Protein AF-A0A975K4U8-F1 (afdb_monomer)

Mean predicted aligned error: 17.61 Å

Structure (mmCIF, N/CA/C/O backbone):
data_AF-A0A975K4U8-F1
#
_entry.id   AF-A0A975K4U8-F1
#
loop_
_atom_site.group_PDB
_atom_site.id
_atom_site.type_symbol
_atom_site.label_atom_id
_atom_site.label_alt_id
_atom_site.label_comp_id
_atom_site.label_asym_id
_atom_site.label_entity_id
_atom_site.label_seq_id
_atom_site.pdbx_PDB_ins_code
_atom_site.Cartn_x
_atom_site.Cartn_y
_atom_site.Cartn_z
_atom_site.occupancy
_atom_site.B_iso_or_equiv
_atom_site.auth_seq_id
_atom_site.auth_comp_id
_atom_site.auth_asym_id
_atom_site.auth_atom_id
_atom_site.pdbx_PDB_model_num
ATOM 1 N N . MET A 1 1 ? 50.340 27.076 -4.047 1.00 32.31 1 MET A N 1
ATOM 2 C CA . MET A 1 1 ? 49.171 26.193 -3.832 1.00 32.31 1 MET A CA 1
ATOM 3 C C . MET A 1 1 ? 48.231 26.390 -5.007 1.00 32.31 1 MET A C 1
ATOM 5 O O . MET A 1 1 ? 47.704 27.482 -5.162 1.00 32.31 1 MET A O 1
ATOM 9 N N . THR A 1 2 ? 48.113 25.404 -5.892 1.00 22.33 2 THR A N 1
ATOM 10 C CA . THR A 1 2 ? 47.546 25.589 -7.240 1.00 22.33 2 THR A CA 1
ATOM 11 C C . THR A 1 2 ? 46.609 24.449 -7.625 1.00 22.33 2 THR A C 1
ATOM 13 O O . THR A 1 2 ? 46.745 23.320 -7.161 1.00 22.33 2 THR A O 1
ATOM 16 N N . ARG A 1 3 ? 45.640 24.769 -8.492 1.00 25.69 3 ARG A N 1
ATOM 17 C CA . ARG A 1 3 ? 44.677 23.835 -9.091 1.00 25.69 3 ARG A CA 1
ATOM 18 C C . ARG A 1 3 ? 45.403 22.751 -9.910 1.00 25.69 3 ARG A C 1
ATOM 20 O O . ARG A 1 3 ? 45.658 22.961 -11.091 1.00 25.69 3 ARG A O 1
ATOM 27 N N . SER A 1 4 ? 45.718 21.602 -9.312 1.00 24.55 4 SER A N 1
ATOM 28 C CA . SER A 1 4 ? 46.376 20.489 -10.021 1.00 24.55 4 SER A CA 1
ATOM 29 C C . SER A 1 4 ? 46.159 19.122 -9.349 1.00 24.55 4 SER A C 1
ATOM 31 O O . SER A 1 4 ? 47.107 18.487 -8.899 1.00 24.55 4 SER A O 1
ATOM 33 N N . ALA A 1 5 ? 44.903 18.664 -9.282 1.00 24.48 5 ALA A N 1
ATOM 34 C CA . ALA A 1 5 ? 44.548 17.280 -8.911 1.00 24.48 5 ALA A CA 1
ATOM 35 C C . ALA A 1 5 ? 43.307 16.733 -9.662 1.00 24.48 5 ALA A C 1
ATOM 37 O O . ALA A 1 5 ? 42.753 15.702 -9.296 1.00 24.48 5 ALA A O 1
ATOM 38 N N . LEU A 1 6 ? 42.860 17.423 -10.721 1.00 25.30 6 LEU A N 1
ATOM 39 C CA . LEU A 1 6 ? 41.689 17.067 -11.534 1.00 25.30 6 LEU A CA 1
ATOM 40 C C . LEU A 1 6 ? 42.092 16.859 -13.000 1.00 25.30 6 LEU A C 1
ATOM 42 O O . LEU A 1 6 ? 41.893 17.745 -13.829 1.00 25.30 6 LEU A O 1
ATOM 46 N N . ARG A 1 7 ? 42.687 15.693 -13.290 1.00 25.06 7 ARG A N 1
ATOM 47 C CA . ARG A 1 7 ? 42.682 14.945 -14.571 1.00 25.06 7 ARG A CA 1
ATOM 48 C C . ARG A 1 7 ? 43.570 13.697 -14.425 1.00 25.06 7 ARG A C 1
ATOM 50 O O . ARG A 1 7 ? 44.497 13.696 -13.625 1.00 25.06 7 ARG A O 1
ATOM 57 N N . ASN A 1 8 ? 43.276 12.663 -15.215 1.00 23.53 8 ASN A N 1
ATOM 58 C CA . ASN A 1 8 ? 43.970 11.367 -15.288 1.00 23.53 8 ASN A CA 1
ATOM 59 C C . ASN A 1 8 ? 43.850 10.426 -14.069 1.00 23.53 8 ASN A C 1
ATOM 61 O O . ASN A 1 8 ? 44.819 10.126 -13.379 1.00 23.53 8 ASN A O 1
ATOM 65 N N . ARG A 1 9 ? 42.685 9.775 -13.961 1.00 22.48 9 ARG A N 1
ATOM 66 C CA . ARG A 1 9 ? 42.656 8.301 -13.989 1.00 22.48 9 ARG A CA 1
ATOM 67 C C . ARG A 1 9 ? 41.735 7.854 -15.123 1.00 22.48 9 ARG A C 1
ATOM 69 O O . ARG A 1 9 ? 40.537 7.694 -14.927 1.00 22.48 9 ARG A O 1
ATOM 76 N N . ASN A 1 10 ? 42.299 7.698 -16.319 1.00 21.23 10 ASN A N 1
ATOM 77 C CA . ASN A 1 10 ? 41.616 6.989 -17.397 1.00 21.23 10 ASN A CA 1
ATOM 78 C C . ASN A 1 10 ? 41.585 5.502 -17.032 1.00 21.23 10 ASN A C 1
ATOM 80 O O . ASN A 1 10 ? 42.642 4.922 -16.797 1.00 21.23 10 ASN A O 1
ATOM 84 N N . ILE A 1 11 ? 40.403 4.890 -17.015 1.00 21.34 11 ILE A N 1
ATOM 85 C CA . ILE A 1 11 ? 40.258 3.433 -16.979 1.00 21.34 11 ILE A CA 1
ATOM 86 C C . ILE A 1 11 ? 39.433 3.047 -18.205 1.00 21.34 11 ILE A C 1
ATOM 88 O O . ILE A 1 11 ? 38.229 3.285 -18.247 1.00 21.34 11 ILE A O 1
ATOM 92 N N . ARG A 1 12 ? 40.115 2.505 -19.219 1.00 20.61 12 ARG A N 1
ATOM 93 C CA . ARG A 1 12 ? 39.522 1.888 -20.410 1.00 20.61 12 ARG A CA 1
ATOM 94 C C . ARG A 1 12 ? 40.341 0.659 -20.803 1.00 20.61 12 ARG A C 1
ATOM 96 O O . ARG A 1 12 ? 41.524 0.789 -21.083 1.00 20.61 12 ARG A O 1
ATOM 103 N N . ASN A 1 13 ? 39.645 -0.472 -20.828 1.00 19.78 13 ASN A N 1
ATOM 104 C CA . ASN A 1 13 ? 39.705 -1.551 -21.817 1.00 19.78 13 ASN A CA 1
ATOM 105 C C . ASN A 1 13 ? 41.018 -2.319 -22.047 1.00 19.78 13 ASN A C 1
ATOM 107 O O . ASN A 1 13 ? 42.044 -1.771 -22.433 1.00 19.78 13 ASN A O 1
ATOM 111 N N . ALA A 1 14 ? 40.887 -3.648 -22.016 1.00 19.17 14 ALA A N 1
ATOM 112 C CA . ALA A 1 14 ? 41.657 -4.561 -22.854 1.00 19.17 14 ALA A CA 1
ATOM 113 C C . ALA A 1 14 ? 40.771 -5.759 -23.250 1.00 19.17 14 ALA A C 1
ATOM 115 O O . ALA A 1 14 ? 40.251 -6.461 -22.385 1.00 19.17 14 ALA A O 1
ATOM 116 N N . TYR A 1 15 ? 40.613 -5.982 -24.556 1.00 18.58 15 TYR A N 1
ATOM 117 C CA . TYR A 1 15 ? 40.108 -7.229 -25.143 1.00 18.58 15 TYR A CA 1
ATOM 118 C C . TYR A 1 15 ? 41.300 -8.092 -25.582 1.00 18.58 15 TYR A C 1
ATOM 120 O O . TYR A 1 15 ? 42.314 -7.549 -26.019 1.00 18.58 15 TYR A O 1
ATOM 128 N N . ALA A 1 16 ? 41.151 -9.419 -25.572 1.00 18.88 16 ALA A N 1
ATOM 129 C CA . ALA A 1 16 ? 42.005 -10.321 -26.347 1.00 18.88 16 ALA A CA 1
ATOM 130 C C . ALA A 1 16 ? 41.245 -11.601 -26.742 1.00 18.88 16 ALA A C 1
ATOM 132 O O . ALA A 1 16 ? 40.675 -12.279 -25.890 1.00 18.88 16 ALA A O 1
ATOM 133 N N . TYR A 1 17 ? 41.268 -11.932 -28.035 1.00 19.22 17 TYR A N 1
ATOM 134 C CA . TYR A 1 17 ? 40.900 -13.243 -28.585 1.00 19.22 17 TYR A CA 1
ATOM 135 C C . TYR A 1 17 ? 42.189 -14.043 -28.838 1.00 19.22 17 TYR A C 1
ATOM 137 O O . TYR A 1 17 ? 43.199 -13.456 -29.223 1.00 19.22 17 TYR A O 1
ATOM 145 N N . GLY A 1 18 ? 42.161 -15.370 -28.688 1.00 18.88 18 GLY A N 1
ATOM 146 C CA . GLY A 1 18 ? 43.314 -16.217 -29.015 1.00 18.88 18 GLY A CA 1
ATOM 147 C C . GLY A 1 18 ? 42.985 -17.710 -29.051 1.00 18.88 18 GLY A C 1
ATOM 148 O O . GLY A 1 18 ? 42.518 -18.272 -28.066 1.00 18.88 18 GLY A O 1
ATOM 149 N N . SER A 1 19 ? 43.235 -18.349 -30.194 1.00 25.72 19 SER A N 1
ATOM 150 C CA . SER A 1 19 ? 43.079 -19.791 -30.430 1.00 25.72 19 SER A CA 1
ATOM 151 C C . SER A 1 19 ? 44.378 -20.564 -30.161 1.00 25.72 19 SER A C 1
ATOM 153 O O . SER A 1 19 ? 45.449 -20.091 -30.535 1.00 25.72 19 SER A O 1
ATOM 155 N N . GLY A 1 20 ? 44.289 -21.779 -29.606 1.00 20.91 20 GLY A N 1
ATOM 156 C CA . GLY A 1 20 ? 45.426 -22.684 -29.364 1.00 20.91 20 GLY A CA 1
ATOM 157 C C . GLY A 1 20 ? 45.032 -24.170 -29.486 1.00 20.91 20 GLY A C 1
ATOM 158 O O . GLY A 1 20 ? 43.840 -24.472 -29.422 1.00 20.91 20 GLY A O 1
ATOM 159 N N . PRO A 1 21 ? 45.990 -25.086 -29.738 1.00 21.38 21 PRO A N 1
ATOM 160 C CA . PRO A 1 21 ? 45.728 -26.356 -30.430 1.00 21.38 21 PRO A CA 1
ATOM 161 C C . PRO A 1 21 ? 45.212 -27.510 -29.552 1.00 21.38 21 PRO A C 1
ATOM 163 O O . PRO A 1 21 ? 45.293 -27.494 -28.326 1.00 21.38 21 PRO A O 1
ATOM 166 N N . ALA A 1 22 ? 44.705 -28.550 -30.222 1.00 26.78 22 ALA A N 1
ATOM 167 C CA . ALA A 1 22 ? 44.183 -29.766 -29.604 1.00 26.78 22 ALA A CA 1
ATOM 168 C C . ALA A 1 22 ? 45.283 -30.658 -28.992 1.00 26.78 22 ALA A C 1
ATOM 170 O O . ALA A 1 22 ? 46.349 -30.820 -29.582 1.00 26.78 22 ALA A O 1
ATOM 171 N N . GLY A 1 23 ? 44.967 -31.323 -27.871 1.00 31.36 23 GLY A N 1
ATOM 172 C CA . GLY A 1 23 ? 45.736 -32.478 -27.381 1.00 31.36 23 GLY A CA 1
ATOM 173 C C . GLY A 1 23 ? 46.530 -32.304 -26.080 1.00 31.36 23 GLY A C 1
ATOM 174 O O . GLY A 1 23 ? 47.666 -32.761 -26.013 1.00 31.36 23 GLY A O 1
ATOM 175 N N . ALA A 1 24 ? 45.949 -31.719 -25.025 1.00 21.44 24 ALA A N 1
ATOM 176 C CA . ALA A 1 24 ? 46.483 -31.838 -23.661 1.00 21.44 24 ALA A CA 1
ATOM 177 C C . ALA A 1 24 ? 45.354 -31.847 -22.613 1.00 21.44 24 ALA A C 1
ATOM 179 O O . ALA A 1 24 ? 44.417 -31.054 -22.699 1.00 21.44 24 ALA A O 1
ATOM 180 N N . VAL A 1 25 ? 45.443 -32.731 -21.613 1.00 27.52 25 VAL A N 1
ATOM 181 C CA . VAL A 1 25 ? 44.500 -32.777 -20.481 1.00 27.52 25 VAL A CA 1
ATOM 182 C C . VAL A 1 25 ? 44.829 -31.625 -19.529 1.00 27.52 25 VAL A C 1
ATOM 184 O O . VAL A 1 25 ? 45.893 -31.621 -18.914 1.00 27.52 25 VAL A O 1
ATOM 187 N N . ALA A 1 26 ? 43.937 -30.637 -19.424 1.00 19.56 26 ALA A N 1
ATOM 188 C CA . ALA A 1 26 ? 44.207 -29.376 -18.734 1.00 19.56 26 ALA A CA 1
ATOM 189 C C . ALA A 1 26 ? 43.321 -29.160 -17.495 1.00 19.56 26 ALA A C 1
ATOM 191 O O . ALA A 1 26 ? 42.097 -29.257 -17.553 1.00 19.56 26 ALA A O 1
ATOM 192 N N . VAL A 1 27 ? 43.958 -28.787 -16.382 1.00 21.12 27 VAL A N 1
ATOM 193 C CA . VAL A 1 27 ? 43.298 -28.259 -15.178 1.00 21.12 27 VAL A CA 1
ATOM 194 C C . VAL A 1 27 ? 42.960 -26.784 -15.413 1.00 21.12 27 VAL A C 1
ATOM 196 O O . VAL A 1 27 ? 43.858 -25.985 -15.675 1.00 21.12 27 VAL A O 1
ATOM 199 N N . ALA A 1 28 ? 41.689 -26.398 -15.292 1.00 21.27 28 ALA A N 1
ATOM 200 C CA . ALA A 1 28 ? 41.262 -25.007 -15.459 1.00 21.27 28 ALA A CA 1
ATOM 201 C C . ALA A 1 28 ? 41.463 -24.184 -14.167 1.00 21.27 28 ALA A C 1
ATOM 203 O O . ALA A 1 28 ? 41.014 -24.586 -13.095 1.00 21.27 28 ALA A O 1
ATOM 204 N N . ARG A 1 29 ? 42.116 -23.015 -14.267 1.00 23.67 29 ARG A N 1
ATOM 205 C CA . ARG A 1 29 ? 42.313 -22.041 -13.169 1.00 23.67 29 ARG A CA 1
ATOM 206 C C . ARG A 1 29 ? 42.114 -20.612 -13.674 1.00 23.67 29 ARG A C 1
ATOM 208 O O . ARG A 1 29 ? 42.712 -20.250 -14.684 1.00 23.67 29 ARG A O 1
ATOM 215 N N . ILE A 1 30 ? 41.289 -19.820 -12.986 1.00 25.45 30 ILE A N 1
ATOM 216 C CA . ILE A 1 30 ? 40.715 -18.559 -13.495 1.00 25.45 30 ILE A CA 1
ATOM 217 C C . ILE A 1 30 ? 40.224 -17.637 -12.343 1.00 25.45 30 ILE A C 1
ATOM 219 O O . ILE A 1 30 ? 39.710 -18.156 -11.357 1.00 25.45 30 ILE A O 1
ATOM 223 N N . ALA A 1 31 ? 40.364 -16.301 -12.447 1.00 22.09 31 ALA A N 1
ATOM 224 C CA . ALA A 1 31 ? 39.966 -15.289 -11.428 1.00 22.09 31 ALA A CA 1
ATOM 225 C C . ALA A 1 31 ? 39.397 -13.957 -12.012 1.00 22.09 31 ALA A C 1
ATOM 227 O O . ALA A 1 31 ? 39.540 -13.705 -13.200 1.00 22.09 31 ALA A O 1
ATOM 228 N N . SER A 1 32 ? 38.767 -13.070 -11.221 1.00 27.72 32 SER A N 1
ATOM 229 C CA . SER A 1 32 ? 38.051 -11.862 -11.735 1.00 27.72 32 SER A CA 1
ATOM 230 C C . SER A 1 32 ? 38.893 -10.603 -12.052 1.00 27.72 32 SER A C 1
ATOM 232 O O . SER A 1 32 ? 39.679 -10.160 -11.224 1.00 27.72 32 SER A O 1
ATOM 234 N N . THR A 1 33 ? 38.542 -9.891 -13.142 1.00 24.75 33 THR A N 1
ATOM 235 C CA . THR A 1 33 ? 38.377 -8.406 -13.159 1.00 24.75 33 THR A CA 1
ATOM 236 C C . THR A 1 33 ? 36.916 -7.961 -13.378 1.00 24.75 33 THR A C 1
ATOM 238 O O . THR A 1 33 ? 36.644 -6.762 -13.457 1.00 24.75 33 THR A O 1
ATOM 241 N N . ARG A 1 34 ? 35.965 -8.904 -13.531 1.00 26.95 34 ARG A N 1
ATOM 242 C CA . ARG A 1 34 ? 34.618 -8.613 -14.075 1.00 26.95 34 ARG A CA 1
ATOM 243 C C . ARG A 1 34 ? 33.420 -9.410 -13.550 1.00 26.95 34 ARG A C 1
ATOM 245 O O . ARG A 1 34 ? 32.321 -9.157 -14.024 1.00 26.95 34 ARG A O 1
ATOM 252 N N . GLY A 1 35 ? 33.584 -10.365 -12.638 1.00 29.08 35 GLY A N 1
ATOM 253 C CA . GLY A 1 35 ? 32.450 -11.015 -11.966 1.00 29.08 35 GLY A CA 1
ATOM 254 C C . GLY A 1 35 ? 31.311 -11.616 -12.842 1.00 29.08 35 GLY A C 1
ATOM 255 O O . GLY A 1 35 ? 30.262 -11.000 -12.932 1.00 29.08 35 GLY A O 1
ATOM 256 N N . GLN A 1 36 ? 31.457 -12.807 -13.465 1.00 27.59 36 GLN A N 1
ATOM 257 C CA . GLN A 1 36 ? 30.431 -13.590 -14.213 1.00 27.59 36 GLN A CA 1
ATOM 258 C C . GLN A 1 36 ? 30.601 -15.147 -14.087 1.00 27.59 36 GLN A C 1
ATOM 260 O O . GLN A 1 36 ? 31.315 -15.745 -14.878 1.00 27.59 36 GLN A O 1
ATOM 265 N N . ALA A 1 37 ? 30.033 -15.856 -13.098 1.00 30.12 37 ALA A N 1
ATOM 266 C CA . ALA A 1 37 ? 30.486 -17.236 -12.795 1.00 30.12 37 ALA A CA 1
ATOM 267 C C . ALA A 1 37 ? 30.117 -18.271 -13.886 1.00 30.12 37 ALA A C 1
ATOM 269 O O . ALA A 1 37 ? 29.230 -18.027 -14.705 1.00 30.12 37 ALA A O 1
ATOM 270 N N . MET A 1 38 ? 30.794 -19.431 -13.895 1.00 28.58 38 MET A N 1
ATOM 271 C CA . MET A 1 38 ? 30.551 -20.496 -14.883 1.00 28.58 38 MET A CA 1
ATOM 272 C C . MET A 1 38 ? 29.083 -20.955 -14.893 1.00 28.58 38 MET A C 1
ATOM 274 O O . MET A 1 38 ? 28.484 -21.186 -13.844 1.00 28.58 38 MET A O 1
ATOM 278 N N . ASN A 1 39 ? 28.527 -21.164 -16.090 1.00 29.22 39 ASN A N 1
ATOM 279 C CA . ASN A 1 39 ? 27.228 -21.817 -16.255 1.00 29.22 39 ASN A CA 1
ATOM 280 C C . ASN A 1 39 ? 27.280 -23.261 -15.729 1.00 29.22 39 ASN A C 1
ATOM 282 O O . ASN A 1 39 ? 28.097 -24.044 -16.206 1.00 29.22 39 ASN A O 1
ATOM 286 N N . ALA A 1 40 ? 26.363 -23.594 -14.814 1.00 32.25 40 ALA A N 1
ATOM 287 C CA . ALA A 1 40 ? 25.902 -24.943 -14.457 1.00 32.25 40 ALA A CA 1
ATOM 288 C C . ALA A 1 40 ? 26.935 -26.081 -14.627 1.00 32.25 40 ALA A C 1
ATOM 290 O O . ALA A 1 40 ? 26.752 -26.996 -15.431 1.00 32.25 40 ALA A O 1
ATOM 291 N N . SER A 1 41 ? 28.013 -26.055 -13.841 1.00 35.94 41 SER A N 1
ATOM 292 C CA . SER A 1 41 ? 28.954 -27.175 -13.777 1.00 35.94 41 SER A CA 1
ATOM 293 C C . SER A 1 41 ? 28.402 -28.303 -12.900 1.00 35.94 41 SER A C 1
ATOM 295 O O . SER A 1 41 ? 28.447 -28.215 -11.672 1.00 35.94 41 SER A O 1
ATOM 297 N N . SER A 1 42 ? 27.941 -29.399 -13.507 1.00 35.09 42 SER A N 1
ATOM 298 C CA . SER A 1 42 ? 27.829 -30.674 -12.795 1.00 35.09 42 SER A CA 1
ATOM 299 C C . SER A 1 42 ? 29.240 -31.181 -12.486 1.00 35.09 42 SER A C 1
ATOM 301 O O . SER A 1 42 ? 29.966 -31.588 -13.396 1.00 35.09 42 SER A O 1
ATOM 303 N N . LEU A 1 43 ? 29.646 -31.147 -11.217 1.00 39.56 43 LEU A N 1
ATOM 304 C CA . LEU A 1 43 ? 30.941 -31.677 -10.788 1.00 39.56 43 LEU A CA 1
ATOM 305 C C . LEU A 1 43 ? 30.913 -33.209 -10.845 1.00 39.56 43 LEU A C 1
ATOM 307 O O . LEU A 1 43 ? 30.398 -33.857 -9.933 1.00 39.56 43 LEU A O 1
ATOM 311 N N . VAL A 1 44 ? 31.461 -33.779 -11.924 1.00 34.84 44 VAL A N 1
ATOM 312 C CA . VAL A 1 44 ? 31.590 -35.233 -12.103 1.00 34.84 44 VAL A CA 1
ATOM 313 C C . VAL A 1 44 ? 32.522 -35.787 -11.024 1.00 34.84 44 VAL A C 1
ATOM 315 O O . VAL A 1 44 ? 33.669 -35.358 -10.898 1.00 34.84 44 VAL A O 1
ATOM 318 N N . GLY A 1 45 ? 32.014 -36.718 -10.217 1.00 33.12 45 GLY A N 1
ATOM 319 C CA . GLY A 1 45 ? 32.708 -37.214 -9.032 1.00 33.12 45 GLY A CA 1
ATOM 320 C C . GLY A 1 45 ? 33.940 -38.061 -9.352 1.00 33.12 45 GLY A C 1
ATOM 321 O O . GLY A 1 45 ? 33.818 -39.202 -9.790 1.00 33.12 45 GLY A O 1
ATOM 322 N N . GLY A 1 46 ? 35.125 -37.536 -9.037 1.00 30.12 46 GLY A N 1
ATOM 323 C CA . GLY A 1 46 ? 36.295 -38.349 -8.702 1.00 30.12 46 GLY A CA 1
ATOM 324 C C . GLY A 1 46 ? 36.233 -38.716 -7.218 1.00 30.12 46 GLY A C 1
ATOM 325 O O . GLY A 1 46 ? 36.133 -37.818 -6.380 1.00 30.12 46 GLY A O 1
ATOM 326 N N . GLY A 1 47 ? 36.240 -40.016 -6.905 1.00 32.94 47 GLY A N 1
ATOM 327 C CA . GLY A 1 47 ? 35.904 -40.555 -5.581 1.00 32.94 47 GLY A CA 1
ATOM 328 C C . GLY A 1 47 ? 36.648 -39.901 -4.408 1.00 32.94 47 GLY A C 1
ATOM 329 O O . GLY A 1 47 ? 37.875 -39.897 -4.360 1.00 32.94 47 GLY A O 1
ATOM 330 N N . GLY A 1 48 ? 35.879 -39.372 -3.457 1.00 37.56 48 GLY A N 1
ATOM 331 C CA . GLY A 1 48 ? 36.351 -38.643 -2.278 1.00 37.56 48 GLY A CA 1
ATOM 332 C C . GLY A 1 48 ? 35.364 -37.537 -1.896 1.00 37.56 48 GLY A C 1
ATOM 333 O O . GLY A 1 48 ? 34.599 -37.074 -2.742 1.00 37.56 48 GLY A O 1
ATOM 334 N N . SER A 1 49 ? 35.368 -37.112 -0.630 1.00 42.25 49 SER A N 1
ATOM 335 C CA . SER A 1 49 ? 34.475 -36.074 -0.076 1.00 42.25 49 SER A CA 1
ATOM 336 C C . SER A 1 49 ? 34.862 -34.660 -0.541 1.00 42.25 49 SER A C 1
ATOM 338 O O . SER A 1 49 ? 35.179 -33.781 0.260 1.00 42.25 49 SER A O 1
ATOM 340 N N . ASN A 1 50 ? 34.900 -34.461 -1.856 1.00 54.97 50 ASN A N 1
ATOM 341 C CA . ASN A 1 50 ? 35.466 -33.289 -2.506 1.00 54.97 50 ASN A CA 1
ATOM 342 C C . ASN A 1 50 ? 34.415 -32.177 -2.638 1.00 54.97 50 ASN A C 1
ATOM 344 O O . ASN A 1 50 ? 33.440 -32.311 -3.380 1.00 54.97 50 ASN A O 1
ATOM 348 N N . TYR A 1 51 ? 34.646 -31.066 -1.937 1.00 52.84 51 TYR A N 1
ATOM 349 C CA . TYR A 1 51 ? 33.904 -29.817 -2.103 1.00 52.84 51 TYR A CA 1
ATOM 350 C C . TYR A 1 51 ? 34.659 -28.887 -3.058 1.00 52.84 51 TYR A C 1
ATOM 352 O O . TYR A 1 51 ? 35.881 -28.761 -2.971 1.00 52.84 51 TYR A O 1
ATOM 360 N N . THR A 1 52 ? 33.933 -28.188 -3.929 1.00 57.00 52 THR A N 1
ATOM 361 C CA . THR A 1 52 ? 34.471 -27.030 -4.657 1.00 57.00 52 THR A CA 1
ATOM 362 C C . THR A 1 52 ? 34.090 -25.761 -3.909 1.00 57.00 52 THR A C 1
ATOM 364 O O . THR A 1 52 ? 32.929 -25.578 -3.539 1.00 57.00 52 THR A O 1
ATOM 367 N N . ARG A 1 53 ? 35.075 -24.894 -3.673 1.00 64.12 53 ARG A N 1
ATOM 368 C CA . ARG A 1 53 ? 34.912 -23.624 -2.965 1.00 64.12 53 ARG A CA 1
ATOM 369 C C . ARG A 1 53 ? 34.941 -22.470 -3.963 1.00 64.12 53 ARG A C 1
ATOM 371 O O . ARG A 1 53 ? 35.828 -22.414 -4.815 1.00 64.12 53 ARG A O 1
ATOM 378 N N . PHE A 1 54 ? 33.984 -21.560 -3.835 1.00 64.88 54 PHE A N 1
ATOM 379 C CA . PHE A 1 54 ? 33.849 -20.347 -4.640 1.00 64.88 54 PHE A CA 1
ATOM 380 C C . PHE A 1 54 ? 33.900 -19.148 -3.697 1.00 64.88 54 PHE A C 1
ATOM 382 O O . PHE A 1 54 ? 33.121 -19.102 -2.750 1.00 64.88 54 PHE A O 1
ATOM 389 N N . GLU A 1 55 ? 34.786 -18.184 -3.932 1.00 63.75 55 GLU A N 1
ATOM 390 C CA . GLU A 1 55 ? 34.948 -17.018 -3.056 1.00 63.75 55 GLU A CA 1
ATOM 391 C C . GLU A 1 55 ? 34.958 -15.714 -3.838 1.00 63.75 55 GLU A C 1
ATOM 393 O O . GLU A 1 55 ? 35.607 -15.624 -4.879 1.00 63.75 55 GLU A O 1
ATOM 398 N N . ALA A 1 56 ? 34.288 -14.687 -3.318 1.00 62.28 56 ALA A N 1
ATOM 399 C CA . ALA A 1 56 ? 34.404 -13.321 -3.810 1.00 62.28 56 ALA A CA 1
ATOM 400 C C . ALA A 1 56 ? 34.678 -12.343 -2.679 1.00 62.28 56 ALA A C 1
ATOM 402 O O . ALA A 1 56 ? 34.218 -12.521 -1.554 1.00 62.28 56 ALA A O 1
ATOM 403 N N . ARG A 1 57 ? 35.381 -11.266 -3.018 1.00 62.19 57 ARG A N 1
ATOM 404 C CA . ARG A 1 57 ? 35.672 -10.142 -2.137 1.00 62.19 57 ARG A CA 1
ATOM 405 C C . ARG A 1 57 ? 35.240 -8.860 -2.839 1.00 62.19 57 ARG A C 1
ATOM 407 O O . ARG A 1 57 ? 35.837 -8.465 -3.835 1.00 62.19 57 ARG A O 1
ATOM 414 N N . ILE A 1 58 ? 34.158 -8.264 -2.355 1.00 60.50 58 ILE A N 1
ATOM 415 C CA . ILE A 1 58 ? 33.407 -7.181 -2.997 1.00 60.50 58 ILE A CA 1
ATOM 416 C C . ILE A 1 58 ? 33.714 -5.877 -2.262 1.00 60.50 58 ILE A C 1
ATOM 418 O O . ILE A 1 58 ? 33.523 -5.814 -1.049 1.00 60.50 58 ILE A O 1
ATOM 422 N N . LEU A 1 59 ? 34.164 -4.840 -2.973 1.00 59.97 59 LEU A N 1
ATOM 423 C CA . LEU A 1 59 ? 34.290 -3.496 -2.410 1.00 59.97 59 LEU A CA 1
ATOM 424 C C . LEU A 1 59 ? 32.900 -2.862 -2.280 1.00 59.97 59 LEU A C 1
ATOM 426 O O . LEU A 1 59 ? 32.157 -2.745 -3.254 1.00 59.97 59 LEU A O 1
ATOM 430 N N . CYS A 1 60 ? 32.568 -2.421 -1.075 1.00 59.94 60 CYS A N 1
ATOM 431 C CA . CYS A 1 60 ? 31.313 -1.774 -0.729 1.00 59.94 60 CYS A CA 1
ATOM 432 C C . CYS A 1 60 ? 31.568 -0.400 -0.101 1.00 59.94 60 CYS A C 1
ATOM 434 O O . CYS A 1 60 ? 32.640 -0.117 0.440 1.00 59.94 60 CYS A O 1
ATOM 436 N N . LYS A 1 61 ? 30.550 0.462 -0.139 1.00 58.81 61 LYS A N 1
ATOM 437 C CA . LYS A 1 61 ? 30.584 1.791 0.473 1.00 58.81 61 LYS A CA 1
ATOM 438 C C . LYS A 1 61 ? 29.318 2.011 1.287 1.00 58.81 61 LYS A C 1
ATOM 440 O O . LYS A 1 61 ? 28.220 1.789 0.784 1.00 58.81 61 LYS A O 1
ATOM 445 N N . ALA A 1 62 ? 29.474 2.420 2.541 1.00 57.38 62 ALA A N 1
ATOM 446 C CA . ALA A 1 62 ? 28.348 2.747 3.404 1.00 57.38 62 ALA A CA 1
ATOM 447 C C . ALA A 1 62 ? 27.604 3.992 2.889 1.00 57.38 62 ALA A C 1
ATOM 449 O O . ALA A 1 62 ? 28.205 4.880 2.280 1.00 57.38 62 ALA A O 1
ATOM 450 N N . GLY A 1 63 ? 26.299 4.067 3.160 1.00 52.44 63 GLY A N 1
ATOM 451 C CA . GLY A 1 63 ? 25.484 5.243 2.851 1.00 52.44 63 GLY A CA 1
ATOM 452 C C . GLY A 1 63 ? 25.859 6.478 3.690 1.00 52.44 63 GLY A C 1
ATOM 453 O O . GLY A 1 63 ? 26.758 6.411 4.536 1.00 52.44 63 GLY A O 1
ATOM 454 N N . PRO A 1 64 ? 25.158 7.611 3.498 1.00 49.34 64 PRO A N 1
ATOM 455 C CA . PRO A 1 64 ? 25.406 8.840 4.255 1.00 49.34 64 PRO A CA 1
ATOM 456 C C . PRO A 1 64 ? 25.127 8.702 5.761 1.00 49.34 64 PRO A C 1
ATOM 458 O O . PRO A 1 64 ? 25.694 9.461 6.537 1.00 49.34 64 PRO A O 1
ATOM 461 N N . ASP A 1 65 ? 24.329 7.713 6.171 1.00 52.69 65 ASP A N 1
ATOM 462 C CA . ASP A 1 65 ? 23.991 7.447 7.577 1.00 52.69 65 ASP A CA 1
ATOM 463 C C . ASP A 1 65 ? 24.891 6.381 8.235 1.00 52.69 65 ASP A C 1
ATOM 465 O O . ASP A 1 65 ? 24.801 6.125 9.434 1.00 52.69 65 ASP A O 1
ATOM 469 N N . GLY A 1 66 ? 25.794 5.761 7.465 1.00 57.78 66 GLY A N 1
ATOM 470 C CA . GLY A 1 66 ? 26.605 4.632 7.923 1.00 57.78 66 GLY A CA 1
ATOM 471 C C . GLY A 1 66 ? 25.824 3.314 8.011 1.00 57.78 66 GLY A C 1
ATOM 472 O O . GLY A 1 66 ? 24.766 3.145 7.408 1.00 57.78 66 GLY A O 1
ATOM 473 N N . ILE A 1 67 ? 26.398 2.345 8.723 1.00 67.12 67 ILE A N 1
ATOM 474 C CA . ILE A 1 67 ? 25.867 0.993 8.951 1.00 67.12 67 ILE A CA 1
ATOM 475 C C . ILE A 1 67 ? 26.136 0.640 10.417 1.00 67.12 67 ILE A C 1
ATOM 477 O O . ILE A 1 67 ? 27.274 0.756 10.873 1.00 67.12 67 ILE A O 1
ATOM 481 N N . SER A 1 68 ? 25.120 0.168 11.138 1.00 64.25 68 SER A N 1
ATOM 482 C CA . SER A 1 68 ? 25.227 -0.315 12.520 1.00 64.25 68 SER A CA 1
ATOM 483 C C . SER A 1 68 ? 24.571 -1.688 12.663 1.00 64.25 68 SER A C 1
ATOM 485 O O . SER A 1 68 ? 23.529 -1.945 12.060 1.00 64.25 68 SER A O 1
ATOM 487 N N . SER A 1 69 ? 25.216 -2.568 13.437 1.00 70.12 69 SER A N 1
ATOM 488 C CA . SER A 1 69 ? 24.826 -3.970 13.665 1.00 70.12 69 SER A CA 1
ATOM 489 C C . SER A 1 69 ? 24.374 -4.703 12.387 1.00 70.12 69 SER A C 1
ATOM 491 O O . SER A 1 69 ? 23.247 -5.199 12.340 1.00 70.12 69 SER A O 1
ATOM 493 N N . PRO A 1 70 ? 25.215 -4.737 11.332 1.00 70.19 70 PRO A N 1
ATOM 494 C CA . PRO A 1 70 ? 24.843 -5.273 10.030 1.00 70.19 70 PRO A CA 1
ATOM 495 C C . PRO A 1 70 ? 24.383 -6.728 10.117 1.00 70.19 70 PRO A C 1
ATOM 497 O O . PRO A 1 70 ? 25.004 -7.554 10.788 1.00 70.19 70 PRO A O 1
ATOM 500 N N . LYS A 1 71 ? 23.319 -7.032 9.385 1.00 70.12 71 LYS A N 1
ATOM 501 C CA . LYS A 1 71 ? 22.775 -8.368 9.163 1.00 70.12 71 LYS A CA 1
ATOM 502 C C . LYS A 1 71 ? 22.682 -8.608 7.661 1.00 70.12 71 LYS A C 1
ATOM 504 O O . LYS A 1 71 ? 22.373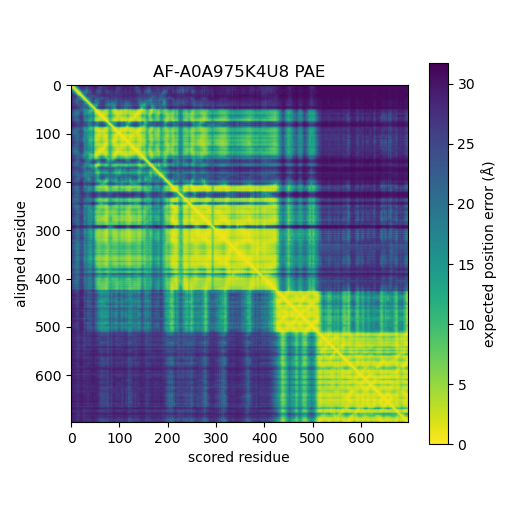 -7.687 6.911 1.00 70.12 71 LYS A O 1
ATOM 509 N N . PHE A 1 72 ? 22.977 -9.817 7.208 1.00 73.06 72 PHE A N 1
ATOM 510 C CA . PHE A 1 72 ? 23.217 -10.098 5.798 1.00 73.06 72 PHE A CA 1
ATOM 511 C C . PHE A 1 72 ? 22.182 -11.040 5.204 1.00 73.06 72 PHE A C 1
ATOM 513 O O . PHE A 1 72 ? 21.884 -12.074 5.791 1.00 73.06 72 PHE A O 1
ATOM 520 N N . HIS A 1 73 ? 21.673 -10.697 4.024 1.00 67.56 73 HIS A N 1
ATOM 521 C CA . HIS A 1 73 ? 20.609 -11.433 3.346 1.00 67.56 73 HIS A CA 1
ATOM 522 C C . HIS A 1 73 ? 21.028 -11.910 1.953 1.00 67.56 73 HIS A C 1
ATOM 524 O O . HIS A 1 73 ? 21.511 -11.124 1.135 1.00 67.56 73 HIS A O 1
ATOM 530 N N . PHE A 1 74 ? 20.809 -13.192 1.673 1.00 69.44 74 PHE A N 1
ATOM 531 C CA . PHE A 1 74 ? 21.069 -13.843 0.392 1.00 69.44 74 PHE A CA 1
ATOM 532 C C . PHE A 1 74 ? 19.752 -13.998 -0.376 1.00 69.44 74 PHE A C 1
ATOM 534 O O . PHE A 1 74 ? 18.973 -14.913 -0.120 1.00 69.44 74 PHE A O 1
ATOM 541 N N . ASN A 1 75 ? 19.519 -13.088 -1.324 1.00 59.25 75 ASN A N 1
ATOM 542 C CA . ASN A 1 75 ? 18.291 -12.985 -2.118 1.00 59.25 75 ASN A CA 1
ATOM 543 C C . ASN A 1 75 ? 18.548 -13.264 -3.609 1.00 59.25 75 ASN A C 1
ATOM 545 O O . ASN A 1 75 ? 19.675 -13.129 -4.090 1.00 59.25 75 ASN A O 1
ATOM 549 N N . GLY A 1 76 ? 17.485 -13.540 -4.374 1.00 51.97 76 GLY A N 1
ATOM 550 C CA . GLY A 1 76 ? 17.528 -13.413 -5.838 1.00 51.97 76 GLY A CA 1
ATOM 551 C C . GLY A 1 76 ? 18.187 -14.578 -6.587 1.00 51.97 76 GLY A C 1
ATOM 552 O O . GLY A 1 76 ? 19.098 -14.385 -7.395 1.00 51.97 76 GLY A O 1
ATOM 553 N N . PHE A 1 77 ? 17.714 -15.801 -6.357 1.00 52.19 77 PHE A N 1
ATOM 554 C CA . PHE A 1 77 ? 18.157 -16.991 -7.088 1.00 52.19 77 PHE A CA 1
ATOM 555 C C . PHE A 1 77 ? 17.519 -17.057 -8.493 1.00 52.19 77 PHE A C 1
ATOM 557 O O . PHE A 1 77 ? 16.433 -17.604 -8.659 1.00 52.19 77 PHE A O 1
ATOM 564 N N . PHE A 1 78 ? 18.183 -16.500 -9.515 1.00 46.62 78 PHE A N 1
ATOM 565 C CA . PHE A 1 78 ? 17.718 -16.557 -10.916 1.00 46.62 78 PHE A CA 1
ATOM 566 C C . PHE A 1 78 ? 18.384 -17.662 -11.728 1.00 46.62 78 PHE A C 1
ATOM 568 O O . PHE A 1 78 ? 19.602 -17.834 -11.672 1.00 46.62 78 PHE A O 1
ATOM 575 N N . TYR A 1 79 ? 17.609 -18.278 -12.620 1.00 44.06 79 TYR A N 1
ATOM 576 C CA . TYR A 1 79 ? 18.127 -19.000 -13.780 1.00 44.06 79 TYR A CA 1
ATOM 577 C C . TYR A 1 79 ? 17.329 -18.641 -15.050 1.00 44.06 79 TYR A C 1
ATOM 579 O O . TYR A 1 79 ? 16.315 -17.952 -14.990 1.00 44.06 79 TYR A O 1
ATOM 587 N N . ASN A 1 80 ? 17.814 -19.035 -16.230 1.00 38.62 80 ASN A N 1
ATOM 588 C CA . ASN A 1 80 ? 17.147 -18.802 -17.515 1.00 38.62 80 ASN A CA 1
ATOM 589 C C . ASN A 1 80 ? 15.753 -19.463 -17.612 1.00 38.62 80 ASN A C 1
ATOM 591 O O . ASN A 1 80 ? 15.374 -20.306 -16.801 1.00 38.62 80 ASN A O 1
ATOM 595 N N . VAL A 1 81 ? 15.010 -19.081 -18.657 1.00 37.72 81 VAL A N 1
ATOM 596 C CA . VAL A 1 81 ? 13.672 -19.594 -19.000 1.00 37.72 81 VAL A CA 1
ATOM 597 C C . VAL A 1 81 ? 13.610 -21.125 -18.887 1.00 37.72 81 VAL A C 1
ATOM 599 O O . VAL A 1 81 ? 14.249 -21.828 -19.665 1.00 37.72 81 VAL A O 1
ATOM 602 N N . GLY A 1 82 ? 12.807 -21.629 -17.944 1.00 43.44 82 GLY A N 1
ATOM 603 C CA . GLY A 1 82 ? 12.446 -23.048 -17.853 1.00 43.44 82 GLY A CA 1
ATOM 604 C C . GLY A 1 82 ? 13.147 -23.900 -16.787 1.00 43.44 82 GLY A C 1
ATOM 605 O O . GLY A 1 82 ? 12.845 -25.089 -16.733 1.00 43.44 82 GLY A O 1
ATOM 606 N N . GLN A 1 83 ? 14.023 -23.362 -15.925 1.00 44.34 83 GLN A N 1
ATOM 607 C CA . GLN A 1 83 ? 14.536 -24.118 -14.762 1.00 44.34 83 GLN A CA 1
ATOM 608 C C . GLN A 1 83 ? 14.323 -23.366 -13.439 1.00 44.34 83 GLN A C 1
ATOM 610 O O . GLN A 1 83 ? 14.381 -22.139 -13.392 1.00 44.34 83 GLN A O 1
ATOM 615 N N . GLN A 1 84 ? 14.015 -24.127 -12.384 1.00 43.78 84 GLN A N 1
ATOM 616 C CA . GLN A 1 84 ? 13.660 -23.629 -11.051 1.00 43.78 84 GLN A CA 1
ATOM 617 C C . GLN A 1 84 ? 14.883 -23.223 -10.206 1.00 43.78 84 GLN A C 1
ATOM 619 O O . GLN A 1 84 ? 16.031 -23.394 -10.614 1.00 43.78 84 GLN A O 1
ATOM 624 N N . ASN A 1 85 ? 14.582 -22.682 -9.019 1.00 51.19 85 ASN A N 1
ATOM 625 C CA . ASN A 1 85 ? 15.482 -22.324 -7.917 1.00 51.19 85 ASN A CA 1
ATOM 626 C C . ASN A 1 85 ? 16.567 -23.380 -7.622 1.00 51.19 85 ASN A C 1
ATOM 628 O O . ASN A 1 85 ? 16.455 -24.536 -8.022 1.00 51.19 85 ASN A O 1
ATOM 632 N N . GLN A 1 86 ? 17.573 -22.990 -6.826 1.00 55.25 86 GLN A N 1
ATOM 633 C CA . GLN A 1 86 ? 18.679 -23.860 -6.407 1.00 55.25 86 GLN A CA 1
ATOM 634 C C . GLN A 1 86 ? 18.191 -25.266 -5.996 1.00 55.25 86 GLN A C 1
ATOM 636 O O . GLN A 1 86 ? 17.463 -25.380 -5.004 1.00 55.25 86 GLN A O 1
ATOM 641 N N . PRO A 1 87 ? 18.577 -26.327 -6.736 1.00 55.31 87 PRO A N 1
ATOM 642 C CA . PRO A 1 87 ? 17.984 -27.660 -6.595 1.00 55.31 87 PRO A CA 1
ATOM 643 C C . PRO A 1 87 ? 18.518 -28.440 -5.385 1.00 55.31 87 PRO A C 1
ATOM 645 O O . PRO A 1 87 ? 18.063 -29.545 -5.103 1.00 55.31 87 PRO A O 1
ATOM 648 N N . SER A 1 88 ? 19.503 -27.889 -4.677 1.00 65.88 88 SER A N 1
ATOM 649 C CA . SER A 1 88 ? 20.153 -28.491 -3.517 1.00 65.88 88 SER A CA 1
ATOM 650 C C . SER A 1 88 ? 20.567 -27.411 -2.525 1.00 65.88 88 SER A C 1
ATOM 652 O O . SER A 1 88 ? 20.928 -26.313 -2.946 1.00 65.88 88 SER A O 1
ATOM 654 N N . ASN A 1 89 ? 20.584 -27.741 -1.231 1.00 76.44 89 ASN A N 1
ATOM 655 C CA . ASN A 1 89 ? 21.092 -26.842 -0.194 1.00 76.44 89 ASN A CA 1
ATOM 656 C C . ASN A 1 89 ? 22.536 -26.416 -0.501 1.00 76.44 89 ASN A C 1
ATOM 658 O O . ASN A 1 89 ? 23.352 -27.264 -0.869 1.00 76.44 89 ASN A O 1
ATOM 662 N N . LEU A 1 90 ? 22.860 -25.143 -0.276 1.00 73.38 90 LEU A N 1
ATOM 663 C CA . LEU A 1 90 ? 24.222 -24.622 -0.393 1.00 73.38 90 LEU A CA 1
ATOM 664 C C . LEU A 1 90 ? 24.783 -24.217 0.963 1.00 73.38 90 LEU A C 1
ATOM 666 O O . LEU A 1 90 ? 24.091 -23.617 1.781 1.00 73.38 90 LEU A O 1
ATOM 670 N N . GLN A 1 91 ? 26.068 -24.484 1.163 1.00 78.75 91 GLN A N 1
ATOM 671 C CA . GLN A 1 91 ? 26.807 -23.997 2.320 1.00 78.75 91 GLN A CA 1
ATOM 672 C C . GLN A 1 91 ? 27.435 -22.635 2.015 1.00 78.75 91 GLN A C 1
ATOM 674 O O . GLN A 1 91 ? 27.996 -22.441 0.933 1.00 78.75 91 GLN A O 1
ATOM 679 N N . VAL A 1 92 ? 27.338 -21.699 2.961 1.00 77.12 92 VAL A N 1
ATOM 680 C CA . VAL A 1 92 ? 27.775 -20.305 2.793 1.00 77.12 92 VAL A CA 1
ATOM 681 C C . VAL A 1 92 ? 28.556 -19.802 4.008 1.00 77.12 92 VAL A C 1
ATOM 683 O O . VAL A 1 92 ? 28.218 -20.101 5.148 1.00 77.12 92 VAL A O 1
ATOM 686 N N . GLU A 1 93 ? 29.594 -19.012 3.761 1.00 80.38 93 GLU A N 1
ATOM 687 C CA . GLU A 1 93 ? 30.379 -18.290 4.763 1.00 80.38 93 GLU A CA 1
ATOM 688 C C . GLU A 1 93 ? 30.502 -16.819 4.350 1.00 80.38 93 GLU A C 1
ATOM 690 O O . GLU A 1 93 ? 30.431 -16.483 3.163 1.00 80.38 93 GLU A O 1
ATOM 695 N N . LEU A 1 94 ? 30.683 -15.926 5.321 1.00 77.19 94 LEU A N 1
ATOM 696 C CA . LEU A 1 94 ? 30.677 -14.486 5.083 1.00 77.19 94 LEU A CA 1
ATOM 697 C C . LEU A 1 94 ? 31.588 -13.752 6.078 1.00 77.19 94 LEU A C 1
ATOM 699 O O . LEU A 1 94 ? 31.646 -14.117 7.251 1.00 77.19 94 LEU A O 1
ATOM 703 N N . TRP A 1 95 ? 32.249 -12.683 5.627 1.00 82.25 95 TRP A N 1
ATOM 704 C CA . TRP A 1 95 ? 33.043 -11.772 6.457 1.00 82.25 95 TRP A CA 1
ATOM 705 C C . TRP A 1 95 ? 32.819 -10.307 6.063 1.00 82.25 95 TRP A C 1
ATOM 707 O O . TRP A 1 95 ? 32.652 -9.989 4.882 1.00 82.25 95 TRP A O 1
ATOM 717 N N . ILE A 1 96 ? 32.924 -9.403 7.040 1.00 76.75 96 ILE A N 1
ATOM 718 C CA . ILE A 1 96 ? 33.201 -7.977 6.811 1.00 76.75 96 ILE A CA 1
ATOM 719 C C . ILE A 1 96 ? 34.703 -7.746 6.955 1.00 76.75 96 ILE A C 1
ATOM 721 O O . ILE A 1 96 ? 35.302 -8.200 7.927 1.00 76.75 96 ILE A O 1
ATOM 725 N N . GLU A 1 97 ? 35.304 -6.965 6.058 1.00 76.56 97 GLU A N 1
ATOM 726 C CA . GLU A 1 97 ? 36.660 -6.443 6.241 1.00 76.56 97 GLU A CA 1
ATOM 727 C C . GLU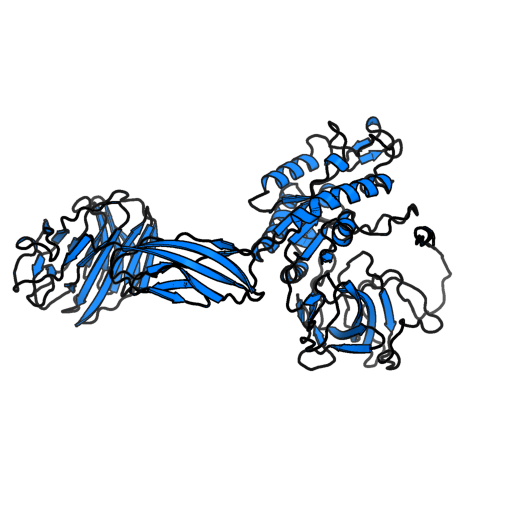 A 1 97 ? 36.696 -4.915 6.204 1.00 76.56 97 GLU A C 1
ATOM 729 O O . GLU A 1 97 ? 36.132 -4.283 5.306 1.00 76.56 97 GLU A O 1
ATOM 734 N N . ARG A 1 98 ? 37.424 -4.302 7.140 1.00 75.81 98 ARG A N 1
ATOM 735 C CA . ARG A 1 98 ? 37.675 -2.856 7.154 1.00 75.81 98 ARG A CA 1
ATOM 736 C C . ARG A 1 98 ? 38.940 -2.533 7.945 1.00 75.81 98 ARG A C 1
ATOM 738 O O . ARG A 1 98 ? 39.184 -3.124 8.989 1.00 75.81 98 ARG A O 1
ATOM 745 N N . ASN A 1 99 ? 39.734 -1.570 7.471 1.00 80.19 99 ASN A N 1
ATOM 746 C CA . ASN A 1 99 ? 40.939 -1.066 8.152 1.00 80.19 99 ASN A CA 1
ATOM 747 C C . ASN A 1 99 ? 41.933 -2.162 8.610 1.00 80.19 99 ASN A C 1
ATOM 749 O O . ASN A 1 99 ? 42.558 -2.028 9.658 1.00 80.19 99 ASN A O 1
ATOM 753 N N . GLY A 1 100 ? 42.072 -3.255 7.852 1.00 76.62 100 GLY A N 1
ATOM 754 C CA . GLY A 1 100 ? 42.962 -4.367 8.213 1.00 76.62 100 GLY A CA 1
ATOM 755 C C . GLY A 1 100 ? 42.395 -5.356 9.242 1.00 76.62 100 GLY A C 1
ATOM 756 O O . GLY A 1 100 ? 43.094 -6.302 9.592 1.00 76.62 100 GLY A O 1
ATOM 757 N N . VAL A 1 101 ? 41.134 -5.202 9.659 1.00 82.81 101 VAL A N 1
ATOM 758 C CA . VAL A 1 101 ? 40.381 -6.172 10.473 1.00 82.81 101 VAL A CA 1
ATOM 759 C C . VAL A 1 101 ? 39.427 -6.962 9.574 1.00 82.81 101 VAL A C 1
ATOM 761 O O . VAL A 1 101 ? 38.777 -6.373 8.709 1.00 82.81 101 VAL A O 1
ATOM 764 N N . SER A 1 102 ? 39.328 -8.276 9.791 1.00 84.38 102 SER A N 1
ATOM 765 C CA . SER A 1 102 ? 38.309 -9.155 9.201 1.00 84.38 102 SER A CA 1
ATOM 766 C C . SER A 1 102 ? 37.468 -9.776 10.317 1.00 84.38 102 SER A C 1
ATOM 768 O O . SER A 1 102 ? 38.025 -10.267 11.299 1.00 84.38 102 SER A O 1
ATOM 770 N N . THR A 1 103 ? 36.145 -9.754 10.169 1.00 86.56 103 THR A N 1
ATOM 771 C CA . THR A 1 103 ? 35.191 -10.288 11.148 1.00 86.56 103 THR A CA 1
ATOM 772 C C . THR A 1 103 ? 34.224 -11.230 10.442 1.00 86.56 103 THR A C 1
ATOM 774 O O . THR A 1 103 ? 33.493 -10.802 9.548 1.00 86.56 103 THR A O 1
ATOM 777 N N . GLN A 1 104 ? 34.221 -12.505 10.839 1.00 87.00 104 GLN A N 1
ATOM 778 C CA . GLN A 1 104 ? 33.316 -13.519 10.292 1.00 87.00 104 GLN A CA 1
ATOM 779 C C . GLN A 1 104 ? 31.883 -13.311 10.797 1.00 87.00 104 GLN A C 1
ATOM 781 O O . GLN A 1 104 ? 31.673 -12.885 11.933 1.00 87.00 104 GLN A O 1
ATOM 786 N N . VAL A 1 105 ? 30.907 -13.607 9.944 1.00 86.00 105 VAL A N 1
ATOM 787 C CA . VAL A 1 105 ? 29.473 -13.530 10.244 1.00 86.00 105 VAL A CA 1
ATOM 788 C C . VAL A 1 105 ? 28.953 -14.922 10.605 1.00 86.00 105 VAL A C 1
ATOM 790 O O . VAL A 1 105 ? 29.388 -15.914 10.020 1.00 86.00 105 VAL A O 1
ATOM 793 N N . THR A 1 106 ? 28.024 -15.002 11.558 1.00 90.00 106 THR A N 1
ATOM 794 C CA . THR A 1 106 ? 27.381 -16.255 11.975 1.00 90.00 106 THR A CA 1
ATOM 795 C C . THR A 1 106 ? 25.972 -16.417 11.397 1.00 90.00 106 THR A C 1
ATOM 797 O O . THR A 1 106 ? 25.331 -15.454 10.976 1.00 90.00 106 THR A O 1
ATOM 800 N N . PHE A 1 107 ? 25.493 -17.659 11.387 1.00 89.62 107 PHE A N 1
ATOM 801 C CA . PHE A 1 107 ? 24.174 -18.090 10.938 1.00 89.62 107 PHE A CA 1
ATOM 802 C C . PHE A 1 107 ? 23.584 -19.035 11.996 1.00 89.62 107 PHE A C 1
ATOM 804 O O . PHE A 1 107 ? 24.009 -20.190 12.120 1.00 89.62 107 PHE A O 1
ATOM 811 N N . GLY A 1 108 ? 22.651 -18.549 12.818 1.00 89.69 108 GLY A N 1
ATOM 812 C CA . GLY A 1 108 ? 22.144 -19.294 13.973 1.00 89.69 108 GLY A CA 1
ATOM 813 C C . GLY A 1 108 ? 23.249 -19.661 14.972 1.00 89.69 108 GLY A C 1
ATOM 814 O O . GLY A 1 108 ? 23.243 -20.764 15.513 1.00 89.69 108 GLY A O 1
ATOM 815 N N . GLY A 1 109 ? 24.246 -18.787 15.144 1.00 89.81 109 GLY A N 1
ATOM 816 C CA . GLY A 1 109 ? 25.441 -19.010 15.964 1.00 89.81 109 GLY A CA 1
ATOM 817 C C . GLY A 1 109 ? 26.565 -19.817 15.296 1.00 89.81 109 GLY A C 1
ATOM 818 O O . GLY A 1 109 ? 27.650 -19.918 15.866 1.00 89.81 109 GLY A O 1
ATOM 819 N N . ASN A 1 110 ? 26.359 -20.364 14.093 1.00 90.25 110 ASN A N 1
ATOM 820 C CA . ASN A 1 110 ? 27.367 -21.156 13.377 1.00 90.25 110 ASN A CA 1
ATOM 821 C C . ASN A 1 110 ? 28.154 -20.299 12.380 1.00 90.25 110 ASN A C 1
ATOM 823 O O . ASN A 1 110 ? 27.583 -19.447 11.712 1.00 90.25 110 ASN A O 1
ATOM 827 N N . LEU A 1 111 ? 29.451 -20.564 12.207 1.00 87.81 111 LEU A N 1
ATOM 828 C CA . LEU A 1 111 ? 30.292 -19.869 11.213 1.00 87.81 111 LEU A CA 1
ATOM 829 C C . LEU A 1 111 ? 29.993 -20.273 9.753 1.00 87.81 111 LEU A C 1
ATOM 831 O O . LEU A 1 111 ? 30.406 -19.578 8.826 1.00 87.81 111 LEU A O 1
ATOM 835 N N . LEU A 1 112 ? 29.275 -21.387 9.569 1.00 86.56 112 LEU A N 1
ATOM 836 C CA . LEU A 1 112 ? 28.873 -21.958 8.287 1.00 86.56 112 LEU A CA 1
ATOM 837 C C . LEU A 1 112 ? 27.341 -21.971 8.194 1.00 86.56 112 LEU A C 1
ATOM 839 O O . LEU A 1 112 ? 26.675 -22.713 8.917 1.00 86.56 112 LEU A O 1
ATOM 843 N N . GLY A 1 113 ? 26.789 -21.153 7.303 1.00 86.81 113 GLY A N 1
ATOM 844 C CA . GLY A 1 113 ? 25.368 -21.132 6.973 1.00 86.81 113 GLY A CA 1
ATOM 845 C C . GLY A 1 113 ? 24.980 -22.249 6.004 1.00 86.81 113 GLY A C 1
ATOM 846 O O . GLY A 1 113 ? 25.814 -22.795 5.281 1.00 86.81 113 GLY A O 1
ATOM 847 N N . THR A 1 114 ? 23.691 -22.582 5.969 1.00 86.62 114 THR A N 1
ATOM 848 C CA . THR A 1 114 ? 23.095 -23.512 4.997 1.00 86.62 114 THR A CA 1
ATOM 849 C C . THR A 1 114 ? 21.849 -22.873 4.399 1.00 86.62 114 THR A C 1
ATOM 851 O O . THR A 1 114 ? 20.808 -22.821 5.050 1.00 86.62 114 THR A O 1
ATOM 854 N N . ILE A 1 115 ? 21.957 -22.407 3.154 1.00 79.31 115 ILE A N 1
ATOM 855 C CA . ILE A 1 115 ? 20.832 -21.929 2.346 1.00 79.31 115 ILE A CA 1
ATOM 856 C C . ILE A 1 115 ? 20.004 -23.156 1.935 1.00 79.31 115 ILE A C 1
ATOM 858 O O . ILE A 1 115 ? 20.551 -24.044 1.270 1.00 79.31 115 ILE A O 1
ATOM 862 N N . PRO A 1 116 ? 18.713 -23.249 2.302 1.00 81.69 116 PRO A N 1
ATOM 863 C CA . PRO A 1 116 ? 17.856 -24.346 1.864 1.00 81.69 116 PRO A CA 1
ATOM 864 C C . PRO A 1 116 ? 17.593 -24.306 0.354 1.00 81.69 116 PRO A C 1
ATOM 866 O O . PRO A 1 116 ? 17.428 -23.233 -0.229 1.00 81.69 116 PRO A O 1
ATOM 869 N N . ALA A 1 117 ? 17.479 -25.479 -0.272 1.00 75.12 117 ALA A N 1
ATOM 870 C CA . ALA A 1 117 ? 16.997 -25.597 -1.645 1.00 75.12 117 ALA A CA 1
ATOM 871 C C . ALA A 1 117 ? 15.650 -24.869 -1.804 1.00 75.12 117 ALA A C 1
ATOM 873 O O . ALA A 1 117 ? 14.748 -25.013 -0.977 1.00 75.12 117 ALA A O 1
ATOM 874 N N . GLY A 1 118 ? 15.511 -24.075 -2.863 1.00 70.31 118 GLY A N 1
ATOM 875 C CA . GLY A 1 118 ? 14.286 -23.316 -3.122 1.00 70.31 118 GLY A CA 1
ATOM 876 C C . GLY A 1 118 ? 14.054 -22.052 -2.281 1.00 70.31 118 GLY A C 1
ATOM 877 O O . GLY A 1 118 ? 13.073 -21.366 -2.567 1.00 70.31 118 GLY A O 1
ATOM 878 N N . ALA A 1 119 ? 14.916 -21.714 -1.311 1.00 72.31 119 ALA A N 1
ATOM 879 C CA . ALA A 1 119 ? 14.793 -20.479 -0.528 1.00 72.31 119 ALA A CA 1
ATOM 880 C C . ALA A 1 119 ? 14.775 -19.223 -1.423 1.00 72.31 119 ALA A C 1
ATOM 882 O O . ALA A 1 119 ? 15.409 -19.192 -2.475 1.00 72.31 119 ALA A O 1
ATOM 883 N N . THR A 1 120 ? 14.050 -18.180 -1.007 1.00 67.69 120 THR A N 1
ATOM 884 C CA . THR A 1 120 ? 13.991 -16.878 -1.710 1.00 67.69 120 THR A CA 1
ATOM 885 C C . THR A 1 120 ? 14.783 -15.777 -1.006 1.00 67.69 120 THR A C 1
ATOM 887 O O . THR A 1 120 ? 15.258 -14.863 -1.677 1.00 67.69 120 THR A O 1
ATOM 890 N N . ASP A 1 121 ? 14.933 -15.906 0.314 1.00 71.69 121 ASP A N 1
ATOM 891 C CA . ASP A 1 121 ? 15.823 -15.150 1.200 1.00 71.69 121 ASP A CA 1
ATOM 892 C C . ASP A 1 121 ? 16.487 -16.144 2.170 1.00 71.69 121 ASP A C 1
ATOM 894 O O . ASP A 1 121 ? 15.886 -17.161 2.534 1.00 71.69 121 ASP A O 1
ATOM 898 N N . TYR A 1 122 ? 17.709 -15.847 2.601 1.00 77.56 122 TYR A N 1
ATOM 899 C CA . TYR A 1 122 ? 18.387 -16.527 3.701 1.00 77.56 122 TYR A CA 1
ATOM 900 C C . TYR A 1 122 ? 19.260 -15.527 4.457 1.00 77.56 122 TYR A C 1
ATOM 902 O O . TYR A 1 122 ? 20.087 -14.840 3.856 1.00 77.56 122 TYR A O 1
ATOM 910 N N . ALA A 1 123 ? 19.085 -15.458 5.774 1.00 79.12 123 ALA A N 1
ATOM 911 C CA . ALA A 1 123 ? 19.648 -14.405 6.607 1.00 79.12 123 ALA A CA 1
ATOM 912 C C . ALA A 1 123 ? 20.773 -14.903 7.526 1.00 79.12 123 ALA A C 1
ATOM 914 O O . ALA A 1 123 ? 20.707 -16.008 8.064 1.00 79.12 123 ALA A O 1
ATOM 915 N N . SER A 1 124 ? 21.767 -14.049 7.763 1.00 82.44 124 SER A N 1
ATOM 916 C CA . SER A 1 124 ? 22.731 -14.195 8.852 1.00 82.44 124 SER A CA 1
ATOM 917 C C . SER A 1 124 ? 22.150 -13.741 10.193 1.00 82.44 124 SER A C 1
ATOM 919 O O . SER A 1 124 ? 21.098 -13.098 10.265 1.00 82.44 124 SER A O 1
ATOM 921 N N . ASP A 1 125 ? 22.902 -13.990 11.261 1.00 86.56 125 ASP A N 1
ATOM 922 C CA . ASP A 1 125 ? 22.720 -13.291 12.530 1.00 86.56 125 ASP A CA 1
ATOM 923 C C . ASP A 1 125 ? 23.105 -11.805 12.378 1.00 86.56 125 ASP A C 1
ATOM 925 O O . ASP A 1 125 ? 23.859 -11.426 11.474 1.00 86.56 125 ASP A O 1
ATOM 929 N N . ALA A 1 126 ? 22.608 -10.950 13.275 1.00 80.44 126 ALA A N 1
ATOM 930 C CA . ALA A 1 126 ? 23.005 -9.544 13.330 1.00 80.44 126 ALA A CA 1
ATOM 931 C C . ALA A 1 126 ? 24.354 -9.379 14.049 1.00 80.44 126 ALA A C 1
ATOM 933 O O . ALA A 1 126 ? 24.530 -9.838 15.180 1.00 80.44 126 ALA A O 1
ATOM 934 N N . MET A 1 127 ? 25.300 -8.672 13.428 1.00 81.62 127 MET A N 1
ATOM 935 C CA . MET A 1 127 ? 26.644 -8.452 13.972 1.00 81.62 127 MET A CA 1
ATOM 936 C C . MET A 1 127 ? 26.665 -7.332 15.022 1.00 81.62 127 MET A C 1
ATOM 938 O O . MET A 1 127 ? 27.156 -6.227 14.768 1.00 81.62 127 MET A O 1
ATOM 942 N N . ALA A 1 128 ? 26.113 -7.604 16.204 1.00 80.56 128 ALA A N 1
ATOM 943 C CA . ALA A 1 128 ? 26.029 -6.643 17.301 1.00 80.56 128 ALA A CA 1
ATOM 944 C C . ALA A 1 128 ? 27.386 -5.968 17.601 1.00 80.56 128 ALA A C 1
ATOM 946 O O . ALA A 1 128 ? 28.413 -6.627 17.755 1.00 80.56 128 ALA A O 1
ATOM 947 N N . GLY A 1 129 ? 27.385 -4.634 17.679 1.00 76.81 129 GLY A N 1
ATOM 948 C CA . GLY A 1 129 ? 28.577 -3.825 17.972 1.00 76.81 129 GLY A CA 1
ATOM 949 C C . GLY A 1 129 ? 29.457 -3.474 16.764 1.00 76.81 129 GLY A C 1
ATOM 950 O O . GLY A 1 129 ? 30.310 -2.593 16.880 1.00 76.81 129 GLY A O 1
ATOM 951 N N . ILE A 1 130 ? 29.241 -4.075 15.588 1.00 79.06 130 ILE A N 1
ATOM 952 C CA . ILE A 1 130 ? 29.946 -3.676 14.362 1.00 79.06 130 ILE A CA 1
ATOM 953 C C . ILE A 1 130 ? 29.321 -2.397 13.785 1.00 79.06 130 ILE A C 1
ATOM 955 O O . ILE A 1 130 ? 28.114 -2.324 13.556 1.00 79.06 130 ILE A O 1
ATOM 959 N N . THR A 1 131 ? 30.165 -1.395 13.516 1.00 75.25 131 THR A N 1
ATOM 960 C CA . THR A 1 131 ? 29.766 -0.101 12.939 1.00 75.25 131 THR A CA 1
ATOM 961 C C . THR A 1 131 ? 30.687 0.295 11.780 1.00 75.25 131 THR A C 1
ATOM 963 O O . THR A 1 131 ? 31.915 0.282 11.909 1.00 75.25 131 THR A O 1
ATOM 966 N N . ILE A 1 132 ? 30.099 0.705 10.654 1.00 69.12 132 ILE A N 1
ATOM 967 C CA . ILE A 1 132 ? 30.796 1.275 9.494 1.00 69.12 132 ILE A CA 1
ATOM 968 C C . ILE A 1 132 ? 30.335 2.737 9.353 1.00 69.12 132 ILE A C 1
ATOM 970 O O . ILE A 1 132 ? 29.144 2.971 9.152 1.00 69.12 132 ILE A O 1
ATOM 974 N N . PRO A 1 133 ? 31.231 3.734 9.486 1.00 67.75 133 PRO A N 1
ATOM 975 C CA . PRO A 1 133 ? 30.857 5.145 9.435 1.00 67.75 133 PRO A CA 1
ATOM 976 C C . PRO A 1 133 ? 30.228 5.582 8.101 1.00 67.75 133 PRO A C 1
ATOM 978 O O . PRO A 1 133 ? 30.501 4.963 7.067 1.00 67.75 133 PRO A O 1
ATOM 981 N N . PRO A 1 134 ? 29.472 6.697 8.103 1.00 63.09 134 PRO A N 1
ATOM 982 C CA . PRO A 1 134 ? 29.029 7.407 6.908 1.00 63.09 134 PRO A CA 1
ATOM 983 C C . PRO A 1 134 ? 30.052 7.449 5.773 1.00 63.09 134 PRO A C 1
ATOM 985 O O . PRO A 1 134 ? 31.192 7.874 5.968 1.00 63.09 134 PRO A O 1
ATOM 988 N N . ASN A 1 135 ? 29.628 7.056 4.570 1.00 58.16 135 ASN A N 1
ATOM 989 C CA . ASN A 1 135 ? 30.425 7.079 3.337 1.00 58.16 135 ASN A CA 1
ATOM 990 C C . ASN A 1 135 ? 31.742 6.271 3.370 1.00 58.16 135 ASN A C 1
ATOM 992 O O . ASN A 1 135 ? 32.538 6.392 2.436 1.00 58.16 135 ASN A O 1
ATOM 996 N N . ALA A 1 136 ? 32.001 5.464 4.404 1.00 59.22 136 ALA A N 1
ATOM 997 C CA . ALA A 1 136 ? 33.236 4.694 4.514 1.00 59.22 136 ALA A CA 1
ATOM 998 C C . ALA A 1 136 ? 33.226 3.456 3.603 1.00 59.22 136 ALA A C 1
ATOM 1000 O O . ALA A 1 136 ? 32.198 2.802 3.415 1.00 59.22 136 ALA A O 1
ATOM 1001 N N . GLU A 1 137 ? 34.397 3.116 3.071 1.00 66.56 137 GLU A N 1
ATOM 1002 C CA . GLU A 1 137 ? 34.615 1.887 2.309 1.00 66.56 137 GLU A CA 1
ATOM 1003 C C . GLU A 1 137 ? 34.866 0.691 3.241 1.00 66.56 137 GLU A C 1
ATOM 1005 O O . GLU A 1 137 ? 35.440 0.823 4.330 1.00 66.56 137 GLU A O 1
ATOM 1010 N N . TYR A 1 138 ? 34.404 -0.479 2.808 1.00 66.31 138 TYR A N 1
ATOM 1011 C CA . TYR A 1 138 ? 34.579 -1.777 3.459 1.00 66.31 138 TYR A CA 1
ATOM 1012 C C . TYR A 1 138 ? 34.509 -2.884 2.403 1.00 66.31 138 TYR A C 1
ATOM 1014 O O . TYR A 1 138 ? 34.034 -2.641 1.297 1.00 66.31 138 TYR A O 1
ATOM 1022 N N . TYR A 1 139 ? 34.947 -4.098 2.726 1.00 70.19 139 TYR A N 1
ATOM 1023 C CA . TYR A 1 139 ? 34.737 -5.256 1.857 1.00 70.19 139 TYR A CA 1
ATOM 1024 C C . TYR A 1 139 ? 33.747 -6.235 2.482 1.00 70.19 139 TYR A C 1
ATOM 1026 O O . TYR A 1 139 ? 33.757 -6.451 3.695 1.00 70.19 139 TYR A O 1
ATOM 1034 N N . GLN A 1 140 ? 32.927 -6.856 1.639 1.00 70.69 140 GLN A N 1
ATOM 1035 C CA . GLN A 1 140 ? 32.231 -8.100 1.956 1.00 70.69 140 GLN A CA 1
ATOM 1036 C C . GLN A 1 140 ? 33.016 -9.251 1.325 1.00 70.69 140 GLN A C 1
ATOM 1038 O O . GLN A 1 140 ? 33.256 -9.223 0.117 1.00 70.69 140 GLN A O 1
ATOM 1043 N N . ARG A 1 141 ? 33.409 -10.266 2.098 1.00 73.38 141 ARG A N 1
ATOM 1044 C CA . ARG A 1 141 ? 33.954 -11.518 1.550 1.00 73.38 141 ARG A CA 1
ATOM 1045 C C . ARG A 1 141 ? 32.900 -12.608 1.686 1.00 73.38 141 ARG A C 1
ATOM 1047 O O . ARG A 1 141 ? 32.452 -12.855 2.796 1.00 73.38 141 ARG A O 1
ATOM 1054 N N . VAL A 1 142 ? 32.512 -13.243 0.585 1.00 71.50 142 VAL A N 1
ATOM 1055 C CA . VAL A 1 142 ? 31.492 -14.303 0.521 1.00 71.50 142 VAL A CA 1
ATOM 1056 C C . VAL A 1 142 ? 32.157 -15.592 0.052 1.00 71.50 142 VAL A C 1
ATOM 1058 O O . VAL A 1 142 ? 32.857 -15.571 -0.961 1.00 71.50 142 VAL A O 1
ATOM 1061 N N . GLY A 1 143 ? 31.923 -16.702 0.747 1.00 71.75 143 GLY A N 1
ATOM 1062 C CA . GLY A 1 143 ? 32.359 -18.041 0.351 1.00 71.75 143 GLY A CA 1
ATOM 1063 C C . GLY A 1 143 ? 31.172 -18.989 0.184 1.00 71.75 143 GLY A C 1
ATOM 1064 O O . GLY A 1 143 ? 30.280 -19.006 1.022 1.00 71.75 143 GLY A O 1
ATOM 1065 N N . PHE A 1 144 ? 31.170 -19.803 -0.869 1.00 72.62 144 PHE A N 1
ATOM 1066 C CA . PHE A 1 144 ? 30.227 -20.907 -1.064 1.00 72.62 144 PHE A CA 1
ATOM 1067 C C . PHE A 1 144 ? 30.977 -22.234 -1.143 1.00 72.62 144 PHE A C 1
ATOM 1069 O O . PHE A 1 144 ? 31.974 -22.346 -1.864 1.00 72.62 144 PHE A O 1
ATOM 1076 N N . LEU A 1 145 ? 30.480 -23.246 -0.431 1.00 69.75 145 LEU A N 1
ATOM 1077 C CA . LEU A 1 145 ? 30.972 -24.619 -0.501 1.00 69.75 145 LEU A CA 1
ATOM 1078 C C . LEU A 1 145 ? 29.924 -25.478 -1.215 1.00 69.75 145 LEU A C 1
ATOM 1080 O O . LEU A 1 145 ? 28.747 -25.483 -0.854 1.00 69.75 145 LEU A O 1
ATOM 1084 N N . VAL A 1 146 ? 30.367 -26.192 -2.247 1.00 64.50 146 VAL A N 1
ATOM 1085 C CA . VAL A 1 146 ? 29.512 -26.966 -3.152 1.00 64.50 146 VAL A CA 1
ATOM 1086 C C . VAL A 1 146 ? 30.002 -28.404 -3.142 1.00 64.50 146 VAL A C 1
ATOM 1088 O O . VAL A 1 146 ? 31.137 -28.669 -3.549 1.00 64.50 146 VAL A O 1
ATOM 1091 N N . ALA A 1 147 ? 29.184 -29.332 -2.649 1.00 60.56 147 ALA A N 1
ATOM 1092 C CA . ALA A 1 147 ? 29.560 -30.741 -2.613 1.00 60.56 147 ALA A CA 1
ATOM 1093 C C . ALA A 1 147 ? 29.604 -31.344 -4.029 1.00 60.56 147 ALA A C 1
ATOM 1095 O O . ALA A 1 147 ? 28.923 -30.877 -4.946 1.00 60.56 147 ALA A O 1
ATOM 1096 N N . SER A 1 148 ? 30.380 -32.415 -4.219 1.00 54.84 148 SER A N 1
ATOM 1097 C CA . SER A 1 148 ? 30.337 -33.198 -5.460 1.00 54.84 148 SER A CA 1
ATOM 1098 C C . SER A 1 148 ? 28.897 -33.634 -5.783 1.00 54.84 148 SER A C 1
ATOM 1100 O O . SER A 1 148 ? 28.150 -34.045 -4.896 1.00 54.84 148 SER A O 1
ATOM 1102 N N . GLY A 1 149 ? 28.489 -33.496 -7.048 1.00 50.28 149 GLY A N 1
ATOM 1103 C CA . GLY A 1 149 ? 27.113 -33.739 -7.498 1.00 50.28 149 GLY A CA 1
ATOM 1104 C C . GLY A 1 149 ? 26.112 -32.594 -7.266 1.00 50.28 149 GLY A C 1
ATOM 1105 O O . GLY A 1 149 ? 25.067 -32.593 -7.914 1.00 50.28 149 GLY A O 1
ATOM 1106 N N . GLN A 1 150 ? 26.411 -31.597 -6.424 1.00 53.41 150 GLN A N 1
ATOM 1107 C CA . GLN A 1 150 ? 25.583 -30.390 -6.297 1.00 53.41 150 GLN A CA 1
ATOM 1108 C C . GLN A 1 150 ? 25.888 -29.365 -7.399 1.00 53.41 150 GLN A C 1
ATOM 1110 O O . GLN A 1 150 ? 26.942 -29.397 -8.038 1.00 53.41 150 GLN A O 1
ATOM 1115 N N . GLN A 1 151 ? 24.959 -28.426 -7.607 1.00 51.53 151 GLN A N 1
ATOM 1116 C CA . GLN A 1 151 ? 25.105 -27.329 -8.564 1.00 51.53 151 GLN A CA 1
ATOM 1117 C C . GLN A 1 151 ? 25.009 -25.975 -7.856 1.00 51.53 151 GLN A C 1
ATOM 1119 O O . GLN A 1 151 ? 23.982 -25.639 -7.270 1.00 51.53 151 GLN A O 1
ATOM 1124 N N . LEU A 1 152 ? 26.062 -25.164 -7.978 1.00 50.81 152 LEU A N 1
ATOM 1125 C CA . LEU A 1 152 ? 25.999 -23.738 -7.676 1.00 50.81 152 LEU A CA 1
ATOM 1126 C C . LEU A 1 152 ? 25.482 -22.999 -8.910 1.00 50.81 152 LEU A C 1
ATOM 1128 O O . LEU A 1 152 ? 26.157 -22.926 -9.935 1.00 50.81 152 LEU A O 1
ATOM 1132 N N . MET A 1 153 ? 24.281 -22.441 -8.790 1.00 49.34 153 MET A N 1
ATOM 1133 C CA . MET A 1 153 ? 23.681 -21.548 -9.777 1.00 49.34 153 MET A CA 1
ATOM 1134 C C . MET A 1 153 ? 23.585 -20.145 -9.164 1.00 49.34 153 MET A C 1
ATOM 1136 O O . MET A 1 153 ? 22.623 -19.859 -8.444 1.00 49.34 153 MET A O 1
ATOM 1140 N N . PRO A 1 154 ? 24.591 -19.276 -9.374 1.00 45.03 154 PRO A N 1
ATOM 1141 C CA . PRO A 1 154 ? 24.501 -17.883 -8.971 1.00 45.03 154 PRO A CA 1
ATOM 1142 C C . PRO A 1 154 ? 23.598 -17.129 -9.953 1.00 45.03 154 PRO A C 1
ATOM 1144 O O . PRO A 1 154 ? 23.682 -17.318 -11.169 1.00 45.03 154 PRO A O 1
ATOM 1147 N N . GLY A 1 155 ? 22.743 -16.254 -9.419 1.00 40.88 155 GLY A N 1
ATOM 1148 C CA . GLY A 1 155 ? 21.860 -15.414 -10.223 1.00 40.88 155 GLY A CA 1
ATOM 1149 C C . GLY A 1 155 ? 22.665 -14.553 -11.196 1.00 40.88 155 GLY A C 1
ATOM 1150 O O . GLY A 1 155 ? 23.598 -13.856 -10.795 1.00 40.88 155 GLY A O 1
ATOM 1151 N N . GLY A 1 156 ? 22.317 -14.617 -12.482 1.00 37.69 156 GLY A N 1
ATOM 1152 C CA . GLY A 1 156 ? 23.053 -13.960 -13.564 1.00 37.69 156 GLY A CA 1
ATOM 1153 C C . GLY A 1 156 ? 22.889 -12.440 -13.587 1.00 37.69 156 GLY A C 1
ATOM 1154 O O . GLY A 1 156 ? 22.235 -11.916 -14.486 1.00 37.69 156 GLY A O 1
ATOM 1155 N N . ASN A 1 157 ? 23.511 -11.744 -12.637 1.00 38.22 157 ASN A N 1
ATOM 1156 C CA . ASN A 1 157 ? 23.518 -10.290 -12.556 1.00 38.22 157 ASN A CA 1
ATOM 1157 C C . ASN A 1 157 ? 24.775 -9.743 -13.250 1.00 38.22 157 ASN A C 1
ATOM 1159 O O . ASN A 1 157 ? 25.876 -9.761 -12.696 1.00 38.22 157 ASN A O 1
ATOM 1163 N N . ARG A 1 158 ? 24.624 -9.297 -14.501 1.00 37.75 158 ARG A N 1
ATOM 1164 C CA . ARG A 1 158 ? 25.671 -8.548 -15.205 1.00 37.75 158 ARG A CA 1
ATOM 1165 C C . ARG A 1 158 ? 25.433 -7.066 -14.942 1.00 37.75 158 ARG A C 1
ATOM 1167 O O . ARG A 1 158 ? 24.562 -6.500 -15.585 1.00 37.75 158 ARG A O 1
ATOM 1174 N N . ASP A 1 159 ? 26.192 -6.475 -14.019 1.00 34.16 159 ASP A N 1
ATOM 1175 C CA . ASP A 1 159 ? 27.182 -5.440 -14.363 1.00 34.16 159 ASP A CA 1
ATOM 1176 C C . ASP A 1 159 ? 27.927 -4.884 -13.119 1.00 34.16 159 ASP A C 1
ATOM 1178 O O . ASP A 1 159 ? 27.345 -4.300 -12.212 1.00 34.16 159 ASP A O 1
ATOM 1182 N N . ALA A 1 160 ? 29.254 -5.076 -13.120 1.00 34.50 160 ALA A N 1
ATOM 1183 C CA . ALA A 1 160 ? 30.292 -4.310 -12.409 1.00 34.50 160 ALA A CA 1
ATOM 1184 C C . ALA A 1 160 ? 30.130 -3.962 -10.903 1.00 34.50 160 ALA A C 1
ATOM 1186 O O . ALA A 1 160 ? 30.204 -2.794 -10.521 1.00 34.50 160 ALA A O 1
ATOM 1187 N N . ASN A 1 161 ? 30.136 -4.969 -10.021 1.00 32.72 161 ASN A N 1
ATOM 1188 C CA . ASN A 1 161 ? 30.726 -4.782 -8.684 1.00 32.72 161 ASN A CA 1
ATOM 1189 C C . ASN A 1 161 ? 32.260 -4.876 -8.783 1.00 32.72 161 ASN A C 1
ATOM 1191 O O . ASN A 1 161 ? 32.783 -5.833 -9.358 1.00 32.72 161 ASN A O 1
ATOM 1195 N N . ILE A 1 162 ? 32.993 -3.914 -8.209 1.00 36.25 162 ILE A N 1
ATOM 1196 C CA . ILE A 1 162 ? 34.461 -3.978 -8.129 1.00 36.25 162 ILE A CA 1
ATOM 1197 C C . ILE A 1 162 ? 34.827 -5.024 -7.071 1.00 36.25 162 ILE A C 1
ATOM 1199 O O . ILE A 1 162 ? 34.540 -4.843 -5.887 1.00 36.25 162 ILE A O 1
ATOM 1203 N N . GLY A 1 163 ? 35.453 -6.122 -7.489 1.00 42.66 163 GLY A N 1
ATOM 1204 C CA . GLY A 1 163 ? 35.797 -7.204 -6.577 1.00 42.66 163 GLY A CA 1
ATOM 1205 C C . GLY A 1 163 ? 36.700 -8.274 -7.177 1.00 42.66 163 GLY A C 1
ATOM 1206 O O . GLY A 1 163 ? 36.857 -8.395 -8.393 1.00 42.66 163 GLY A O 1
ATOM 1207 N N . GLU A 1 164 ? 37.285 -9.056 -6.281 1.00 44.25 164 GLU A N 1
ATOM 1208 C CA . GLU A 1 164 ? 38.149 -10.198 -6.573 1.00 44.25 164 GLU A CA 1
ATOM 1209 C C . GLU A 1 164 ? 37.314 -11.484 -6.497 1.00 44.25 164 GLU A C 1
ATOM 1211 O O . GLU A 1 164 ? 36.329 -11.551 -5.757 1.00 44.25 164 GLU A O 1
ATOM 1216 N N . THR A 1 165 ? 37.669 -12.517 -7.264 1.00 46.12 165 THR A N 1
ATOM 1217 C CA . THR A 1 165 ? 36.946 -13.802 -7.241 1.00 46.12 165 THR A CA 1
ATOM 1218 C C . THR A 1 165 ? 37.884 -14.967 -7.505 1.00 46.12 165 THR A C 1
ATOM 1220 O O . THR A 1 165 ? 38.743 -14.869 -8.381 1.00 46.12 165 THR A O 1
ATOM 1223 N N . PHE A 1 166 ? 37.686 -16.060 -6.772 1.00 48.97 166 PHE A N 1
ATOM 1224 C CA . PHE A 1 166 ? 38.503 -17.266 -6.782 1.00 48.97 166 PHE A CA 1
ATOM 1225 C C . PHE A 1 166 ? 37.634 -18.539 -6.763 1.00 48.97 166 PHE A C 1
ATOM 1227 O O . PHE A 1 166 ? 36.536 -18.548 -6.204 1.00 48.97 166 PHE A O 1
ATOM 1234 N N . VAL A 1 167 ? 38.132 -19.622 -7.371 1.00 49.78 167 VAL A N 1
ATOM 1235 C CA . VAL A 1 167 ? 37.500 -20.954 -7.375 1.00 49.78 167 VAL A CA 1
ATOM 1236 C C . VAL A 1 167 ? 38.577 -22.027 -7.191 1.00 49.78 167 VAL A C 1
ATOM 1238 O O . VAL A 1 167 ? 39.603 -21.991 -7.873 1.00 49.78 167 VAL A O 1
ATOM 1241 N N . GLY A 1 168 ? 38.347 -23.000 -6.303 1.00 47.47 168 GLY A N 1
ATOM 1242 C CA . GLY A 1 168 ? 39.312 -24.066 -6.013 1.00 47.47 168 GLY A CA 1
ATOM 1243 C C . GLY A 1 168 ? 38.683 -25.384 -5.548 1.00 47.47 168 GLY A C 1
ATOM 1244 O O . GLY A 1 168 ? 37.623 -25.403 -4.928 1.00 47.47 168 GLY A O 1
ATOM 1245 N N . SER A 1 169 ? 39.361 -26.500 -5.835 1.00 42.81 169 SER A N 1
ATOM 1246 C CA . SER A 1 169 ? 38.889 -27.872 -5.572 1.00 42.81 169 SER A CA 1
ATOM 1247 C C . SER A 1 169 ? 39.434 -28.506 -4.280 1.00 42.81 169 SER A C 1
ATOM 1249 O O . SER A 1 169 ? 39.337 -29.717 -4.104 1.00 42.81 169 SER A O 1
ATOM 1251 N N . THR A 1 170 ? 40.064 -27.722 -3.400 1.00 46.97 170 THR A N 1
ATOM 1252 C CA . THR A 1 170 ? 40.622 -28.188 -2.116 1.00 46.97 170 THR A CA 1
ATOM 1253 C C . THR A 1 170 ? 40.517 -27.094 -1.058 1.00 46.97 170 THR A C 1
ATOM 1255 O O . THR A 1 170 ? 40.889 -25.951 -1.323 1.00 46.97 170 THR A O 1
ATOM 1258 N N . ALA A 1 171 ? 40.090 -27.448 0.156 1.00 41.78 171 ALA A N 1
ATOM 1259 C CA . ALA A 1 171 ? 39.898 -26.534 1.288 1.00 41.78 171 ALA A CA 1
ATOM 1260 C C . ALA A 1 171 ? 41.216 -26.121 1.989 1.00 41.78 171 ALA A C 1
ATOM 1262 O O . ALA A 1 171 ? 41.348 -26.232 3.205 1.00 41.78 171 ALA A O 1
ATOM 1263 N N . ALA A 1 172 ? 42.225 -25.682 1.230 1.00 43.31 172 ALA A N 1
ATOM 1264 C CA . ALA A 1 172 ? 43.504 -25.247 1.790 1.00 43.31 172 ALA A CA 1
ATOM 1265 C C . ALA A 1 172 ? 43.327 -23.949 2.607 1.00 43.31 172 ALA A C 1
ATOM 1267 O O . ALA A 1 172 ? 43.068 -22.881 2.063 1.00 43.31 172 ALA A O 1
ATOM 1268 N N . VAL A 1 173 ? 43.480 -24.063 3.928 1.00 43.12 173 VAL A N 1
ATOM 1269 C CA . VAL A 1 173 ? 43.003 -23.120 4.966 1.00 43.12 173 VAL A CA 1
ATOM 1270 C C . VAL A 1 173 ? 43.696 -21.732 4.964 1.00 43.12 173 VAL A C 1
ATOM 1272 O O . VAL A 1 173 ? 43.333 -20.845 5.731 1.00 43.12 173 VAL A O 1
ATOM 1275 N N . SER A 1 174 ? 44.699 -21.490 4.114 1.00 43.31 174 SER A N 1
ATOM 1276 C CA . SER A 1 174 ? 45.704 -20.434 4.336 1.00 43.31 174 SER A CA 1
ATOM 1277 C C . SER A 1 174 ? 45.372 -19.005 3.870 1.00 43.31 174 SER A C 1
ATOM 1279 O O . SER A 1 174 ? 46.145 -18.105 4.188 1.00 43.31 174 SER A O 1
ATOM 1281 N N . GLN A 1 175 ? 44.260 -18.745 3.168 1.00 48.56 175 GLN A N 1
ATOM 1282 C CA . GLN A 1 175 ? 43.867 -17.373 2.761 1.00 48.56 175 GLN A CA 1
ATOM 1283 C C . GLN A 1 175 ? 42.757 -16.740 3.633 1.00 48.56 175 GLN A C 1
ATOM 1285 O O . GLN A 1 175 ? 42.424 -15.565 3.461 1.00 48.56 175 GLN A O 1
ATOM 1290 N N . LEU A 1 176 ? 42.202 -17.484 4.598 1.00 46.78 176 LEU A N 1
ATOM 1291 C CA . LEU A 1 176 ? 40.987 -17.099 5.333 1.00 46.78 176 LEU A CA 1
ATOM 1292 C C . LEU A 1 176 ? 41.211 -16.092 6.477 1.00 46.78 176 LEU A C 1
ATOM 1294 O O . LEU A 1 176 ? 40.294 -15.357 6.821 1.00 46.78 176 LEU A O 1
ATOM 1298 N N . GLY A 1 177 ? 42.416 -16.033 7.057 1.00 47.62 177 GLY A N 1
ATOM 1299 C CA . GLY A 1 177 ? 42.727 -15.151 8.197 1.00 47.62 177 GLY A CA 1
ATOM 1300 C C . GLY A 1 177 ? 43.462 -13.848 7.852 1.00 47.62 177 GLY A C 1
ATOM 1301 O O . GLY A 1 177 ? 43.739 -13.052 8.745 1.00 47.62 177 GLY A O 1
ATOM 1302 N N . GLY A 1 178 ? 43.835 -13.641 6.585 1.00 51.38 178 GLY A N 1
ATOM 1303 C CA . GLY A 1 178 ? 44.666 -12.513 6.154 1.00 51.38 178 GLY A CA 1
ATOM 1304 C C . GLY A 1 178 ? 43.862 -11.360 5.553 1.00 51.38 178 GLY A C 1
ATOM 1305 O O . GLY A 1 178 ? 42.952 -11.576 4.746 1.00 51.38 178 GLY A O 1
ATOM 1306 N N . THR A 1 179 ? 44.241 -10.125 5.889 1.00 47.28 179 THR A N 1
ATOM 1307 C CA . THR A 1 179 ? 43.729 -8.923 5.222 1.00 47.28 179 THR A CA 1
ATOM 1308 C C . THR A 1 179 ? 44.614 -8.544 4.036 1.00 47.28 179 THR A C 1
ATOM 1310 O O . THR A 1 179 ? 45.815 -8.324 4.167 1.00 47.28 179 THR A O 1
ATOM 1313 N N . GLY A 1 180 ? 44.016 -8.507 2.845 1.00 53.62 180 GLY A N 1
ATOM 1314 C CA . GLY A 1 180 ? 44.728 -8.297 1.588 1.00 53.62 180 GLY A CA 1
ATOM 1315 C C . GLY A 1 180 ? 43.893 -8.698 0.374 1.00 53.62 180 GLY A C 1
ATOM 1316 O O . GLY A 1 180 ? 42.776 -9.194 0.516 1.00 53.62 180 GLY A O 1
ATOM 1317 N N . ALA A 1 181 ? 44.446 -8.465 -0.814 1.00 51.69 181 ALA A N 1
ATOM 1318 C CA . ALA A 1 181 ? 43.886 -8.953 -2.070 1.00 51.69 181 ALA A CA 1
ATOM 1319 C C . ALA A 1 181 ? 43.948 -10.489 -2.141 1.00 51.69 181 ALA A C 1
ATOM 1321 O O . ALA A 1 181 ? 44.953 -11.080 -1.731 1.00 51.69 181 ALA A O 1
ATOM 1322 N N . LEU A 1 182 ? 42.920 -11.133 -2.702 1.00 51.75 182 LEU A N 1
ATOM 1323 C CA . LEU A 1 182 ? 42.954 -12.567 -3.014 1.00 51.75 182 LEU A CA 1
ATOM 1324 C C . LEU A 1 182 ? 44.063 -12.838 -4.047 1.00 51.75 182 LEU A C 1
ATOM 1326 O O . LEU A 1 182 ? 43.947 -12.474 -5.219 1.00 51.75 182 LEU A O 1
ATOM 1330 N N . SER A 1 183 ? 45.167 -13.452 -3.614 1.00 48.00 183 SER A N 1
ATOM 1331 C CA . SER A 1 183 ? 46.335 -13.661 -4.471 1.00 48.00 183 SER A CA 1
ATOM 1332 C C . SER A 1 183 ? 46.154 -14.868 -5.393 1.00 48.00 183 SER A C 1
ATOM 1334 O O . SER A 1 183 ? 45.870 -15.980 -4.944 1.00 48.00 183 SER A O 1
ATOM 1336 N N . ILE A 1 184 ? 46.344 -14.642 -6.698 1.00 42.44 184 ILE A N 1
ATOM 1337 C CA . ILE A 1 184 ? 46.269 -15.678 -7.736 1.00 42.44 184 ILE A CA 1
ATOM 1338 C C . ILE A 1 184 ? 47.438 -16.662 -7.535 1.00 42.44 184 ILE A C 1
ATOM 1340 O O . ILE A 1 184 ? 48.596 -16.243 -7.630 1.00 42.44 184 ILE A O 1
ATOM 1344 N N . PRO A 1 185 ? 47.189 -17.964 -7.290 1.00 38.94 185 PRO A N 1
ATOM 1345 C CA . PRO A 1 185 ? 48.258 -18.956 -7.218 1.00 38.94 185 PRO A CA 1
ATOM 1346 C C . PRO A 1 185 ? 48.983 -19.088 -8.562 1.00 38.94 185 PRO A C 1
ATOM 1348 O O . PRO A 1 185 ? 48.371 -18.935 -9.622 1.00 38.94 185 PRO A O 1
ATOM 1351 N N . ALA A 1 186 ? 50.274 -19.433 -8.534 1.00 33.00 186 ALA A N 1
ATOM 1352 C CA . ALA A 1 186 ? 51.079 -19.587 -9.745 1.00 33.00 186 ALA A CA 1
ATOM 1353 C C . ALA A 1 186 ? 50.380 -20.486 -10.794 1.00 33.00 186 ALA A C 1
ATOM 1355 O O . ALA A 1 186 ? 49.981 -21.620 -10.503 1.00 33.00 186 ALA A O 1
ATOM 1356 N N . GLY A 1 187 ? 50.214 -19.954 -12.011 1.00 34.84 187 GLY A N 1
ATOM 1357 C CA . GLY A 1 187 ? 49.546 -20.629 -13.131 1.00 34.84 187 GLY A CA 1
ATOM 1358 C C . GLY A 1 187 ? 48.022 -20.436 -13.240 1.00 34.84 187 GLY A C 1
ATOM 1359 O O . GLY A 1 187 ? 47.388 -21.188 -13.974 1.00 34.84 187 GLY A O 1
ATOM 1360 N N . GLY A 1 188 ? 47.410 -19.486 -12.524 1.00 29.22 188 GLY A N 1
ATOM 1361 C CA . GLY A 1 188 ? 46.003 -19.100 -12.730 1.00 29.22 188 GLY A CA 1
ATOM 1362 C C . GLY A 1 188 ? 45.806 -18.026 -13.813 1.00 29.22 188 GLY A C 1
ATOM 1363 O O . GLY A 1 188 ? 46.567 -17.064 -13.867 1.00 29.22 188 GLY A O 1
ATOM 1364 N N . ALA A 1 189 ? 44.773 -18.171 -14.652 1.00 32.81 189 ALA A N 1
ATOM 1365 C CA . ALA A 1 189 ? 44.322 -17.144 -15.602 1.00 32.81 189 ALA A CA 1
ATOM 1366 C C . ALA A 1 189 ? 43.247 -16.219 -14.981 1.00 32.81 189 ALA A C 1
ATOM 1368 O O . ALA A 1 189 ? 42.987 -16.278 -13.779 1.00 32.81 189 ALA A O 1
ATOM 1369 N N . ILE A 1 190 ? 42.590 -15.373 -15.790 1.00 32.97 190 ILE A N 1
ATOM 1370 C CA . ILE A 1 190 ? 41.523 -14.451 -15.355 1.00 32.97 190 ILE A CA 1
ATOM 1371 C C . ILE A 1 190 ? 40.232 -14.676 -16.180 1.00 32.97 190 ILE A C 1
ATOM 1373 O O . ILE A 1 190 ? 40.196 -14.359 -17.365 1.00 32.97 190 ILE A O 1
ATOM 1377 N N . GLN A 1 191 ? 39.168 -15.209 -15.557 1.00 34.50 191 GLN A N 1
ATOM 1378 C CA . GLN A 1 191 ? 37.773 -15.092 -16.018 1.00 34.50 191 GLN A CA 1
ATOM 1379 C C . GLN A 1 191 ? 36.951 -14.374 -14.949 1.00 34.50 191 GLN A C 1
ATOM 1381 O O . GLN A 1 191 ? 36.967 -14.750 -13.778 1.00 34.50 191 GLN A O 1
ATOM 1386 N N . SER A 1 192 ? 36.160 -13.396 -15.380 1.00 31.16 192 SER A N 1
ATOM 1387 C CA . SER A 1 192 ? 35.016 -12.858 -14.646 1.00 31.16 192 SER A CA 1
ATOM 1388 C C . SER A 1 192 ? 34.273 -13.954 -13.845 1.00 31.16 192 SER A C 1
ATOM 1390 O O . SER A 1 192 ? 33.839 -14.906 -14.469 1.00 31.16 192 SER A O 1
ATOM 1392 N N . ALA A 1 193 ? 34.020 -13.824 -12.525 1.00 38.09 193 ALA A N 1
ATOM 1393 C CA . ALA A 1 193 ? 33.107 -14.724 -11.765 1.00 38.09 193 ALA A CA 1
ATOM 1394 C C . ALA A 1 193 ? 32.160 -14.030 -10.720 1.00 38.09 193 ALA A C 1
ATOM 1396 O O . ALA A 1 193 ? 32.617 -13.419 -9.766 1.00 38.09 193 ALA A O 1
ATOM 1397 N N . ALA A 1 194 ? 30.831 -14.044 -10.919 1.00 35.84 194 ALA A N 1
ATOM 1398 C CA . ALA A 1 194 ? 29.831 -13.316 -10.114 1.00 35.84 194 ALA A CA 1
ATOM 1399 C C . ALA A 1 194 ? 29.355 -14.190 -8.965 1.00 35.84 194 ALA A C 1
ATOM 1401 O O . ALA A 1 194 ? 28.804 -15.267 -9.187 1.00 35.84 194 ALA A O 1
ATOM 1402 N N . ILE A 1 195 ? 29.524 -13.688 -7.751 1.00 38.31 195 ILE A N 1
ATOM 1403 C CA . ILE A 1 195 ? 29.086 -14.341 -6.525 1.00 38.31 195 ILE A CA 1
ATOM 1404 C C . ILE A 1 195 ? 28.127 -13.388 -5.817 1.00 38.31 195 ILE A C 1
ATOM 1406 O O . ILE A 1 195 ? 28.285 -12.168 -5.887 1.00 38.31 195 ILE A O 1
ATOM 1410 N N . MET A 1 196 ? 27.084 -13.961 -5.220 1.00 49.59 196 MET A N 1
ATOM 1411 C CA . MET A 1 196 ? 25.942 -13.222 -4.690 1.00 49.59 196 MET A CA 1
ATOM 1412 C C . MET A 1 196 ? 26.387 -12.201 -3.640 1.00 49.59 196 MET A C 1
ATOM 1414 O O . MET A 1 196 ? 27.031 -12.562 -2.657 1.00 49.59 196 MET A O 1
ATOM 1418 N N . ALA A 1 197 ? 26.033 -10.932 -3.852 1.00 46.28 197 ALA A N 1
ATOM 1419 C CA . ALA A 1 197 ? 26.200 -9.898 -2.842 1.00 46.28 197 ALA A CA 1
ATOM 1420 C C . ALA A 1 197 ? 25.162 -10.110 -1.736 1.00 46.28 197 ALA A C 1
ATOM 1422 O O . ALA A 1 197 ? 23.985 -10.332 -2.029 1.00 46.28 197 ALA A O 1
ATOM 1423 N N . ALA A 1 198 ? 25.592 -10.022 -0.481 1.00 47.88 198 ALA A N 1
ATOM 1424 C CA . ALA A 1 198 ? 24.688 -10.127 0.646 1.00 47.88 198 ALA A CA 1
ATOM 1425 C C . ALA A 1 198 ? 24.148 -8.730 1.003 1.00 47.88 198 ALA A C 1
ATOM 1427 O O . ALA A 1 198 ? 24.908 -7.781 1.226 1.00 47.88 198 ALA A O 1
ATOM 1428 N N . PHE A 1 199 ? 22.823 -8.583 1.030 1.00 51.66 199 PHE A N 1
ATOM 1429 C CA . PHE A 1 199 ? 22.167 -7.311 1.340 1.00 51.66 199 PHE A CA 1
ATOM 1430 C C . PHE A 1 199 ? 22.332 -6.997 2.822 1.00 51.66 199 PHE A C 1
ATOM 1432 O O . PHE A 1 199 ? 22.037 -7.846 3.659 1.00 51.66 199 PHE A O 1
ATOM 1439 N N . VAL A 1 200 ? 22.794 -5.786 3.140 1.00 49.31 200 VAL A N 1
ATOM 1440 C CA . VAL A 1 200 ? 22.999 -5.362 4.528 1.00 49.31 200 VAL A CA 1
ATOM 1441 C C . VAL A 1 200 ? 21.714 -4.749 5.074 1.00 49.31 200 VAL A C 1
ATOM 1443 O O . VAL A 1 200 ? 21.402 -3.592 4.799 1.00 49.31 200 VAL A O 1
ATOM 1446 N N . GLU A 1 201 ? 20.983 -5.520 5.868 1.00 49.69 201 GLU A N 1
ATOM 1447 C CA . GLU A 1 201 ? 19.990 -4.986 6.789 1.00 49.69 201 GLU A CA 1
ATOM 1448 C C . GLU A 1 201 ? 20.708 -4.309 7.968 1.00 49.69 201 GLU A C 1
ATOM 1450 O O . GLU A 1 201 ? 21.666 -4.837 8.536 1.00 49.69 201 GLU A O 1
ATOM 1455 N N . THR A 1 202 ? 20.244 -3.117 8.331 1.00 46.66 202 THR A N 1
ATOM 1456 C CA . THR A 1 202 ? 20.691 -2.363 9.506 1.00 46.66 202 THR A CA 1
ATOM 1457 C C . THR A 1 202 ? 19.478 -1.858 10.271 1.00 46.66 202 THR A C 1
ATOM 1459 O O . THR A 1 202 ? 18.366 -1.797 9.735 1.00 46.66 202 THR A O 1
ATOM 1462 N N . THR A 1 203 ? 19.691 -1.403 11.505 1.00 42.62 203 THR A N 1
ATOM 1463 C CA . THR A 1 203 ? 18.794 -0.431 12.145 1.00 42.62 203 THR A CA 1
ATOM 1464 C C . THR A 1 203 ? 18.706 0.825 11.268 1.00 42.62 203 THR A C 1
ATOM 1466 O O . THR A 1 203 ? 19.567 1.703 11.342 1.00 42.62 203 THR A O 1
ATOM 1469 N N . ARG A 1 204 ? 17.704 0.869 10.374 1.00 44.62 204 ARG A N 1
ATOM 1470 C CA . ARG A 1 204 ? 17.597 1.870 9.301 1.00 44.62 204 ARG A CA 1
ATOM 1471 C C . ARG A 1 204 ? 17.415 3.277 9.859 1.00 44.62 204 ARG A C 1
ATOM 1473 O O . ARG A 1 204 ? 16.319 3.634 10.274 1.00 44.62 204 ARG A O 1
ATOM 1480 N N . ILE A 1 205 ? 18.421 4.130 9.716 1.00 41.47 205 ILE A N 1
ATOM 1481 C CA . ILE A 1 205 ? 18.199 5.577 9.735 1.00 41.47 205 ILE A CA 1
ATOM 1482 C C . ILE A 1 205 ? 17.656 5.952 8.347 1.00 41.47 205 ILE A C 1
ATOM 1484 O O . ILE A 1 205 ? 18.406 6.021 7.379 1.00 41.47 205 ILE A O 1
ATOM 1488 N N . LYS A 1 206 ? 16.337 6.136 8.210 1.00 50.03 206 LYS A N 1
ATOM 1489 C CA . LYS A 1 206 ? 15.705 6.504 6.928 1.00 50.03 206 LYS A CA 1
ATOM 1490 C C . LYS A 1 206 ? 15.845 8.007 6.630 1.00 50.03 206 LYS A C 1
ATOM 1492 O O . LYS A 1 206 ? 14.847 8.723 6.622 1.00 50.03 206 LYS A O 1
ATOM 1497 N N . THR A 1 207 ? 17.052 8.505 6.336 1.00 50.00 207 THR A N 1
ATOM 1498 C CA . THR A 1 207 ? 17.166 9.849 5.717 1.00 50.00 207 THR A CA 1
ATOM 1499 C C . THR A 1 207 ? 16.831 9.835 4.223 1.00 50.00 207 THR A C 1
ATOM 1501 O O . THR A 1 207 ? 16.482 10.872 3.658 1.00 50.00 207 THR A O 1
ATOM 1504 N N . LYS A 1 208 ? 16.915 8.666 3.570 1.00 57.75 208 LYS A N 1
ATOM 1505 C CA . LYS A 1 208 ? 16.666 8.478 2.134 1.00 57.75 208 LYS A CA 1
ATOM 1506 C C . LYS A 1 208 ? 15.990 7.145 1.831 1.00 57.75 208 LYS A C 1
ATOM 1508 O O . LYS A 1 208 ? 16.206 6.162 2.535 1.00 57.75 208 LYS A O 1
ATOM 1513 N N . ASN A 1 209 ? 15.247 7.110 0.726 1.00 70.50 209 ASN A N 1
ATOM 1514 C CA . ASN A 1 209 ? 14.721 5.871 0.156 1.00 70.50 209 ASN A CA 1
ATOM 1515 C C . ASN A 1 209 ? 15.836 5.026 -0.483 1.00 70.50 209 ASN A C 1
ATOM 1517 O O . ASN A 1 209 ? 16.779 5.562 -1.070 1.00 70.50 209 ASN A O 1
ATOM 1521 N N . THR A 1 210 ? 15.653 3.707 -0.455 1.00 71.88 210 THR A N 1
ATOM 1522 C CA . THR A 1 210 ? 16.463 2.710 -1.171 1.00 71.88 210 THR A CA 1
ATOM 1523 C C . THR A 1 210 ? 15.748 2.242 -2.444 1.00 71.88 210 THR A C 1
ATOM 1525 O O . THR A 1 210 ? 14.536 2.010 -2.416 1.00 71.88 210 THR A O 1
ATOM 1528 N N . ALA A 1 211 ? 16.467 2.082 -3.559 1.00 71.19 211 ALA A N 1
ATOM 1529 C CA . ALA A 1 211 ? 15.892 1.612 -4.828 1.00 71.19 211 ALA A CA 1
ATOM 1530 C C . ALA A 1 211 ? 16.167 0.123 -5.115 1.00 71.19 211 ALA A C 1
ATOM 1532 O O . ALA A 1 211 ? 17.262 -0.367 -4.866 1.00 71.19 211 ALA A O 1
ATOM 1533 N N . LEU A 1 212 ? 15.212 -0.565 -5.738 1.00 75.38 212 LEU A N 1
ATOM 1534 C CA . LEU A 1 212 ? 15.424 -1.801 -6.494 1.00 75.38 212 LEU A CA 1
ATOM 1535 C C . LEU A 1 212 ? 15.353 -1.465 -7.987 1.00 75.38 212 LEU A C 1
ATOM 1537 O O . LEU A 1 212 ? 14.377 -0.855 -8.418 1.00 75.38 212 LEU A O 1
ATOM 1541 N N . LEU A 1 213 ? 16.352 -1.854 -8.778 1.00 76.25 213 LEU A N 1
ATOM 1542 C CA . LEU A 1 213 ? 16.364 -1.655 -10.230 1.00 76.25 213 LEU A CA 1
ATOM 1543 C C . LEU A 1 213 ? 16.047 -2.984 -10.920 1.00 76.25 213 LEU A C 1
ATOM 1545 O O . LEU A 1 213 ? 16.872 -3.894 -10.909 1.00 76.25 213 LEU A O 1
ATOM 1549 N N . LEU A 1 214 ? 14.888 -3.08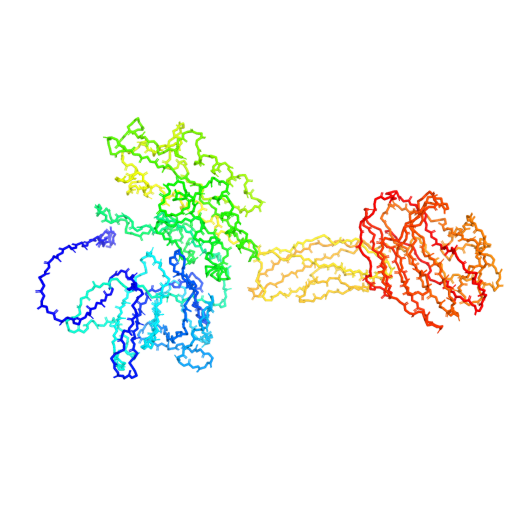4 -11.570 1.00 81.50 214 LEU A N 1
ATOM 1550 C CA . LEU A 1 214 ? 14.610 -4.137 -12.552 1.00 81.50 214 LEU A CA 1
ATOM 1551 C C . LEU A 1 214 ? 14.749 -3.533 -13.947 1.00 81.50 214 LEU A C 1
ATOM 1553 O O . LEU A 1 214 ? 14.218 -2.455 -14.211 1.00 81.50 214 LEU A O 1
ATOM 1557 N N . GLY A 1 215 ? 15.436 -4.197 -14.871 1.00 78.25 215 GLY A N 1
ATOM 1558 C CA . GLY A 1 215 ? 15.559 -3.624 -16.206 1.00 78.25 215 GLY A CA 1
ATOM 1559 C C . GLY A 1 215 ? 16.376 -4.417 -17.205 1.00 78.25 215 GLY A C 1
ATOM 1560 O O . GLY A 1 215 ? 16.933 -5.468 -16.895 1.00 78.25 215 GLY A O 1
ATOM 1561 N N . ASP A 1 216 ? 16.430 -3.878 -18.416 1.00 77.81 216 ASP A N 1
ATOM 1562 C CA . ASP A 1 216 ? 17.207 -4.408 -19.529 1.00 77.81 216 ASP A CA 1
ATOM 1563 C C . ASP A 1 216 ? 18.631 -3.814 -19.634 1.00 77.81 216 ASP A C 1
ATOM 1565 O O . ASP A 1 216 ? 19.211 -3.337 -18.654 1.00 77.81 216 ASP A O 1
ATOM 1569 N N . SER A 1 217 ? 19.227 -3.868 -20.829 1.00 75.19 217 SER A N 1
ATOM 1570 C CA . SER A 1 217 ? 20.570 -3.369 -21.128 1.00 75.19 217 SER A CA 1
ATOM 1571 C C . SER A 1 217 ? 20.740 -1.858 -20.954 1.00 75.19 217 SER A C 1
ATOM 1573 O O . SER A 1 217 ? 21.873 -1.413 -20.781 1.00 75.19 217 SER A O 1
ATOM 1575 N N . LEU A 1 218 ? 19.662 -1.067 -20.938 1.00 79.94 218 LEU A N 1
ATOM 1576 C CA . LEU A 1 218 ? 19.719 0.375 -20.663 1.00 79.94 218 LEU A CA 1
ATOM 1577 C C . LEU A 1 218 ? 19.965 0.670 -19.170 1.00 79.94 218 LEU A C 1
ATOM 1579 O O . LEU A 1 218 ? 20.594 1.675 -18.825 1.00 79.94 218 LEU A O 1
ATOM 1583 N N . PHE A 1 219 ? 19.520 -0.227 -18.282 1.00 77.31 219 PHE A N 1
ATOM 1584 C CA . PHE A 1 219 ? 19.831 -0.200 -16.848 1.00 77.31 219 PHE A CA 1
ATOM 1585 C C . PHE A 1 219 ? 21.095 -1.000 -16.497 1.00 77.31 219 PHE A C 1
ATOM 1587 O O . PHE A 1 219 ? 21.830 -0.590 -15.599 1.00 77.31 219 PHE A O 1
ATOM 1594 N N . SER A 1 220 ? 21.395 -2.095 -17.202 1.00 66.31 220 SER A N 1
ATOM 1595 C CA . SER A 1 220 ? 22.598 -2.887 -16.908 1.00 66.31 220 SER A CA 1
ATOM 1596 C C . SER A 1 220 ? 23.864 -2.177 -17.425 1.00 66.31 220 SER A C 1
ATOM 1598 O O . SER A 1 220 ? 24.708 -1.798 -16.607 1.00 66.31 220 SER A O 1
ATOM 1600 N N . ALA A 1 221 ? 23.877 -1.849 -18.731 1.00 60.47 221 ALA A N 1
ATOM 1601 C CA . ALA A 1 221 ? 24.973 -1.346 -19.580 1.00 60.47 221 ALA A CA 1
ATOM 1602 C C . ALA A 1 221 ? 25.981 -2.378 -20.149 1.00 60.47 221 ALA A C 1
ATOM 1604 O O . ALA A 1 221 ? 27.117 -2.022 -20.473 1.00 60.47 221 ALA A O 1
ATOM 1605 N N . ALA A 1 222 ? 25.576 -3.633 -20.388 1.00 48.81 222 ALA A N 1
ATOM 1606 C CA . ALA A 1 222 ? 26.504 -4.697 -20.817 1.00 48.81 222 ALA A CA 1
ATOM 1607 C C . ALA A 1 222 ? 26.997 -4.651 -22.290 1.00 48.81 222 ALA A C 1
ATOM 1609 O O . ALA A 1 222 ? 27.641 -5.604 -22.733 1.00 48.81 222 ALA A O 1
ATOM 1610 N N . SER A 1 223 ? 26.699 -3.600 -23.065 1.00 48.09 223 SER A N 1
ATOM 1611 C CA . SER A 1 223 ? 27.028 -3.473 -24.505 1.00 48.09 223 SER A CA 1
ATOM 1612 C C .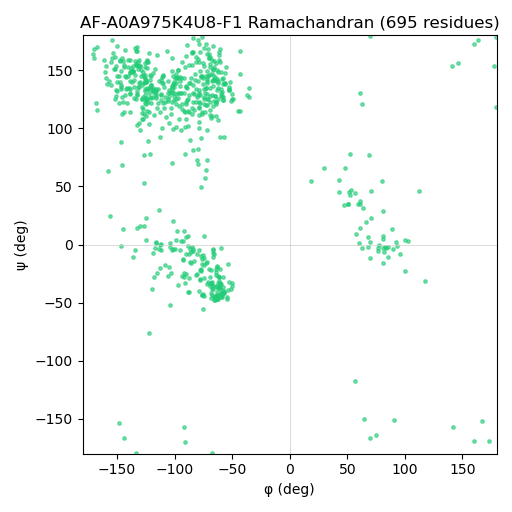 SER A 1 223 ? 27.993 -2.323 -24.861 1.00 48.09 223 SER A C 1
ATOM 1614 O O . SER A 1 223 ? 28.399 -2.208 -26.015 1.00 48.09 223 SER A O 1
ATOM 1616 N N . TYR A 1 224 ? 28.414 -1.499 -23.895 1.00 48.50 224 TYR A N 1
ATOM 1617 C CA . TYR A 1 224 ? 29.132 -0.234 -24.153 1.00 48.50 224 TYR A CA 1
ATOM 1618 C C . TYR A 1 224 ? 30.611 -0.357 -24.549 1.00 48.50 224 TYR A C 1
ATOM 1620 O O . TYR A 1 224 ? 31.226 0.602 -25.008 1.00 48.50 224 TYR A O 1
ATOM 1628 N N . ASP A 1 225 ? 31.209 -1.534 -24.395 1.00 41.06 225 ASP A N 1
ATOM 1629 C CA . ASP A 1 225 ? 32.669 -1.660 -24.341 1.00 41.06 225 ASP A CA 1
ATOM 1630 C C . ASP A 1 225 ? 33.381 -1.755 -25.709 1.00 41.06 225 ASP A C 1
ATOM 1632 O O . ASP A 1 225 ? 34.608 -1.816 -25.782 1.00 41.06 225 ASP A O 1
ATOM 1636 N N . ASN A 1 226 ? 32.634 -1.759 -26.817 1.00 38.22 226 ASN A N 1
ATOM 1637 C CA . ASN A 1 226 ? 33.198 -1.985 -28.155 1.00 38.22 226 ASN A CA 1
ATOM 1638 C C . ASN A 1 226 ? 33.789 -0.730 -28.824 1.00 38.22 226 ASN A C 1
ATOM 1640 O O . ASN A 1 226 ? 34.379 -0.849 -29.895 1.00 38.22 226 ASN A O 1
ATOM 1644 N N . VAL A 1 227 ? 33.657 0.454 -28.213 1.00 35.53 227 VAL A N 1
ATOM 1645 C CA . VAL A 1 227 ? 34.156 1.732 -28.775 1.00 35.53 227 VAL A CA 1
ATOM 1646 C C . VAL A 1 227 ? 35.216 2.427 -27.915 1.00 35.53 227 VAL A C 1
ATOM 1648 O O . VAL A 1 227 ? 35.808 3.409 -28.355 1.00 35.53 227 VAL A O 1
ATOM 1651 N N . GLY A 1 228 ? 35.490 1.924 -26.705 1.00 36.75 228 GLY A N 1
ATOM 1652 C CA . GLY A 1 228 ? 36.542 2.459 -25.835 1.00 36.75 228 GLY A CA 1
ATOM 1653 C C . GLY A 1 228 ? 36.385 3.949 -25.523 1.00 36.75 228 GLY A C 1
ATOM 1654 O O . GLY A 1 228 ? 37.372 4.684 -25.571 1.00 36.75 228 GLY A O 1
ATOM 1655 N N . ASP A 1 229 ? 35.168 4.402 -25.205 1.00 38.19 229 ASP A N 1
ATOM 1656 C CA . ASP A 1 229 ? 34.788 5.820 -25.066 1.00 38.19 229 ASP A CA 1
ATOM 1657 C C . ASP A 1 229 ? 34.883 6.398 -23.636 1.00 38.19 229 ASP A C 1
ATOM 1659 O O . ASP A 1 229 ? 34.962 7.617 -23.475 1.00 38.19 229 ASP A O 1
ATOM 1663 N N . GLY A 1 230 ? 35.020 5.549 -22.610 1.00 36.75 230 GLY A N 1
ATOM 1664 C CA . GLY A 1 230 ? 35.393 5.934 -21.241 1.00 36.75 230 GLY A CA 1
ATOM 1665 C C . GLY A 1 230 ? 34.272 6.040 -20.224 1.00 36.75 230 GLY A C 1
ATOM 1666 O O . GLY A 1 230 ? 34.550 6.399 -19.079 1.00 36.75 230 GLY A O 1
ATOM 1667 N N . HIS A 1 231 ? 33.045 5.707 -20.606 1.00 42.44 231 HIS A N 1
ATOM 1668 C CA . HIS A 1 231 ? 31.880 5.757 -19.729 1.00 42.44 231 HIS A CA 1
ATOM 1669 C C . HIS A 1 231 ? 31.535 4.333 -19.269 1.00 42.44 231 HIS A C 1
ATOM 1671 O O . HIS A 1 231 ? 30.572 3.728 -19.721 1.00 42.44 231 HIS A O 1
ATOM 1677 N N . GLY A 1 232 ? 32.398 3.762 -18.420 1.00 46.88 232 GLY A N 1
ATOM 1678 C CA . GLY A 1 232 ? 32.405 2.323 -18.131 1.00 46.88 232 GLY A CA 1
ATOM 1679 C C . GLY A 1 232 ? 31.087 1.770 -17.570 1.00 46.88 232 GLY A C 1
ATOM 1680 O O . GLY A 1 232 ? 30.635 2.231 -16.529 1.00 46.88 232 GLY A O 1
ATOM 1681 N N . ASN A 1 233 ? 30.544 0.753 -18.253 1.00 53.31 233 ASN A N 1
ATOM 1682 C CA . ASN A 1 233 ? 29.516 -0.240 -17.878 1.00 53.31 233 ASN A CA 1
ATOM 1683 C C . ASN A 1 233 ? 28.601 0.074 -16.669 1.00 53.31 233 ASN A C 1
ATOM 1685 O O . ASN A 1 233 ? 28.486 -0.734 -15.747 1.00 53.31 233 ASN A O 1
ATOM 1689 N N . ILE A 1 234 ? 27.916 1.217 -16.674 1.00 55.59 234 ILE A N 1
ATOM 1690 C CA . ILE A 1 234 ? 26.872 1.561 -15.695 1.00 55.59 234 ILE A CA 1
ATOM 1691 C C . ILE A 1 234 ? 25.637 2.055 -16.451 1.00 55.59 234 ILE A C 1
ATOM 1693 O O . ILE A 1 234 ? 25.798 2.817 -17.387 1.00 55.59 234 ILE A O 1
ATOM 1697 N N . GLY A 1 235 ? 24.422 1.623 -16.091 1.00 69.69 235 GLY A N 1
ATOM 1698 C CA . GLY A 1 235 ? 23.159 2.080 -16.701 1.00 69.69 235 GLY A CA 1
ATOM 1699 C C . GLY A 1 235 ? 22.786 3.528 -16.372 1.00 69.69 235 GLY A C 1
ATOM 1700 O O . GLY A 1 235 ? 23.260 4.072 -15.378 1.00 69.69 235 GLY A O 1
ATOM 1701 N N . TYR A 1 236 ? 21.907 4.152 -17.169 1.00 78.00 236 TYR A N 1
ATOM 1702 C CA . TYR A 1 236 ? 21.774 5.625 -17.199 1.00 78.00 236 TYR A CA 1
ATOM 1703 C C . TYR A 1 236 ? 21.281 6.226 -15.877 1.00 78.00 236 TYR A C 1
ATOM 1705 O O . TYR A 1 236 ? 21.579 7.372 -15.542 1.00 78.00 236 TYR A O 1
ATOM 1713 N N . ILE A 1 237 ? 20.547 5.424 -15.108 1.00 78.19 237 ILE A N 1
ATOM 1714 C CA . ILE A 1 237 ? 19.979 5.793 -13.815 1.00 78.19 237 ILE A CA 1
ATOM 1715 C C . ILE A 1 237 ? 21.000 5.676 -12.665 1.00 78.19 237 ILE A C 1
ATOM 1717 O O . ILE A 1 237 ? 20.903 6.408 -11.680 1.00 78.19 237 ILE A O 1
ATOM 1721 N N . LYS A 1 238 ? 22.019 4.807 -12.788 1.00 75.00 238 LYS A N 1
ATOM 1722 C CA . LYS A 1 238 ? 22.994 4.523 -11.716 1.00 75.00 238 LYS A CA 1
ATOM 1723 C C . LYS A 1 238 ? 23.844 5.754 -11.353 1.00 75.00 238 LYS A C 1
ATOM 1725 O O . LYS A 1 238 ? 23.948 6.051 -10.164 1.00 75.00 238 LYS A O 1
ATOM 1730 N N . PRO A 1 239 ? 24.400 6.540 -12.303 1.00 70.44 239 PRO A N 1
ATOM 1731 C CA . PRO A 1 239 ? 25.117 7.766 -11.961 1.00 70.44 239 PRO A CA 1
ATOM 1732 C C . PRO A 1 239 ? 24.249 8.803 -11.243 1.00 70.44 239 PRO A C 1
ATOM 1734 O O . PRO A 1 239 ? 24.751 9.486 -10.356 1.00 70.44 239 PRO A O 1
ATOM 1737 N N . ALA A 1 240 ? 22.960 8.908 -11.582 1.00 72.44 240 ALA A N 1
ATOM 1738 C CA . ALA A 1 240 ? 22.038 9.823 -10.911 1.00 72.44 240 ALA A CA 1
ATOM 1739 C C . ALA A 1 240 ? 21.746 9.385 -9.462 1.00 72.44 240 ALA A C 1
ATOM 1741 O O . ALA A 1 240 ? 21.669 10.231 -8.573 1.00 72.44 240 ALA A O 1
ATOM 1742 N N . LEU A 1 241 ? 21.676 8.070 -9.209 1.00 69.88 241 LEU A N 1
ATOM 1743 C CA . LEU A 1 241 ? 21.581 7.499 -7.859 1.00 69.88 241 LEU A CA 1
ATOM 1744 C C . LEU A 1 241 ? 22.865 7.699 -7.033 1.00 69.88 241 LEU A C 1
ATOM 1746 O O . LEU A 1 241 ? 22.770 7.873 -5.823 1.00 69.88 241 LEU A O 1
ATOM 1750 N N . TYR A 1 242 ? 24.054 7.704 -7.650 1.00 58.94 242 TYR A N 1
ATOM 1751 C CA . TYR A 1 242 ? 25.330 7.882 -6.937 1.00 58.94 242 TYR A CA 1
ATOM 1752 C C . TYR A 1 242 ? 25.769 9.342 -6.739 1.00 58.94 242 TYR A C 1
ATOM 1754 O O . TYR A 1 242 ? 26.326 9.671 -5.692 1.00 58.94 242 TYR A O 1
ATOM 1762 N N . ALA A 1 243 ? 25.594 10.195 -7.752 1.00 52.84 243 ALA A N 1
ATOM 1763 C CA . ALA A 1 243 ? 26.290 11.480 -7.879 1.00 52.84 243 ALA A CA 1
ATOM 1764 C C . ALA A 1 243 ? 25.361 12.698 -8.042 1.00 52.84 243 ALA A C 1
ATOM 1766 O O . ALA A 1 243 ? 25.848 13.811 -8.245 1.00 52.84 243 ALA A O 1
ATOM 1767 N N . GLY A 1 244 ? 24.039 12.509 -7.969 1.00 54.75 244 GLY A N 1
ATOM 1768 C CA . GLY A 1 244 ? 23.074 13.598 -8.108 1.00 54.75 244 GLY A CA 1
ATOM 1769 C C . GLY A 1 244 ? 23.041 14.571 -6.922 1.00 54.75 244 GLY A C 1
ATOM 1770 O O . GLY A 1 244 ? 23.569 14.299 -5.845 1.00 54.75 244 GLY A O 1
ATOM 1771 N N . SER A 1 245 ? 22.358 15.706 -7.096 1.00 50.22 245 SER A N 1
ATOM 1772 C CA . SER A 1 245 ? 22.247 16.783 -6.091 1.00 50.22 245 SER A CA 1
ATOM 1773 C C . SER A 1 245 ? 21.465 16.413 -4.817 1.00 50.22 245 SER A C 1
ATOM 1775 O O . SER A 1 245 ? 21.450 17.195 -3.871 1.00 50.22 245 SER A O 1
ATOM 1777 N N . GLY A 1 246 ? 20.873 15.214 -4.754 1.00 52.06 246 GLY A N 1
ATOM 1778 C CA . GLY A 1 246 ? 20.347 14.598 -3.527 1.00 52.06 246 GLY A CA 1
ATOM 1779 C C . GLY A 1 246 ? 21.374 13.764 -2.741 1.00 52.06 246 GLY A C 1
ATOM 1780 O O . GLY A 1 246 ? 21.044 13.210 -1.692 1.00 52.06 246 GLY A O 1
ATOM 1781 N N . GLY A 1 247 ? 22.617 13.642 -3.225 1.00 52.47 247 GLY A N 1
ATOM 1782 C CA . GLY A 1 247 ? 23.651 12.734 -2.708 1.00 52.47 247 GLY A CA 1
ATOM 1783 C C . GLY A 1 247 ? 23.349 11.252 -2.993 1.00 52.47 247 GLY A C 1
ATOM 1784 O O . GLY A 1 247 ? 22.289 10.943 -3.530 1.00 52.47 247 GLY A O 1
ATOM 1785 N N . PRO A 1 248 ? 24.225 10.311 -2.590 1.00 61.78 248 PRO A N 1
ATOM 1786 C CA . PRO A 1 248 ? 24.050 8.899 -2.919 1.00 61.78 248 PRO A CA 1
ATOM 1787 C C . PRO A 1 248 ? 22.773 8.322 -2.292 1.00 61.78 248 PRO A C 1
ATOM 1789 O O . PRO A 1 248 ? 22.521 8.525 -1.098 1.00 61.78 248 PRO A O 1
ATOM 1792 N N . TYR A 1 249 ? 22.002 7.600 -3.102 1.00 65.88 249 TYR A N 1
ATOM 1793 C CA . TYR A 1 249 ? 20.870 6.762 -2.709 1.00 65.88 249 TYR A CA 1
ATOM 1794 C C . TYR A 1 249 ? 21.318 5.293 -2.706 1.00 65.88 249 TYR A C 1
ATOM 1796 O O . TYR A 1 249 ? 21.917 4.853 -3.691 1.00 65.88 249 TYR A O 1
ATOM 1804 N N . PRO A 1 250 ? 21.053 4.513 -1.642 1.00 65.56 250 PRO A N 1
ATOM 1805 C CA . PRO A 1 250 ? 21.310 3.077 -1.660 1.00 65.56 250 PRO A CA 1
ATOM 1806 C C . PRO A 1 250 ? 20.445 2.393 -2.724 1.00 65.56 250 PRO A C 1
ATOM 1808 O O . PRO A 1 250 ? 19.280 2.757 -2.909 1.00 65.56 250 PRO A O 1
ATOM 1811 N N . PHE A 1 251 ? 20.985 1.389 -3.416 1.00 68.12 251 PHE A N 1
ATOM 1812 C CA . PHE A 1 251 ? 20.184 0.590 -4.337 1.00 68.12 251 PHE A CA 1
ATOM 1813 C C . PHE A 1 251 ? 20.671 -0.850 -4.499 1.00 68.12 251 PHE A C 1
ATOM 1815 O O . PHE A 1 251 ? 21.853 -1.157 -4.355 1.00 68.12 251 PHE A O 1
ATOM 1822 N N . ALA A 1 252 ? 19.722 -1.716 -4.840 1.00 66.94 252 ALA A N 1
ATOM 1823 C CA . ALA A 1 252 ? 19.914 -3.072 -5.312 1.00 66.94 252 ALA A CA 1
ATOM 1824 C C . ALA A 1 252 ? 19.712 -3.093 -6.833 1.00 66.94 252 ALA A C 1
ATOM 1826 O O . ALA A 1 252 ? 18.648 -2.709 -7.317 1.00 66.94 252 ALA A O 1
ATOM 1827 N N . ASP A 1 253 ? 20.709 -3.540 -7.594 1.00 67.62 253 ASP A N 1
ATOM 1828 C CA . ASP A 1 253 ? 20.563 -3.733 -9.039 1.00 67.62 253 ASP A CA 1
ATOM 1829 C C . ASP A 1 253 ? 20.237 -5.189 -9.362 1.00 67.62 253 ASP A C 1
ATOM 1831 O O . ASP A 1 253 ? 20.887 -6.098 -8.854 1.00 67.62 253 ASP A O 1
ATOM 1835 N N . TYR A 1 254 ? 19.208 -5.392 -10.176 1.00 71.25 254 TYR A N 1
ATOM 1836 C CA . TYR A 1 254 ? 18.712 -6.672 -10.689 1.00 71.25 254 TYR A CA 1
ATOM 1837 C C . TYR A 1 254 ? 18.466 -6.577 -12.212 1.00 71.25 254 TYR A C 1
ATOM 1839 O O . TYR A 1 254 ? 17.775 -7.418 -12.800 1.00 71.25 254 TYR A O 1
ATOM 1847 N N . SER A 1 255 ? 18.987 -5.530 -12.862 1.00 69.75 255 SER A N 1
ATOM 1848 C CA . SER A 1 255 ? 18.899 -5.336 -14.306 1.00 69.75 255 SER A CA 1
ATOM 1849 C C . SER A 1 255 ? 19.870 -6.237 -15.070 1.00 69.75 255 SER A C 1
ATOM 1851 O O . SER A 1 255 ? 20.973 -6.545 -14.624 1.00 69.75 255 SER A O 1
ATOM 1853 N N . ARG A 1 256 ? 19.449 -6.692 -16.251 1.00 70.69 256 ARG A N 1
ATOM 1854 C CA . ARG A 1 256 ? 20.227 -7.609 -17.086 1.00 70.69 256 ARG A CA 1
ATOM 1855 C C . ARG A 1 256 ? 19.973 -7.330 -18.560 1.00 70.69 256 ARG A C 1
ATOM 1857 O O . ARG A 1 256 ? 18.842 -7.248 -19.027 1.00 70.69 256 ARG A O 1
ATOM 1864 N N . SER A 1 257 ? 21.048 -7.268 -19.335 1.00 71.75 257 SER A N 1
ATOM 1865 C CA . SER A 1 257 ? 20.950 -7.126 -20.788 1.00 71.75 257 SER A CA 1
ATOM 1866 C C . SER A 1 257 ? 20.133 -8.247 -21.448 1.00 71.75 257 SER A C 1
ATOM 1868 O O . SER A 1 257 ? 20.287 -9.424 -21.121 1.00 71.75 257 SER A O 1
ATOM 1870 N N . SER A 1 258 ? 19.297 -7.866 -22.421 1.00 73.19 258 SER A N 1
ATOM 1871 C CA . SER A 1 258 ? 18.257 -8.696 -23.067 1.00 73.19 258 SER A CA 1
ATOM 1872 C C . SER A 1 258 ? 17.060 -9.103 -22.188 1.00 73.19 258 SER A C 1
ATOM 1874 O O . SER A 1 258 ? 16.224 -9.879 -22.648 1.00 73.19 258 SER A O 1
ATOM 1876 N N . SER A 1 259 ? 16.931 -8.596 -20.956 1.00 75.81 259 SER A N 1
ATOM 1877 C CA . SER A 1 259 ? 15.759 -8.885 -20.120 1.00 75.81 259 SER A CA 1
ATOM 1878 C C . SER A 1 259 ? 14.443 -8.379 -20.718 1.00 75.81 259 SER A C 1
ATOM 1880 O O . SER A 1 259 ? 14.395 -7.339 -21.376 1.00 75.81 259 SER A O 1
ATOM 1882 N N . GLN A 1 260 ? 13.371 -9.114 -20.423 1.00 82.88 260 GLN A N 1
ATOM 1883 C CA . GLN A 1 260 ? 11.985 -8.863 -20.824 1.00 82.88 260 GLN A CA 1
ATOM 1884 C C . GLN A 1 260 ? 11.083 -8.830 -19.581 1.00 82.88 260 GLN A C 1
ATOM 1886 O O . GLN A 1 260 ? 11.411 -9.459 -18.570 1.00 82.88 260 GLN A O 1
ATOM 1891 N N . ALA A 1 261 ? 9.929 -8.162 -19.651 1.00 88.56 261 ALA A N 1
ATOM 1892 C CA . ALA A 1 261 ? 8.951 -8.136 -18.559 1.00 88.56 261 ALA A CA 1
ATOM 1893 C C . ALA A 1 261 ? 8.473 -9.551 -18.180 1.00 88.56 261 ALA A C 1
ATOM 1895 O O . ALA A 1 261 ? 8.329 -9.864 -17.000 1.00 88.56 261 ALA A O 1
ATOM 1896 N N . TYR A 1 262 ? 8.323 -10.442 -19.165 1.00 84.19 262 TYR A N 1
ATOM 1897 C CA . TYR A 1 262 ? 7.983 -11.854 -18.946 1.00 84.19 262 TYR A CA 1
ATOM 1898 C C . TYR A 1 262 ? 8.887 -12.563 -17.916 1.00 84.19 262 TYR A C 1
ATOM 1900 O O . TYR A 1 262 ? 8.400 -13.353 -17.104 1.00 84.19 262 TYR A O 1
ATOM 1908 N N . LEU A 1 263 ? 10.193 -12.266 -17.905 1.00 77.56 263 LEU A N 1
ATOM 1909 C CA . LEU A 1 263 ? 11.140 -12.919 -16.996 1.00 77.56 263 LEU A CA 1
ATOM 1910 C C . LEU A 1 263 ? 10.846 -12.563 -15.535 1.00 77.56 263 LEU A C 1
ATOM 1912 O O . LEU A 1 263 ? 10.735 -13.454 -14.703 1.00 77.56 263 LEU A O 1
ATOM 1916 N N . TYR A 1 264 ? 10.653 -11.280 -15.225 1.00 80.12 264 TYR A N 1
ATOM 1917 C CA . TYR A 1 264 ? 10.383 -10.835 -13.852 1.00 80.12 264 TYR A CA 1
ATOM 1918 C C . TYR A 1 264 ? 8.934 -11.095 -13.411 1.00 80.12 264 TYR A C 1
ATOM 1920 O O . TYR A 1 264 ? 8.681 -11.211 -12.213 1.00 80.12 264 TYR A O 1
ATOM 1928 N N . ALA A 1 265 ? 7.994 -11.229 -14.352 1.00 85.44 265 ALA A N 1
ATOM 1929 C CA . ALA A 1 265 ? 6.626 -11.658 -14.062 1.00 85.44 265 ALA A CA 1
ATOM 1930 C C . ALA A 1 265 ? 6.542 -13.152 -13.687 1.00 85.44 265 ALA A C 1
ATOM 1932 O O . ALA A 1 265 ? 5.732 -13.524 -12.842 1.00 85.44 265 ALA A O 1
ATOM 1933 N N . THR A 1 266 ? 7.388 -14.005 -14.281 1.00 77.88 266 THR A N 1
ATOM 1934 C CA . THR A 1 266 ? 7.405 -15.458 -14.011 1.00 77.88 266 THR A CA 1
ATOM 1935 C C . THR A 1 266 ? 8.406 -15.886 -12.937 1.00 77.88 266 THR A C 1
ATOM 1937 O O . THR A 1 266 ? 8.182 -16.891 -12.265 1.00 77.88 266 THR A O 1
ATOM 1940 N N . GLN A 1 267 ? 9.497 -15.141 -12.740 1.00 73.25 267 GLN A N 1
ATOM 1941 C CA . GLN A 1 267 ? 10.533 -15.441 -11.749 1.00 73.25 267 GLN A CA 1
ATOM 1942 C C . GLN A 1 267 ? 10.408 -14.494 -10.557 1.00 73.25 267 GLN A C 1
ATOM 1944 O O . GLN A 1 267 ? 10.800 -13.334 -10.631 1.00 73.25 267 GLN A O 1
ATOM 1949 N N . THR A 1 268 ? 9.886 -14.984 -9.434 1.00 72.62 268 THR A N 1
ATOM 1950 C CA . THR A 1 268 ? 9.525 -14.148 -8.274 1.00 72.62 268 THR A CA 1
ATOM 1951 C C . THR A 1 268 ? 10.670 -13.888 -7.288 1.00 72.62 268 THR A C 1
ATOM 1953 O O . THR A 1 268 ? 10.500 -13.106 -6.357 1.00 72.62 268 THR A O 1
ATOM 1956 N N . GLY A 1 269 ? 11.861 -14.468 -7.486 1.00 66.94 269 GLY A N 1
ATOM 1957 C CA . GLY A 1 269 ? 12.988 -14.370 -6.541 1.00 66.94 269 GLY A CA 1
ATOM 1958 C C . GLY A 1 269 ? 13.505 -12.948 -6.261 1.00 66.94 269 GLY A C 1
ATOM 1959 O O . GLY A 1 269 ? 14.094 -12.711 -5.209 1.00 66.94 269 GLY A O 1
ATOM 1960 N N . TRP A 1 270 ? 13.251 -11.977 -7.148 1.00 73.00 270 TRP A N 1
ATOM 1961 C CA . TRP A 1 270 ? 13.551 -10.557 -6.899 1.00 73.00 270 TRP A CA 1
ATOM 1962 C C . TRP A 1 270 ? 12.630 -9.922 -5.845 1.00 73.00 270 TRP A C 1
ATOM 1964 O O . TRP A 1 270 ? 12.987 -8.904 -5.258 1.00 73.00 270 TRP A O 1
ATOM 1974 N N . GLN A 1 271 ? 11.449 -10.494 -5.586 1.00 78.94 271 GLN A N 1
ATOM 1975 C CA . GLN A 1 271 ? 10.443 -9.894 -4.704 1.00 78.94 271 GLN A CA 1
ATOM 1976 C C . GLN A 1 271 ? 10.880 -9.870 -3.235 1.00 78.94 271 GLN A C 1
ATOM 1978 O O . GLN A 1 271 ? 10.389 -9.036 -2.479 1.00 78.94 271 GLN A O 1
ATOM 1983 N N . ALA A 1 272 ? 11.825 -10.725 -2.833 1.00 70.25 272 ALA A N 1
ATOM 1984 C CA . ALA A 1 272 ? 12.451 -10.658 -1.513 1.00 70.25 272 ALA A CA 1
ATOM 1985 C C . ALA A 1 272 ? 13.325 -9.394 -1.357 1.00 70.25 272 ALA A C 1
ATOM 1987 O O . ALA A 1 272 ? 13.312 -8.742 -0.317 1.00 70.25 272 ALA A O 1
ATOM 1988 N N . ALA A 1 273 ? 13.993 -8.946 -2.429 1.00 69.00 273 ALA A N 1
ATOM 1989 C CA . ALA A 1 273 ? 14.787 -7.715 -2.409 1.00 69.00 273 ALA A CA 1
ATOM 1990 C C . ALA A 1 273 ? 13.938 -6.452 -2.160 1.00 69.00 273 ALA A C 1
ATOM 1992 O O . ALA A 1 273 ? 14.453 -5.452 -1.654 1.00 69.00 273 ALA A O 1
ATOM 1993 N N . LEU A 1 274 ? 12.632 -6.494 -2.465 1.00 72.25 274 LEU A N 1
ATOM 1994 C CA . LEU A 1 274 ? 11.716 -5.392 -2.169 1.00 72.25 274 LEU A CA 1
ATOM 1995 C C . LEU A 1 274 ? 11.612 -5.112 -0.670 1.00 72.25 274 LEU A C 1
ATOM 1997 O O . LEU A 1 274 ? 11.413 -3.957 -0.313 1.00 72.25 274 LEU A O 1
ATOM 2001 N N . ASP A 1 275 ? 11.753 -6.102 0.216 1.00 70.50 275 ASP A N 1
ATOM 2002 C CA . ASP A 1 275 ? 11.625 -5.866 1.660 1.00 70.50 275 ASP A CA 1
ATOM 2003 C C . ASP A 1 275 ? 12.704 -4.888 2.164 1.00 70.50 275 ASP A C 1
ATOM 2005 O O . ASP A 1 275 ? 12.413 -4.003 2.974 1.00 70.50 275 ASP A O 1
ATOM 2009 N N . TYR A 1 276 ? 13.893 -4.926 1.555 1.00 68.25 276 TYR A N 1
ATOM 2010 C CA . TYR A 1 276 ? 15.036 -4.037 1.816 1.00 68.25 276 TYR A CA 1
ATOM 2011 C C . TYR A 1 276 ? 14.971 -2.693 1.076 1.00 68.25 276 TYR A C 1
ATOM 2013 O O . TYR A 1 276 ? 15.683 -1.763 1.445 1.00 68.25 276 TYR A O 1
ATOM 2021 N N . CYS A 1 277 ? 14.097 -2.561 0.076 1.00 72.38 277 CYS A N 1
ATOM 2022 C CA . CYS A 1 277 ? 13.955 -1.357 -0.747 1.00 72.38 277 CYS A CA 1
ATOM 2023 C C . CYS A 1 277 ? 12.672 -0.576 -0.414 1.00 72.38 277 CYS A C 1
ATOM 2025 O O . CYS A 1 277 ? 11.766 -1.086 0.243 1.00 72.38 277 CYS A O 1
ATOM 2027 N N . ASP A 1 278 ? 12.576 0.665 -0.885 1.00 73.44 278 ASP A N 1
ATOM 2028 C CA . ASP A 1 278 ? 11.403 1.538 -0.717 1.00 73.44 278 ASP A CA 1
ATOM 2029 C C . ASP A 1 278 ? 10.780 1.920 -2.080 1.00 73.44 278 ASP A C 1
ATOM 2031 O O . ASP A 1 278 ? 9.568 2.126 -2.186 1.00 73.44 278 ASP A O 1
ATOM 2035 N N . VAL A 1 279 ? 11.601 1.958 -3.139 1.00 79.75 279 VAL A N 1
ATOM 2036 C CA . VAL A 1 279 ? 11.212 2.302 -4.517 1.00 79.75 279 VAL A CA 1
ATOM 2037 C C . VAL A 1 279 ? 11.636 1.192 -5.483 1.00 79.75 279 VAL A C 1
ATOM 2039 O O . VAL A 1 279 ? 12.778 0.749 -5.449 1.00 79.75 279 VAL A O 1
ATOM 2042 N N . LEU A 1 280 ? 10.750 0.775 -6.384 1.00 87.94 280 LEU A N 1
ATOM 2043 C CA . LEU A 1 280 ? 11.060 -0.024 -7.567 1.00 87.94 280 LEU A CA 1
ATOM 2044 C C . LEU A 1 280 ? 11.219 0.907 -8.778 1.00 87.94 280 LEU A C 1
ATOM 2046 O O . LEU A 1 280 ? 10.273 1.590 -9.171 1.00 87.94 280 LEU A O 1
ATOM 2050 N N . LEU A 1 281 ? 12.402 0.898 -9.388 1.00 90.31 281 LEU A N 1
ATOM 2051 C CA . LEU A 1 281 ? 12.693 1.513 -10.680 1.00 90.31 281 LEU A CA 1
ATOM 2052 C C . LEU A 1 281 ? 12.693 0.410 -11.744 1.00 90.31 281 LEU A C 1
ATOM 2054 O O . LEU A 1 281 ? 13.422 -0.573 -11.615 1.00 90.31 281 LEU A O 1
ATOM 2058 N N . CYS A 1 282 ? 11.880 0.559 -12.785 1.00 94.19 282 CYS A N 1
ATOM 2059 C CA . CYS A 1 282 ? 11.640 -0.476 -13.786 1.00 94.19 282 CYS A CA 1
ATOM 2060 C C . CYS A 1 282 ? 11.935 0.033 -15.205 1.00 94.19 282 CYS A C 1
ATOM 2062 O O . CYS A 1 282 ? 11.346 1.021 -15.633 1.00 94.19 282 CYS A O 1
ATOM 2064 N N . ASN A 1 283 ? 12.805 -0.648 -15.956 1.00 91.56 283 ASN A N 1
ATOM 2065 C CA . ASN A 1 283 ? 13.076 -0.381 -17.376 1.00 91.56 283 ASN A CA 1
ATOM 2066 C C . ASN A 1 283 ? 12.9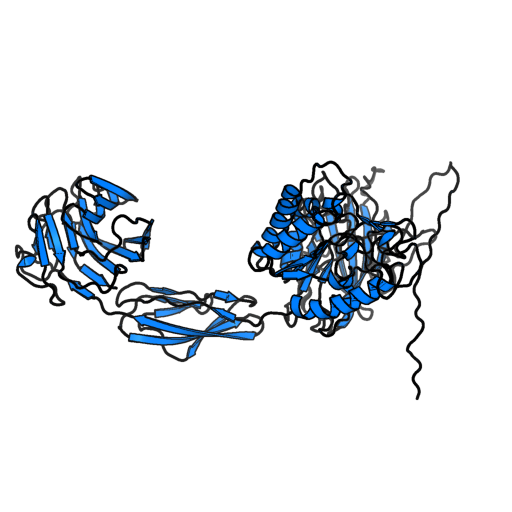03 -1.669 -18.196 1.00 91.56 283 ASN A C 1
ATOM 2068 O O . ASN A 1 283 ? 13.872 -2.347 -18.547 1.00 91.56 283 ASN A O 1
ATOM 2072 N N . LEU A 1 284 ? 11.643 -2.027 -18.447 1.00 90.38 284 LEU A N 1
ATOM 2073 C CA . LEU A 1 284 ? 11.215 -3.243 -19.149 1.00 90.38 284 LEU A CA 1
ATOM 2074 C C . LEU A 1 284 ? 10.162 -2.901 -20.213 1.00 90.38 284 LEU A C 1
ATOM 2076 O O . LEU A 1 284 ? 9.458 -1.903 -20.072 1.00 90.38 284 LEU A O 1
ATOM 2080 N N . GLY A 1 285 ? 10.052 -3.725 -21.260 1.00 89.31 285 GLY A N 1
ATOM 2081 C CA . GLY A 1 285 ? 9.177 -3.508 -22.419 1.00 89.31 285 GLY A CA 1
ATOM 2082 C C . GLY A 1 285 ? 9.936 -3.368 -23.746 1.00 89.31 285 GLY A C 1
ATOM 2083 O O . GLY A 1 285 ? 9.446 -3.809 -24.783 1.00 89.31 285 GLY A O 1
ATOM 2084 N N . THR A 1 286 ? 11.161 -2.828 -23.741 1.00 88.50 286 THR A N 1
ATOM 2085 C CA . THR A 1 286 ? 11.924 -2.573 -24.980 1.00 88.50 286 THR A CA 1
ATOM 2086 C C . THR A 1 286 ? 12.287 -3.862 -25.726 1.00 88.50 286 THR A C 1
ATOM 2088 O O . THR A 1 286 ? 12.123 -3.930 -26.942 1.00 88.50 286 THR A O 1
ATOM 2091 N N . ASN A 1 287 ? 12.766 -4.898 -25.022 1.00 83.94 287 ASN A N 1
ATOM 2092 C CA . ASN A 1 287 ? 13.063 -6.209 -25.629 1.00 83.94 287 ASN A CA 1
ATOM 2093 C C . ASN A 1 287 ? 11.806 -7.060 -25.865 1.00 83.94 287 ASN A C 1
ATOM 2095 O O . ASN A 1 287 ? 11.810 -7.984 -26.681 1.00 83.94 287 ASN A O 1
ATOM 2099 N N . ASP A 1 288 ? 10.721 -6.777 -25.147 1.00 88.00 288 ASP A N 1
ATOM 2100 C CA . ASP A 1 288 ? 9.424 -7.416 -25.353 1.00 88.00 288 ASP A CA 1
ATOM 2101 C C . ASP A 1 288 ? 8.825 -7.012 -26.719 1.00 88.00 288 ASP A C 1
ATOM 2103 O O . ASP A 1 288 ? 8.191 -7.826 -27.392 1.00 88.00 288 ASP A O 1
ATOM 2107 N N . LEU A 1 289 ? 9.104 -5.783 -27.176 1.00 88.50 289 LEU A N 1
ATOM 2108 C CA . LEU A 1 289 ? 8.720 -5.273 -28.497 1.00 88.50 289 LEU A CA 1
ATOM 2109 C C . LEU A 1 289 ? 9.633 -5.721 -29.660 1.00 88.50 289 LEU A C 1
ATOM 2111 O O . LEU A 1 289 ? 9.281 -5.461 -30.808 1.00 88.50 289 LEU A O 1
ATOM 2115 N N . THR A 1 290 ? 10.773 -6.387 -29.422 1.00 80.00 290 THR A N 1
ATOM 2116 C CA . THR A 1 290 ? 11.704 -6.806 -30.501 1.00 80.00 290 THR A CA 1
ATOM 2117 C C . THR A 1 290 ? 11.835 -8.310 -30.736 1.00 80.00 290 THR A C 1
ATOM 2119 O O . THR A 1 290 ? 12.210 -8.682 -31.840 1.00 80.00 290 THR A O 1
ATOM 2122 N N . GLN A 1 291 ? 11.469 -9.148 -29.755 1.00 66.00 291 GLN A N 1
ATOM 2123 C CA . GLN A 1 291 ? 11.397 -10.623 -29.814 1.00 66.00 291 GLN A CA 1
ATOM 2124 C C . GLN A 1 291 ? 12.728 -11.379 -30.062 1.00 66.00 291 GLN A C 1
ATOM 2126 O O . GLN A 1 291 ? 13.349 -11.260 -31.111 1.00 66.00 291 GLN A O 1
ATOM 2131 N N . ALA A 1 292 ? 13.123 -12.259 -29.123 1.00 48.72 292 ALA A N 1
ATOM 2132 C CA . ALA A 1 292 ? 14.242 -13.201 -29.325 1.00 48.72 292 ALA A CA 1
ATOM 2133 C C . ALA A 1 292 ? 14.223 -14.492 -28.459 1.00 48.72 292 ALA A C 1
ATOM 2135 O O . ALA A 1 292 ? 15.278 -15.069 -28.215 1.00 48.72 292 ALA A O 1
ATOM 2136 N N . SER A 1 293 ? 13.069 -14.975 -27.966 1.00 40.25 293 SER A N 1
ATOM 2137 C CA . SER A 1 293 ? 12.933 -16.375 -27.487 1.00 40.25 293 SER A CA 1
ATOM 2138 C C . SER A 1 293 ? 11.475 -16.823 -27.258 1.00 40.25 293 SER A C 1
ATOM 2140 O O . SER A 1 293 ? 10.773 -16.319 -26.386 1.00 40.25 293 SER A O 1
ATOM 2142 N N . GLY A 1 294 ? 11.026 -17.816 -28.035 1.00 46.50 294 GLY A N 1
ATOM 2143 C CA . GLY A 1 294 ? 9.970 -18.777 -27.667 1.00 46.50 294 GLY A CA 1
ATOM 2144 C C . GLY A 1 294 ? 8.501 -18.334 -27.544 1.00 46.50 294 GLY A C 1
ATOM 2145 O O . GLY A 1 294 ? 7.655 -19.218 -27.449 1.00 46.50 294 GLY A O 1
ATOM 2146 N N . GLY A 1 295 ? 8.161 -17.039 -27.543 1.00 50.69 295 GLY A N 1
ATOM 2147 C CA . GLY A 1 295 ? 6.793 -16.574 -27.244 1.00 50.69 295 GLY A CA 1
ATOM 2148 C C . GLY A 1 295 ? 6.170 -15.593 -28.248 1.00 50.69 295 GLY A C 1
ATOM 2149 O O . GLY A 1 295 ? 6.837 -14.703 -28.783 1.00 50.69 295 GLY A O 1
ATOM 2150 N N . ASN A 1 296 ? 4.850 -15.721 -28.440 1.00 55.97 296 ASN A N 1
ATOM 2151 C CA . ASN A 1 296 ? 3.994 -14.725 -29.096 1.00 55.97 296 ASN A CA 1
ATOM 2152 C C . ASN A 1 296 ? 3.642 -13.599 -28.105 1.00 55.97 296 ASN A C 1
ATOM 2154 O O . ASN A 1 296 ? 2.575 -13.600 -27.490 1.00 55.97 296 ASN A O 1
ATOM 2158 N N . TYR A 1 297 ? 4.542 -12.628 -27.939 1.00 74.44 297 TYR A N 1
ATOM 2159 C CA . TYR A 1 297 ? 4.352 -11.501 -27.017 1.00 74.44 297 TYR A CA 1
ATOM 2160 C C . TYR A 1 297 ? 3.539 -10.365 -27.661 1.00 74.44 297 TYR A C 1
ATOM 2162 O O . TYR A 1 297 ? 4.076 -9.362 -28.147 1.00 74.44 297 TYR A O 1
ATOM 2170 N N . THR A 1 298 ? 2.214 -10.538 -27.661 1.00 88.50 298 THR A N 1
ATOM 2171 C CA . THR A 1 298 ? 1.248 -9.483 -28.012 1.00 88.50 298 THR A CA 1
ATOM 2172 C C . THR A 1 298 ? 1.373 -8.296 -27.054 1.00 88.50 298 THR A C 1
ATOM 2174 O O . THR A 1 298 ? 1.817 -8.456 -25.917 1.00 88.50 298 THR A O 1
ATOM 2177 N N . LEU A 1 299 ? 0.945 -7.099 -27.471 1.00 90.44 299 LEU A N 1
ATOM 2178 C CA . LEU A 1 299 ? 0.961 -5.915 -26.599 1.00 90.44 299 LEU A CA 1
ATOM 2179 C C . LEU A 1 299 ? 0.223 -6.165 -25.264 1.00 90.44 299 LEU A C 1
ATOM 2181 O O . LEU A 1 299 ? 0.731 -5.798 -24.208 1.00 90.44 299 LEU A O 1
ATOM 2185 N N . ALA A 1 300 ? -0.904 -6.884 -25.299 1.00 92.44 300 ALA A N 1
ATOM 2186 C CA . ALA A 1 300 ? -1.654 -7.286 -24.107 1.00 92.44 300 ALA A CA 1
ATOM 2187 C C . ALA A 1 300 ? -0.851 -8.203 -23.158 1.00 92.44 300 ALA A C 1
ATOM 2189 O O . ALA A 1 300 ? -0.939 -8.053 -21.941 1.00 92.44 300 ALA A O 1
ATOM 2190 N N . ALA A 1 301 ? -0.027 -9.117 -23.686 1.00 90.88 301 ALA A N 1
ATOM 2191 C CA . ALA A 1 301 ? 0.842 -9.961 -22.861 1.00 90.88 301 ALA A CA 1
ATOM 2192 C C . ALA A 1 301 ? 1.949 -9.143 -22.167 1.00 90.88 301 ALA A C 1
ATOM 2194 O O . ALA A 1 301 ? 2.257 -9.382 -21.001 1.00 90.88 301 ALA A O 1
ATOM 2195 N N . ILE A 1 302 ? 2.512 -8.140 -22.853 1.00 92.81 302 ILE A N 1
ATOM 2196 C CA . ILE A 1 302 ? 3.508 -7.220 -22.273 1.00 92.81 302 ILE A CA 1
ATOM 2197 C C . ILE A 1 302 ? 2.877 -6.420 -21.125 1.00 92.81 302 ILE A C 1
ATOM 2199 O O . ILE A 1 302 ? 3.437 -6.354 -20.032 1.00 92.81 302 ILE A O 1
ATOM 2203 N N . GLN A 1 303 ? 1.676 -5.880 -21.350 1.00 96.38 303 GLN A N 1
ATOM 2204 C CA . GLN A 1 303 ? 0.893 -5.157 -20.345 1.00 96.38 303 GLN A CA 1
ATOM 2205 C C . GLN A 1 303 ? 0.584 -6.028 -19.114 1.00 96.38 303 GLN A C 1
ATOM 2207 O O . GLN A 1 303 ? 0.792 -5.585 -17.986 1.00 96.38 303 GLN A O 1
ATOM 2212 N N . ALA A 1 304 ? 0.166 -7.284 -19.308 1.00 95.62 304 ALA A N 1
ATOM 2213 C CA . ALA A 1 304 ? -0.100 -8.223 -18.214 1.00 95.62 304 ALA A CA 1
ATOM 2214 C C . ALA A 1 304 ? 1.157 -8.550 -17.379 1.00 95.62 304 ALA A C 1
ATOM 2216 O O . ALA A 1 304 ? 1.098 -8.578 -16.146 1.00 95.62 304 ALA A O 1
ATOM 2217 N N . ASN A 1 305 ? 2.309 -8.742 -18.031 1.00 93.69 305 ASN A N 1
ATOM 2218 C CA . ASN A 1 305 ? 3.582 -8.970 -17.341 1.00 93.69 305 ASN A CA 1
ATOM 2219 C C . ASN A 1 305 ? 3.997 -7.751 -16.499 1.00 93.69 305 ASN A C 1
ATOM 2221 O O . ASN A 1 305 ? 4.397 -7.908 -15.346 1.00 93.69 305 ASN A O 1
ATOM 2225 N N . LEU A 1 306 ? 3.858 -6.536 -17.044 1.00 96.88 306 LEU A N 1
ATOM 2226 C CA . LEU A 1 306 ? 4.138 -5.296 -16.314 1.00 96.88 306 LEU A CA 1
ATOM 2227 C C . LEU A 1 306 ? 3.215 -5.129 -15.097 1.00 96.88 306 LEU A C 1
ATOM 2229 O O . LEU A 1 306 ? 3.713 -4.899 -13.997 1.00 96.88 306 LEU A O 1
ATOM 2233 N N . LEU A 1 307 ? 1.903 -5.349 -15.254 1.00 97.94 307 LEU A N 1
ATOM 2234 C CA . LEU A 1 307 ? 0.946 -5.330 -14.138 1.00 97.94 307 LEU A CA 1
ATOM 2235 C C . LEU A 1 307 ? 1.324 -6.327 -13.032 1.00 97.94 307 LEU A C 1
ATOM 2237 O O . LEU A 1 307 ? 1.244 -5.983 -11.856 1.00 97.94 307 LEU A O 1
ATOM 2241 N N . THR A 1 308 ? 1.787 -7.529 -13.390 1.00 96.44 308 THR A N 1
ATOM 2242 C CA . THR A 1 308 ? 2.239 -8.549 -12.422 1.00 96.44 308 THR A CA 1
ATOM 2243 C C . THR A 1 308 ? 3.435 -8.059 -11.596 1.00 96.44 308 THR A C 1
ATOM 2245 O O . THR A 1 308 ? 3.450 -8.200 -10.372 1.00 96.44 308 THR A O 1
ATOM 2248 N N . ILE A 1 309 ? 4.424 -7.436 -12.247 1.00 94.94 309 ILE A N 1
ATOM 2249 C CA . ILE A 1 309 ? 5.613 -6.875 -11.586 1.00 94.94 309 ILE A CA 1
ATOM 2250 C C . ILE A 1 309 ? 5.221 -5.717 -10.662 1.00 94.94 309 ILE A C 1
ATOM 2252 O O . ILE A 1 309 ? 5.640 -5.673 -9.504 1.00 94.94 309 ILE A O 1
ATOM 2256 N N . TRP A 1 310 ? 4.403 -4.782 -11.149 1.00 98.00 310 TRP A N 1
ATOM 2257 C CA . TRP A 1 310 ? 3.983 -3.624 -10.364 1.00 98.00 310 TRP A CA 1
ATOM 2258 C C . TRP A 1 310 ? 3.139 -4.050 -9.159 1.00 98.00 310 TRP A C 1
ATOM 2260 O O . TRP A 1 310 ? 3.425 -3.620 -8.042 1.00 98.00 310 TRP A O 1
ATOM 2270 N N . ALA A 1 311 ? 2.185 -4.969 -9.340 1.00 97.00 311 ALA A N 1
ATOM 2271 C CA . ALA A 1 311 ? 1.356 -5.504 -8.262 1.00 97.00 311 ALA A CA 1
ATOM 2272 C C . ALA A 1 311 ? 2.189 -6.154 -7.145 1.00 97.00 311 ALA A C 1
ATOM 2274 O O . ALA A 1 311 ? 1.923 -5.899 -5.971 1.00 97.00 311 ALA A O 1
ATOM 2275 N N . ALA A 1 312 ? 3.240 -6.914 -7.478 1.00 92.31 312 ALA A N 1
ATOM 2276 C CA . ALA A 1 312 ? 4.141 -7.498 -6.480 1.00 92.31 312 ALA A CA 1
ATOM 2277 C C . ALA A 1 312 ? 4.865 -6.434 -5.627 1.00 92.31 312 ALA A C 1
ATOM 2279 O O . ALA A 1 312 ? 5.055 -6.618 -4.423 1.00 92.31 312 ALA A O 1
ATOM 2280 N N . ALA A 1 313 ? 5.221 -5.291 -6.222 1.00 89.19 313 ALA A N 1
ATOM 2281 C CA . ALA A 1 313 ? 5.805 -4.162 -5.499 1.00 89.19 313 ALA A CA 1
ATOM 2282 C C . ALA A 1 313 ? 4.767 -3.366 -4.686 1.00 89.19 313 ALA A C 1
ATOM 2284 O O . ALA A 1 313 ? 5.018 -3.054 -3.518 1.00 89.19 313 ALA A O 1
ATOM 2285 N N . LYS A 1 314 ? 3.579 -3.089 -5.245 1.00 92.12 314 LYS A N 1
ATOM 2286 C CA . LYS A 1 314 ? 2.489 -2.405 -4.523 1.00 92.12 314 LYS A CA 1
ATOM 2287 C C . LYS A 1 314 ? 1.972 -3.235 -3.341 1.00 92.12 314 LYS A C 1
ATOM 2289 O O . LYS A 1 314 ? 1.713 -2.660 -2.289 1.00 92.12 314 LYS A O 1
ATOM 2294 N N . ALA A 1 315 ? 1.919 -4.566 -3.454 1.00 90.38 315 ALA A N 1
ATOM 2295 C CA . ALA A 1 315 ? 1.538 -5.472 -2.363 1.00 90.38 315 ALA A CA 1
ATOM 2296 C C . ALA A 1 315 ? 2.487 -5.403 -1.150 1.00 90.38 315 ALA A C 1
ATOM 2298 O O . ALA A 1 315 ? 2.058 -5.614 -0.019 1.00 90.38 315 ALA A O 1
ATOM 2299 N N . LYS A 1 316 ? 3.762 -5.049 -1.366 1.00 81.75 316 LYS A N 1
ATOM 2300 C CA . LYS A 1 316 ? 4.747 -4.762 -0.305 1.00 81.75 316 LYS A CA 1
ATOM 2301 C C . LYS A 1 316 ? 4.801 -3.271 0.083 1.00 81.75 316 LYS A C 1
ATOM 2303 O O . LYS A 1 316 ? 5.723 -2.852 0.778 1.00 81.75 316 LYS A O 1
ATOM 2308 N N . GLY A 1 317 ? 3.845 -2.453 -0.365 1.00 84.00 317 GLY A N 1
ATOM 2309 C CA . GLY A 1 317 ? 3.752 -1.025 -0.038 1.00 84.00 317 GLY A CA 1
ATOM 2310 C C . GLY A 1 317 ? 4.833 -0.146 -0.676 1.00 84.00 317 GLY A C 1
ATOM 2311 O O . GLY A 1 317 ? 5.143 0.918 -0.146 1.00 84.00 317 GLY A O 1
ATOM 2312 N N . LYS A 1 318 ? 5.451 -0.585 -1.780 1.00 82.69 318 LYS A N 1
ATOM 2313 C CA . LYS A 1 318 ? 6.567 0.131 -2.422 1.00 82.69 318 LYS A CA 1
ATOM 2314 C C . LYS A 1 318 ? 6.067 1.165 -3.436 1.00 82.69 318 LYS A C 1
ATOM 2316 O O . LYS A 1 318 ? 4.979 1.021 -4.005 1.00 82.69 318 LYS A O 1
ATOM 2321 N N . LYS A 1 319 ? 6.874 2.200 -3.690 1.00 91.62 319 LYS A N 1
ATOM 2322 C CA . LYS A 1 319 ? 6.666 3.093 -4.844 1.00 91.62 319 LYS A CA 1
ATOM 2323 C C . LYS A 1 319 ? 7.157 2.401 -6.117 1.00 91.62 319 LYS A C 1
ATOM 2325 O O . LYS A 1 319 ? 8.172 1.715 -6.065 1.00 91.62 319 LYS A O 1
ATOM 2330 N N . VAL A 1 320 ? 6.494 2.594 -7.252 1.00 95.81 320 VAL A N 1
ATOM 2331 C CA . VAL A 1 320 ? 6.844 1.983 -8.543 1.00 95.81 320 VAL A CA 1
ATOM 2332 C C . VAL A 1 320 ? 6.970 3.062 -9.612 1.00 95.81 320 VAL A C 1
ATOM 2334 O O . VAL A 1 320 ? 6.037 3.834 -9.820 1.00 95.81 320 VAL A O 1
ATOM 2337 N N . TYR A 1 321 ? 8.106 3.087 -10.309 1.00 97.12 321 TYR A N 1
ATOM 2338 C CA . TYR A 1 321 ? 8.363 3.984 -11.435 1.00 97.12 321 TYR A CA 1
ATOM 2339 C C . TYR A 1 321 ? 8.798 3.191 -12.665 1.00 97.12 321 TYR A C 1
ATOM 2341 O O . TYR A 1 321 ? 9.807 2.486 -12.632 1.00 97.12 321 TYR A O 1
ATOM 2349 N N . GLN A 1 322 ? 8.057 3.335 -13.763 1.00 97.12 322 GLN A N 1
ATOM 2350 C CA . GLN A 1 322 ? 8.347 2.684 -15.043 1.00 97.12 322 GLN A CA 1
ATOM 2351 C C . GLN A 1 322 ? 9.008 3.673 -16.016 1.00 97.12 322 GLN A C 1
ATOM 2353 O O . GLN A 1 322 ? 8.510 4.776 -16.227 1.00 97.12 322 GLN A O 1
ATOM 2358 N N . ALA A 1 323 ? 10.111 3.284 -16.649 1.00 95.88 323 ALA A N 1
ATOM 2359 C CA . ALA A 1 323 ? 10.707 4.026 -17.752 1.00 95.88 323 ALA A CA 1
ATOM 2360 C C . ALA A 1 323 ? 9.854 3.915 -19.021 1.00 95.88 323 ALA A C 1
ATOM 2362 O O . ALA A 1 323 ? 9.339 2.841 -19.348 1.00 95.88 323 ALA A O 1
ATOM 2363 N N . LEU A 1 324 ? 9.717 5.030 -19.740 1.00 95.38 324 LEU A N 1
ATOM 2364 C CA . LEU A 1 324 ? 9.059 5.041 -21.044 1.00 95.38 324 LEU A CA 1
ATOM 2365 C C . LEU A 1 324 ? 9.977 4.441 -22.112 1.00 95.38 324 LEU A C 1
ATOM 2367 O O . LEU A 1 324 ? 11.189 4.646 -22.097 1.00 95.38 324 LEU A O 1
ATOM 2371 N N . ILE A 1 325 ? 9.387 3.717 -23.059 1.00 93.44 325 ILE A N 1
ATOM 2372 C CA . ILE A 1 325 ? 10.102 2.971 -24.091 1.00 93.44 325 ILE A CA 1
ATOM 2373 C C . ILE A 1 325 ? 10.666 3.920 -25.150 1.00 93.44 325 ILE A C 1
ATOM 2375 O O . ILE A 1 325 ? 9.944 4.733 -25.740 1.00 93.44 325 ILE A O 1
ATOM 2379 N N . TRP A 1 326 ? 11.968 3.791 -25.390 1.00 92.12 326 TRP A N 1
ATOM 2380 C CA . TRP A 1 326 ? 12.748 4.600 -26.327 1.00 92.12 326 TRP A CA 1
ATOM 2381 C C . TRP A 1 326 ? 12.669 4.065 -27.772 1.00 92.12 326 TRP A C 1
ATOM 2383 O O . TRP A 1 326 ? 12.202 2.944 -27.993 1.00 92.12 326 TRP A O 1
ATOM 2393 N N . PRO A 1 327 ? 13.092 4.851 -28.781 1.00 91.88 327 PRO A N 1
ATOM 2394 C CA . PRO A 1 327 ? 13.212 4.383 -30.158 1.00 91.88 327 PRO A CA 1
ATOM 2395 C C . PRO A 1 327 ? 14.099 3.145 -30.311 1.00 91.88 327 PRO A C 1
ATOM 2397 O O . PRO A 1 327 ? 15.072 2.954 -29.584 1.00 91.88 327 PRO A O 1
ATOM 2400 N N . ARG A 1 328 ? 13.817 2.365 -31.356 1.00 90.75 328 ARG A N 1
ATOM 2401 C CA . ARG A 1 328 ? 14.799 1.485 -31.990 1.00 90.75 328 ARG A CA 1
ATOM 2402 C C . ARG A 1 328 ? 14.735 1.657 -33.492 1.00 90.75 328 ARG A C 1
ATOM 2404 O O . ARG A 1 328 ? 13.654 1.563 -34.076 1.00 90.75 328 ARG A O 1
ATOM 2411 N N . THR A 1 329 ? 15.890 1.880 -34.102 1.00 91.94 329 THR A N 1
ATOM 2412 C CA . THR A 1 329 ? 16.014 2.157 -35.533 1.00 91.94 329 THR A CA 1
ATOM 2413 C C . THR A 1 329 ? 17.178 1.379 -36.138 1.00 91.94 329 THR A C 1
ATOM 2415 O O . THR A 1 329 ? 18.152 1.077 -35.458 1.00 91.94 329 THR A O 1
ATOM 2418 N N . THR A 1 330 ? 17.113 1.078 -37.430 1.00 92.44 330 THR A N 1
ATOM 2419 C CA . THR A 1 330 ? 18.319 0.890 -38.252 1.00 92.44 330 THR A CA 1
ATOM 2420 C C . THR A 1 330 ? 18.723 2.235 -38.856 1.00 92.44 330 THR A C 1
ATOM 2422 O O . THR A 1 330 ? 17.892 3.142 -38.928 1.00 92.44 330 THR A O 1
ATOM 2425 N N . SER A 1 331 ? 19.960 2.378 -39.338 1.00 91.12 331 SER A N 1
ATOM 2426 C CA . SER A 1 331 ? 20.403 3.599 -40.025 1.00 91.12 331 SER A CA 1
ATOM 2427 C C . SER A 1 331 ? 21.294 3.291 -41.219 1.00 91.12 331 SER A C 1
ATOM 2429 O O . SER A 1 331 ? 22.101 2.364 -41.162 1.00 91.12 331 SER A O 1
ATOM 2431 N N . THR A 1 332 ? 21.183 4.090 -42.280 1.00 93.25 332 THR A N 1
ATOM 2432 C CA . THR A 1 332 ? 22.055 4.012 -43.470 1.00 93.25 332 THR A CA 1
ATOM 2433 C C . THR A 1 332 ? 23.273 4.942 -43.401 1.00 93.25 332 THR A C 1
ATOM 2435 O O . THR A 1 332 ? 24.205 4.774 -44.181 1.00 93.25 332 THR A O 1
ATOM 2438 N N . ASP A 1 333 ? 23.297 5.887 -42.455 1.00 90.25 333 ASP A N 1
ATOM 2439 C CA . ASP A 1 333 ? 24.352 6.899 -42.264 1.00 90.25 333 ASP A CA 1
ATOM 2440 C C . ASP A 1 333 ? 24.958 6.916 -40.843 1.00 90.25 333 ASP A C 1
ATOM 2442 O O . ASP A 1 333 ? 25.488 7.934 -40.404 1.00 90.25 333 ASP A O 1
ATOM 2446 N N . SER A 1 334 ? 24.854 5.805 -40.106 1.00 86.19 334 SER A N 1
ATOM 2447 C CA . SER A 1 334 ? 25.317 5.694 -38.709 1.00 86.19 334 SER A CA 1
ATOM 2448 C C . SER A 1 334 ? 24.634 6.657 -37.718 1.00 86.19 334 SER A C 1
ATOM 2450 O O . SER A 1 334 ? 25.258 7.102 -36.758 1.00 86.19 334 SER A O 1
ATOM 2452 N N . TRP A 1 335 ? 23.328 6.895 -37.890 1.00 89.44 335 TRP A N 1
ATOM 2453 C CA . TRP A 1 335 ? 22.493 7.776 -37.059 1.00 89.44 335 TRP A CA 1
ATOM 2454 C C . TRP A 1 335 ? 22.932 9.247 -37.120 1.00 89.44 335 TRP A C 1
ATOM 2456 O O . TRP A 1 335 ? 22.770 9.998 -36.154 1.00 89.44 335 TRP A O 1
ATOM 2466 N N . ALA A 1 336 ? 23.478 9.673 -38.263 1.00 85.75 336 ALA A N 1
ATOM 2467 C CA . ALA A 1 336 ? 23.916 11.049 -38.463 1.00 85.75 336 ALA A CA 1
ATOM 2468 C C . ALA A 1 336 ? 22.751 12.009 -38.754 1.00 85.75 336 ALA A C 1
ATOM 2470 O O . ALA A 1 336 ? 22.814 13.181 -38.381 1.00 85.75 336 ALA A O 1
ATOM 2471 N N . THR A 1 337 ? 21.672 11.523 -39.375 1.00 88.38 337 THR A N 1
ATOM 2472 C CA . THR A 1 337 ? 20.469 12.314 -39.678 1.00 88.38 337 THR A CA 1
ATOM 2473 C C . THR A 1 337 ? 19.183 11.573 -39.306 1.00 88.38 337 THR A C 1
ATOM 2475 O O . THR A 1 337 ? 19.137 10.347 -39.250 1.00 88.38 337 THR A O 1
ATOM 2478 N N . ALA A 1 338 ? 18.101 12.315 -39.050 1.00 89.25 338 ALA A N 1
ATOM 2479 C CA . ALA A 1 338 ? 16.795 11.717 -38.758 1.00 89.25 338 ALA A CA 1
ATOM 2480 C C . ALA A 1 338 ? 16.186 11.012 -39.986 1.00 89.25 338 ALA A C 1
ATOM 2482 O O . ALA A 1 338 ? 15.524 9.991 -39.839 1.00 89.25 338 ALA A O 1
ATOM 2483 N N . ALA A 1 339 ? 16.438 11.529 -41.195 1.00 90.62 339 ALA A N 1
ATOM 2484 C CA . ALA A 1 339 ? 15.882 11.002 -42.445 1.00 90.62 339 ALA A CA 1
ATOM 2485 C C . ALA A 1 339 ? 16.441 9.621 -42.836 1.00 90.62 339 ALA A C 1
ATOM 2487 O O . ALA A 1 339 ? 15.748 8.842 -43.483 1.00 90.62 339 ALA A O 1
ATOM 2488 N N . ASN A 1 340 ? 17.674 9.312 -42.426 1.00 91.00 340 ASN A N 1
ATOM 2489 C CA . ASN A 1 340 ? 18.337 8.036 -42.700 1.00 91.00 340 ASN A CA 1
ATOM 2490 C C . ASN A 1 340 ? 18.137 6.988 -41.592 1.00 91.00 340 ASN A C 1
ATOM 2492 O O . ASN A 1 340 ? 18.674 5.883 -41.693 1.00 91.00 340 ASN A O 1
ATOM 2496 N N . GLN A 1 341 ? 17.351 7.304 -40.557 1.00 93.06 341 GLN A N 1
ATOM 2497 C CA . GLN A 1 341 ? 16.919 6.345 -39.546 1.00 93.06 341 GLN A CA 1
ATOM 2498 C C . GLN A 1 341 ? 15.583 5.708 -39.935 1.00 93.06 341 GLN A C 1
ATOM 2500 O O . GLN A 1 341 ? 14.605 6.395 -40.215 1.00 93.06 341 GLN A O 1
ATOM 2505 N N . THR A 1 342 ? 15.513 4.381 -39.884 1.00 94.19 342 THR A N 1
ATOM 2506 C CA . THR A 1 342 ? 14.281 3.612 -40.114 1.00 94.19 342 THR A CA 1
ATOM 2507 C C . THR A 1 342 ? 13.857 2.934 -38.811 1.00 94.19 342 THR A C 1
ATOM 2509 O O . THR A 1 342 ? 14.586 2.060 -38.339 1.00 94.19 342 THR A O 1
ATOM 2512 N N . PRO A 1 343 ? 12.716 3.302 -38.197 1.00 93.75 343 PRO A N 1
ATOM 2513 C CA . PRO A 1 343 ? 12.197 2.609 -37.020 1.00 93.75 343 PRO A CA 1
ATOM 2514 C C . PRO A 1 343 ? 11.928 1.128 -37.292 1.00 93.75 343 PRO A C 1
ATOM 2516 O O . PRO A 1 343 ? 11.437 0.761 -38.359 1.00 93.75 343 PRO A O 1
ATOM 2519 N N . LEU A 1 344 ? 12.203 0.273 -36.305 1.00 91.94 344 LEU A N 1
ATOM 2520 C CA . LEU A 1 344 ? 11.779 -1.128 -36.356 1.00 91.94 344 LEU A CA 1
ATOM 2521 C C . LEU A 1 344 ? 10.242 -1.220 -36.364 1.00 91.94 344 LEU A C 1
ATOM 2523 O O . LEU A 1 344 ? 9.559 -0.331 -35.859 1.00 91.94 344 LEU A O 1
ATOM 2527 N N . ALA A 1 345 ? 9.688 -2.321 -36.880 1.00 89.31 345 ALA A N 1
ATOM 2528 C CA . ALA A 1 345 ? 8.256 -2.450 -37.190 1.00 89.31 345 ALA A CA 1
ATOM 2529 C C . ALA A 1 345 ? 7.280 -2.110 -36.038 1.00 89.31 345 ALA A C 1
ATOM 2531 O O . ALA A 1 345 ? 6.196 -1.602 -36.294 1.00 89.31 345 ALA A O 1
ATOM 2532 N N . ARG A 1 346 ? 7.655 -2.358 -34.772 1.00 91.00 346 ARG A N 1
ATOM 2533 C CA . ARG A 1 346 ? 6.837 -2.046 -33.574 1.00 91.00 346 ARG A CA 1
ATOM 2534 C C . ARG A 1 346 ? 7.164 -0.686 -32.925 1.00 91.00 346 ARG A C 1
ATOM 2536 O O . ARG A 1 346 ? 6.591 -0.337 -31.897 1.00 91.00 346 ARG A O 1
ATOM 2543 N N . PHE A 1 347 ? 8.082 0.078 -33.517 1.00 93.19 347 PHE A N 1
ATOM 2544 C CA . PHE A 1 347 ? 8.621 1.346 -33.009 1.00 93.19 347 PHE A CA 1
ATOM 2545 C C . PHE A 1 347 ? 8.288 2.553 -33.905 1.00 93.19 347 PHE A C 1
ATOM 2547 O O . PHE A 1 347 ? 8.698 3.666 -33.581 1.00 93.19 347 PHE A O 1
ATOM 2554 N N . THR A 1 348 ? 7.546 2.349 -35.000 1.00 91.94 348 THR A N 1
ATOM 2555 C CA . THR A 1 348 ? 7.061 3.397 -35.916 1.00 91.94 348 THR A CA 1
ATOM 2556 C C . THR A 1 348 ? 6.132 4.405 -35.230 1.00 91.94 348 THR A C 1
ATOM 2558 O O . THR A 1 348 ? 5.596 4.139 -34.152 1.00 91.94 348 THR A O 1
ATOM 2561 N N . VAL A 1 349 ? 5.886 5.545 -35.887 1.00 89.94 349 VAL A N 1
ATOM 2562 C CA . VAL A 1 349 ? 4.895 6.541 -35.439 1.00 89.94 349 VAL A CA 1
ATOM 2563 C C . VAL A 1 349 ? 3.521 5.870 -35.367 1.00 89.94 349 VAL A C 1
ATOM 2565 O O . VAL A 1 349 ? 3.138 5.156 -36.294 1.00 89.94 349 VAL A O 1
ATOM 2568 N N . GLY A 1 350 ? 2.806 6.052 -34.257 1.00 88.25 350 GLY A N 1
ATOM 2569 C CA . GLY A 1 350 ? 1.529 5.389 -33.975 1.00 88.25 350 GLY A CA 1
ATOM 2570 C C . GLY A 1 350 ? 1.613 3.879 -33.697 1.00 88.25 350 GLY A C 1
ATOM 2571 O O . GLY A 1 350 ? 0.573 3.253 -33.513 1.00 88.25 350 GLY A O 1
ATOM 2572 N N . GLY A 1 351 ? 2.813 3.286 -33.676 1.00 90.75 351 GLY A N 1
ATOM 2573 C CA . GLY A 1 351 ? 3.025 1.858 -33.421 1.00 90.75 351 GLY A CA 1
ATOM 2574 C C . GLY A 1 351 ? 3.080 1.485 -31.935 1.00 90.75 351 GLY A C 1
ATOM 2575 O O . GLY A 1 351 ? 3.051 2.345 -31.052 1.00 90.75 351 GLY A O 1
ATOM 2576 N N . ASP A 1 352 ? 3.230 0.185 -31.659 1.00 93.25 352 ASP A N 1
ATOM 2577 C CA . ASP A 1 352 ? 3.158 -0.410 -30.313 1.00 93.25 352 ASP A CA 1
ATOM 2578 C C . ASP A 1 352 ? 4.019 0.278 -29.240 1.00 93.25 352 ASP A C 1
ATOM 2580 O O . ASP A 1 352 ? 3.585 0.353 -28.094 1.00 93.25 352 ASP A O 1
ATOM 2584 N N . LYS A 1 353 ? 5.212 0.798 -29.570 1.00 93.12 353 LYS A N 1
ATOM 2585 C CA . LYS A 1 353 ? 6.040 1.605 -28.646 1.00 93.12 353 LYS A CA 1
ATOM 2586 C C . LYS A 1 353 ? 5.252 2.789 -28.075 1.00 93.12 353 LYS A C 1
ATOM 2588 O O . LYS A 1 353 ? 5.317 3.070 -26.881 1.00 93.12 353 LYS A O 1
ATOM 2593 N N . GLU A 1 354 ? 4.523 3.499 -28.929 1.00 92.75 354 GLU A N 1
ATOM 2594 C CA . GLU A 1 354 ? 3.753 4.686 -28.551 1.00 92.75 354 GLU A CA 1
ATOM 2595 C C . GLU A 1 354 ? 2.479 4.277 -27.821 1.00 92.75 354 GLU A C 1
ATOM 2597 O O . GLU A 1 354 ? 2.215 4.803 -26.743 1.00 92.75 354 GLU A O 1
ATOM 2602 N N . THR A 1 355 ? 1.776 3.250 -28.309 1.00 95.69 355 THR A N 1
ATOM 2603 C CA . THR A 1 355 ? 0.617 2.667 -27.614 1.00 95.69 355 THR A CA 1
ATOM 2604 C C . THR A 1 355 ? 0.971 2.184 -26.202 1.00 95.69 355 THR A C 1
ATOM 2606 O O . THR A 1 355 ? 0.213 2.420 -25.260 1.00 95.69 355 THR A O 1
ATOM 2609 N N . LEU A 1 356 ? 2.133 1.543 -26.025 1.00 96.12 356 LEU A N 1
ATOM 2610 C CA . LEU A 1 356 ? 2.616 1.080 -24.725 1.00 96.12 356 LEU A CA 1
ATOM 2611 C C . LEU A 1 356 ? 2.982 2.256 -23.811 1.00 96.12 356 LEU A C 1
ATOM 2613 O O . LEU A 1 356 ? 2.596 2.239 -22.647 1.00 96.12 356 LEU A O 1
ATOM 2617 N N . ASN A 1 357 ? 3.643 3.299 -24.323 1.00 96.62 357 ASN A N 1
ATOM 2618 C CA . ASN A 1 357 ? 3.948 4.503 -23.540 1.00 96.62 357 ASN A CA 1
ATOM 2619 C C . ASN A 1 357 ? 2.679 5.244 -23.090 1.00 96.62 357 ASN A C 1
ATOM 2621 O O . ASN A 1 357 ? 2.575 5.601 -21.919 1.00 96.62 357 ASN A O 1
ATOM 2625 N N . THR A 1 358 ? 1.692 5.426 -23.973 1.00 97.00 358 THR A N 1
ATOM 2626 C CA . THR A 1 358 ? 0.379 5.991 -23.612 1.00 97.00 358 THR A CA 1
ATOM 2627 C C . THR A 1 358 ? -0.306 5.143 -22.538 1.00 97.00 358 THR A C 1
ATOM 2629 O O . THR A 1 358 ? -0.836 5.687 -21.571 1.00 97.00 358 THR A O 1
ATOM 2632 N N . TRP A 1 359 ? -0.260 3.813 -22.663 1.00 98.00 359 TRP A N 1
ATOM 2633 C CA . TRP A 1 359 ? -0.836 2.907 -21.669 1.00 98.00 359 TRP A CA 1
ATOM 2634 C C . TRP A 1 359 ? -0.098 2.947 -20.319 1.00 98.00 359 TRP A C 1
ATOM 2636 O O . TRP A 1 359 ? -0.761 2.923 -19.288 1.00 98.00 359 TRP A O 1
ATOM 2646 N N . ILE A 1 360 ? 1.236 3.071 -20.297 1.00 98.19 360 ILE A N 1
ATOM 2647 C CA . ILE A 1 360 ? 2.020 3.260 -19.061 1.00 98.19 360 ILE A CA 1
ATOM 2648 C C . ILE A 1 360 ? 1.636 4.586 -18.386 1.00 98.19 360 ILE A C 1
ATOM 2650 O O . ILE A 1 360 ? 1.375 4.616 -17.186 1.00 98.19 360 ILE A O 1
ATOM 2654 N N . LEU A 1 361 ? 1.560 5.683 -19.147 1.00 97.38 361 LEU A N 1
ATOM 2655 C CA . LEU A 1 361 ? 1.209 7.006 -18.616 1.00 97.38 361 LEU A CA 1
ATOM 2656 C C . LEU A 1 361 ? -0.194 7.036 -17.993 1.00 97.38 361 LEU A C 1
ATOM 2658 O O . LEU A 1 361 ? -0.385 7.651 -16.947 1.00 97.38 361 LEU A O 1
ATOM 2662 N N . ALA A 1 362 ? -1.155 6.316 -18.575 1.00 97.44 362 ALA A N 1
ATOM 2663 C CA . ALA A 1 362 ? -2.514 6.199 -18.043 1.00 97.44 362 ALA A CA 1
ATOM 2664 C C . ALA A 1 362 ? -2.612 5.440 -16.698 1.00 97.44 362 ALA A C 1
ATOM 2666 O O . ALA A 1 362 ? -3.697 5.377 -16.125 1.00 97.44 362 ALA A O 1
ATOM 2667 N N . ARG A 1 363 ? -1.515 4.833 -16.213 1.00 97.12 363 ARG A N 1
ATOM 2668 C CA . ARG A 1 363 ? -1.450 4.014 -14.979 1.00 97.12 363 ARG A CA 1
ATOM 2669 C C . ARG A 1 363 ? -0.794 4.755 -13.809 1.00 97.12 363 ARG A C 1
ATOM 2671 O O . ARG A 1 363 ? -0.716 4.237 -12.694 1.00 97.12 363 ARG A O 1
ATOM 2678 N N . VAL A 1 364 ? -0.333 5.984 -14.045 1.00 93.38 364 VAL A N 1
ATOM 2679 C CA . VAL A 1 364 ? 0.217 6.863 -13.007 1.00 93.38 364 VAL A CA 1
ATOM 2680 C C . VAL A 1 364 ? -0.893 7.284 -12.040 1.00 93.38 364 VAL A C 1
ATOM 2682 O O . VAL A 1 364 ? -1.953 7.744 -12.454 1.00 93.38 364 VAL A O 1
ATOM 2685 N N . GLY A 1 365 ? -0.649 7.113 -10.741 1.00 80.44 365 GLY A N 1
ATOM 2686 C CA . GLY A 1 365 ? -1.616 7.372 -9.670 1.00 80.44 365 GLY A CA 1
ATOM 2687 C C . GLY A 1 365 ? -2.586 6.216 -9.391 1.00 80.44 365 GLY A C 1
ATOM 2688 O O . GLY A 1 365 ? -3.382 6.319 -8.462 1.00 80.44 365 GLY A O 1
ATOM 2689 N N . THR A 1 366 ? -2.515 5.121 -10.155 1.00 87.75 366 THR A N 1
ATOM 2690 C CA . THR A 1 366 ? -3.343 3.916 -9.971 1.00 87.75 366 THR A CA 1
ATOM 2691 C C . THR A 1 366 ? -2.470 2.683 -9.749 1.00 87.75 366 THR A C 1
ATOM 2693 O O . THR A 1 366 ? -2.321 2.249 -8.607 1.00 87.75 366 THR A O 1
ATOM 2696 N N . GLU A 1 367 ? -1.849 2.134 -10.795 1.00 94.06 367 GLU A N 1
ATOM 2697 C CA . GLU A 1 367 ? -0.962 0.968 -10.668 1.00 94.06 367 GLU A CA 1
ATOM 2698 C C . GLU A 1 367 ? 0.516 1.329 -10.420 1.00 94.06 367 GLU A C 1
ATOM 2700 O O . GLU A 1 367 ? 1.241 0.537 -9.811 1.00 94.06 367 GLU A O 1
ATOM 2705 N N . ILE A 1 368 ? 0.964 2.521 -10.839 1.00 95.88 368 ILE A N 1
ATOM 2706 C CA . ILE A 1 368 ? 2.332 3.031 -10.620 1.00 95.88 368 ILE A CA 1
ATOM 2707 C C . ILE A 1 368 ? 2.329 4.454 -10.046 1.00 95.88 368 ILE A C 1
ATOM 2709 O O . ILE A 1 368 ? 1.402 5.231 -10.258 1.00 95.88 368 ILE A O 1
ATOM 2713 N N . ASP A 1 369 ? 3.384 4.817 -9.321 1.00 93.75 369 ASP A N 1
ATOM 2714 C CA . ASP A 1 369 ? 3.518 6.114 -8.640 1.00 93.75 369 ASP A CA 1
ATOM 2715 C C . ASP A 1 369 ? 4.086 7.207 -9.566 1.00 93.75 369 ASP A C 1
ATOM 2717 O O . ASP A 1 369 ? 3.980 8.397 -9.271 1.00 93.75 369 ASP A O 1
ATOM 2721 N N . GLY A 1 370 ? 4.673 6.820 -10.702 1.00 93.00 370 GLY A N 1
ATOM 2722 C CA . GLY A 1 370 ? 5.149 7.739 -11.732 1.00 93.00 370 GLY A CA 1
ATOM 2723 C C . GLY A 1 370 ? 5.923 7.045 -12.849 1.00 93.00 370 GLY A C 1
ATOM 2724 O O . GLY A 1 370 ? 5.957 5.819 -12.948 1.00 93.00 370 GLY A O 1
ATOM 2725 N N . VAL A 1 371 ? 6.580 7.845 -13.689 1.00 95.75 371 VAL A N 1
ATOM 2726 C CA . VAL A 1 371 ? 7.413 7.364 -14.800 1.00 95.75 371 VAL A CA 1
ATOM 2727 C C . VAL A 1 371 ? 8.826 7.936 -14.745 1.00 95.75 371 VAL A C 1
ATOM 2729 O O . VAL A 1 371 ? 9.046 9.037 -14.242 1.00 95.75 371 VAL A O 1
ATOM 2732 N N . ILE A 1 372 ? 9.787 7.196 -15.297 1.00 94.69 372 ILE A N 1
ATOM 2733 C CA . ILE A 1 372 ? 11.124 7.708 -15.618 1.00 94.69 372 ILE A CA 1
ATOM 2734 C C . ILE A 1 372 ? 11.051 8.229 -17.058 1.00 94.69 372 ILE A C 1
ATOM 2736 O O . ILE A 1 372 ? 11.431 7.537 -18.004 1.00 94.69 372 ILE A O 1
ATOM 2740 N N . ASP A 1 373 ? 10.476 9.421 -17.228 1.00 92.50 373 ASP A N 1
ATOM 2741 C CA . ASP A 1 373 ? 10.380 10.064 -18.538 1.00 92.50 373 ASP A CA 1
ATOM 2742 C C . ASP A 1 373 ? 11.678 10.808 -18.871 1.00 92.50 373 ASP A C 1
ATOM 2744 O O . ASP A 1 373 ? 12.071 11.764 -18.202 1.00 92.50 373 ASP A O 1
ATOM 2748 N N . LEU A 1 374 ? 12.344 10.333 -19.921 1.00 91.94 374 LEU A N 1
ATOM 2749 C CA . LEU A 1 374 ? 13.516 10.951 -20.537 1.00 91.94 374 LEU A CA 1
ATOM 2750 C C . LEU A 1 374 ? 13.340 11.074 -22.061 1.00 91.94 374 LEU A C 1
ATOM 2752 O O . LEU A 1 374 ? 14.322 11.285 -22.772 1.00 91.94 374 LEU A O 1
ATOM 2756 N N . LEU A 1 375 ? 12.112 10.945 -22.588 1.00 90.81 375 LEU A N 1
ATOM 2757 C CA . LEU A 1 375 ? 11.870 10.916 -24.033 1.00 90.81 375 LEU A CA 1
ATOM 2758 C C . LEU A 1 375 ? 12.358 12.195 -24.720 1.00 90.81 375 LEU A C 1
ATOM 2760 O O . LEU A 1 375 ? 13.036 12.100 -25.734 1.00 90.81 375 LEU A O 1
ATOM 2764 N N . SER A 1 376 ? 12.121 13.374 -24.142 1.00 89.31 376 SER A N 1
ATOM 2765 C CA . SER A 1 376 ? 12.598 14.668 -24.674 1.00 89.31 376 SER A CA 1
ATOM 2766 C C . SER A 1 376 ? 14.130 14.814 -24.725 1.00 89.31 376 SER A C 1
ATOM 2768 O O . SER A 1 376 ? 14.660 15.649 -25.469 1.00 89.31 376 SER A O 1
ATOM 2770 N N . THR A 1 377 ? 14.858 13.988 -23.969 1.00 90.44 377 THR A N 1
ATOM 2771 C CA . THR A 1 377 ? 16.317 13.856 -24.074 1.00 90.44 377 THR A CA 1
ATOM 2772 C C . THR A 1 377 ? 16.698 12.978 -25.266 1.00 90.44 377 THR A C 1
ATOM 2774 O O . THR A 1 377 ? 17.646 13.305 -25.972 1.00 90.44 377 THR A O 1
ATOM 2777 N N . VAL A 1 378 ? 15.945 11.898 -25.504 1.00 90.56 378 VAL A N 1
ATOM 2778 C CA . VAL A 1 378 ? 16.248 10.821 -26.466 1.00 90.56 378 VAL A CA 1
ATOM 2779 C C . VAL A 1 378 ? 15.735 11.085 -27.886 1.00 90.56 378 VAL A C 1
ATOM 2781 O O . VAL A 1 378 ? 16.345 10.600 -28.839 1.00 90.56 378 VAL A O 1
ATOM 2784 N N . VAL A 1 379 ? 14.650 11.849 -28.050 1.00 90.19 379 VAL A N 1
ATOM 2785 C CA . VAL A 1 379 ? 14.020 12.161 -29.349 1.00 90.19 379 VAL A CA 1
ATOM 2786 C C . VAL A 1 379 ? 13.933 13.667 -29.591 1.00 90.19 379 VAL A C 1
ATOM 2788 O O . VAL A 1 379 ? 13.932 14.465 -28.651 1.00 90.19 379 VAL A O 1
ATOM 2791 N N . ASP A 1 380 ? 13.835 14.060 -30.860 1.00 83.50 380 ASP A N 1
ATOM 2792 C CA . ASP A 1 380 ? 13.529 15.439 -31.250 1.00 83.50 380 ASP A CA 1
ATOM 2793 C C . ASP A 1 380 ? 12.014 15.658 -31.410 1.00 83.50 380 ASP A C 1
ATOM 2795 O O . ASP A 1 380 ? 11.249 14.735 -31.720 1.00 83.50 380 ASP A O 1
ATOM 2799 N N . ALA A 1 381 ? 11.570 16.900 -31.197 1.00 75.81 381 ALA A N 1
ATOM 2800 C CA . ALA A 1 381 ? 10.163 17.281 -31.291 1.00 75.81 381 ALA A CA 1
ATOM 2801 C C . ALA A 1 381 ? 9.597 16.984 -32.693 1.00 75.81 381 ALA A C 1
ATOM 2803 O O . ALA A 1 381 ? 10.166 17.390 -33.702 1.00 75.81 381 ALA A O 1
ATOM 2804 N N . GLY A 1 382 ? 8.472 16.265 -32.750 1.00 76.94 382 GLY A N 1
ATOM 2805 C CA . GLY A 1 382 ? 7.857 15.815 -34.006 1.00 76.94 382 GLY A CA 1
ATOM 2806 C C . GLY A 1 382 ? 8.450 14.530 -34.603 1.00 76.94 382 GLY A C 1
ATOM 2807 O O . GLY A 1 382 ? 7.921 14.038 -35.593 1.00 76.94 382 GLY A O 1
ATOM 2808 N N . THR A 1 383 ? 9.488 13.943 -33.995 1.00 82.94 383 THR A N 1
ATOM 2809 C CA . THR A 1 383 ? 10.151 12.715 -34.489 1.00 82.94 383 THR A CA 1
ATOM 2810 C C . THR A 1 383 ? 10.245 11.599 -33.425 1.00 82.94 383 THR A C 1
ATOM 2812 O O . THR A 1 383 ? 11.320 11.059 -33.176 1.00 82.94 383 THR A O 1
ATOM 2815 N N . PRO A 1 384 ? 9.130 11.207 -32.771 1.00 84.19 384 PRO A N 1
ATOM 2816 C CA . PRO A 1 384 ? 9.136 10.361 -31.565 1.00 84.19 384 PRO A CA 1
ATOM 2817 C C . PRO A 1 384 ? 9.635 8.917 -31.764 1.00 84.19 384 PRO A C 1
ATOM 2819 O O . PRO A 1 384 ? 9.834 8.191 -30.785 1.00 84.19 384 PRO A O 1
ATOM 2822 N N . SER A 1 385 ? 9.809 8.476 -33.009 1.00 90.19 385 SER A N 1
ATOM 2823 C CA . SER A 1 385 ? 10.154 7.099 -33.391 1.00 90.19 385 SER A CA 1
ATOM 2824 C C . SER A 1 385 ? 11.622 6.902 -33.774 1.00 90.19 385 SER A C 1
ATOM 2826 O O . SER A 1 385 ? 12.028 5.770 -34.030 1.00 90.19 385 SER A O 1
ATOM 2828 N N . VAL A 1 386 ? 12.413 7.976 -33.826 1.00 92.31 386 VAL A N 1
ATOM 2829 C CA . VAL A 1 386 ? 13.841 7.946 -34.172 1.00 92.31 386 VAL A CA 1
ATOM 2830 C C . VAL A 1 386 ? 14.673 8.586 -33.067 1.00 92.31 386 VAL A C 1
ATOM 2832 O O . VAL A 1 386 ? 14.161 9.359 -32.257 1.00 92.31 386 VAL A O 1
ATOM 2835 N N . TRP A 1 387 ? 15.959 8.250 -33.013 1.00 92.06 387 TRP A N 1
ATOM 2836 C CA . TRP A 1 387 ? 16.881 8.916 -32.104 1.00 92.06 387 TRP A CA 1
ATOM 2837 C C . TRP A 1 387 ? 17.047 10.374 -32.513 1.00 92.06 387 TRP A C 1
ATOM 2839 O O . TRP A 1 387 ? 17.124 10.692 -33.703 1.00 92.06 387 TRP A O 1
ATOM 2849 N N . LYS A 1 388 ? 17.146 11.238 -31.503 1.00 91.25 388 LYS A N 1
ATOM 2850 C CA . LYS A 1 388 ? 17.574 12.631 -31.616 1.00 91.25 388 LYS A CA 1
ATOM 2851 C C . LYS A 1 388 ? 18.790 12.761 -32.532 1.00 91.25 388 LYS A C 1
ATOM 2853 O O . LYS A 1 388 ? 19.655 11.888 -32.537 1.00 91.25 388 LYS A O 1
ATOM 2858 N N . VAL A 1 389 ? 18.873 13.873 -33.256 1.00 86.75 389 VAL A N 1
ATOM 2859 C CA . VAL A 1 389 ? 20.063 14.269 -34.038 1.00 86.75 389 VAL A CA 1
ATOM 2860 C C . VAL A 1 389 ? 20.410 15.751 -33.867 1.00 86.75 389 VAL A C 1
ATOM 2862 O O . VAL A 1 389 ? 21.486 16.203 -34.256 1.00 86.75 389 VAL A O 1
ATOM 2865 N N . THR A 1 390 ? 19.520 16.536 -33.255 1.00 79.12 390 THR A N 1
ATOM 2866 C CA . THR A 1 390 ? 19.746 17.963 -33.019 1.00 79.12 390 THR A CA 1
ATOM 2867 C C . THR A 1 390 ? 20.836 18.172 -31.970 1.00 79.12 390 THR A C 1
ATOM 2869 O O . THR A 1 390 ? 20.669 17.821 -30.803 1.00 79.12 390 THR A O 1
ATOM 2872 N N . GLY A 1 391 ? 21.948 18.780 -32.387 1.00 67.50 391 GLY A N 1
ATOM 2873 C CA . GLY A 1 391 ? 23.091 19.117 -31.529 1.00 67.50 391 GLY A CA 1
ATOM 2874 C C . GLY A 1 391 ? 24.268 18.139 -31.610 1.00 67.50 391 GLY A C 1
ATOM 2875 O O . GLY A 1 391 ? 25.396 18.556 -31.355 1.00 67.50 391 GLY A O 1
ATOM 2876 N N . ALA A 1 392 ? 24.044 16.890 -32.031 1.00 70.50 392 ALA A N 1
ATOM 2877 C CA . ALA A 1 392 ? 25.095 15.964 -32.448 1.00 70.50 392 ALA A CA 1
ATOM 2878 C C . ALA A 1 392 ? 24.533 14.849 -33.345 1.00 70.50 392 ALA A C 1
ATOM 2880 O O . ALA A 1 392 ? 23.495 14.259 -33.052 1.00 70.50 392 ALA A O 1
ATOM 2881 N N . ALA A 1 393 ? 25.277 14.515 -34.397 1.00 65.12 393 ALA A N 1
ATOM 2882 C CA . ALA A 1 393 ? 25.129 13.247 -35.101 1.00 65.12 393 ALA A CA 1
ATOM 2883 C C . ALA A 1 393 ? 25.523 12.074 -34.178 1.00 65.12 393 ALA A C 1
ATOM 2885 O O . ALA A 1 393 ? 26.386 12.233 -33.310 1.00 65.12 393 ALA A O 1
ATOM 2886 N N . ASN A 1 394 ? 24.959 10.886 -34.416 1.00 75.38 394 ASN A N 1
ATOM 2887 C CA . ASN A 1 394 ? 25.342 9.620 -33.776 1.00 75.38 394 ASN A CA 1
ATOM 2888 C C . ASN A 1 394 ? 24.947 9.522 -32.286 1.00 75.38 394 ASN A C 1
ATOM 2890 O O . ASN A 1 394 ? 25.747 9.121 -31.436 1.00 75.38 394 ASN A O 1
ATOM 2894 N N . TYR A 1 395 ? 23.713 9.897 -31.933 1.00 82.31 395 TYR A N 1
ATOM 2895 C CA . TYR A 1 395 ? 23.207 9.752 -30.559 1.00 82.31 395 TYR A CA 1
ATOM 2896 C C . TYR A 1 395 ? 22.805 8.313 -30.175 1.00 82.31 395 TYR A C 1
ATOM 2898 O O . TYR A 1 395 ? 22.743 8.010 -28.983 1.00 82.31 395 TYR A O 1
ATOM 2906 N N . ALA A 1 396 ? 22.606 7.416 -31.144 1.00 81.56 396 ALA A N 1
ATOM 2907 C CA . ALA A 1 396 ? 22.597 5.968 -30.918 1.00 81.56 396 ALA A CA 1
ATOM 2908 C C . ALA A 1 396 ? 23.991 5.365 -31.168 1.00 81.56 396 ALA A C 1
ATOM 2910 O O . ALA A 1 396 ? 24.801 5.932 -31.904 1.00 81.56 396 ALA A O 1
ATOM 2911 N N . THR A 1 397 ? 24.271 4.201 -30.586 1.00 74.44 397 THR A N 1
ATOM 2912 C CA . THR A 1 397 ? 25.405 3.350 -30.972 1.00 74.44 397 THR A CA 1
ATOM 2913 C C . THR A 1 397 ? 25.112 2.602 -32.280 1.00 74.44 397 THR A C 1
ATOM 2915 O O . THR A 1 397 ? 24.017 2.677 -32.839 1.00 74.44 397 THR A O 1
ATOM 2918 N N . ALA A 1 398 ? 26.085 1.811 -32.742 1.00 75.50 398 ALA A N 1
ATOM 2919 C CA . ALA A 1 398 ? 26.015 1.008 -33.964 1.00 75.50 398 ALA A CA 1
ATOM 2920 C C . ALA A 1 398 ? 24.878 -0.047 -34.026 1.00 75.50 398 ALA A C 1
ATOM 2922 O O . ALA A 1 398 ? 24.748 -0.721 -35.045 1.00 75.50 398 ALA A O 1
ATOM 2923 N N . ASP A 1 399 ? 24.074 -0.211 -32.969 1.00 78.69 399 ASP A N 1
ATOM 2924 C CA . ASP A 1 399 ? 22.931 -1.136 -32.908 1.00 78.69 399 ASP A CA 1
ATOM 2925 C C . ASP A 1 399 ? 21.552 -0.448 -32.850 1.00 78.69 399 ASP A C 1
ATOM 2927 O O . ASP A 1 399 ? 20.525 -1.130 -32.759 1.00 78.69 399 ASP A O 1
ATOM 2931 N N . GLY A 1 400 ? 21.512 0.891 -32.870 1.00 84.44 400 GLY A N 1
ATOM 2932 C CA . GLY A 1 400 ? 20.272 1.674 -32.873 1.00 84.44 400 GLY A CA 1
ATOM 2933 C C . GLY A 1 400 ? 19.359 1.473 -31.660 1.00 84.44 400 GLY A C 1
ATOM 2934 O O . GLY A 1 400 ? 18.185 1.847 -31.711 1.00 84.44 400 GLY A O 1
ATOM 2935 N N . THR A 1 401 ? 19.878 0.864 -30.590 1.00 84.81 401 THR A N 1
ATOM 2936 C CA . THR A 1 401 ? 19.166 0.522 -29.353 1.00 84.81 401 THR A CA 1
ATOM 2937 C C . THR A 1 401 ? 19.781 1.206 -28.138 1.00 84.81 401 THR A C 1
ATOM 2939 O O . THR A 1 401 ? 19.049 1.619 -27.239 1.00 84.81 401 THR A O 1
ATOM 2942 N N . HIS A 1 402 ? 21.108 1.309 -28.078 1.00 82.06 402 HIS A N 1
ATOM 2943 C CA . HIS A 1 402 ? 21.799 1.902 -26.936 1.00 82.06 402 HIS A CA 1
ATOM 2944 C C . HIS A 1 402 ? 22.215 3.352 -27.246 1.00 82.06 402 HIS A C 1
ATOM 2946 O O . HIS A 1 402 ? 22.649 3.632 -28.364 1.00 82.06 402 HIS A O 1
ATOM 2952 N N . PRO A 1 403 ? 22.095 4.295 -26.295 1.00 82.19 403 PRO A N 1
ATOM 2953 C CA . PRO A 1 403 ? 22.607 5.652 -26.477 1.00 82.19 403 PRO A CA 1
ATOM 2954 C C . PRO A 1 403 ? 24.141 5.677 -26.608 1.00 82.19 403 PRO A C 1
ATOM 2956 O O . PRO A 1 403 ? 24.836 4.923 -25.940 1.00 82.19 403 PRO A O 1
ATOM 2959 N N . SER A 1 404 ? 24.696 6.559 -27.440 1.00 79.88 404 SER A N 1
ATOM 2960 C CA . SER A 1 404 ? 26.152 6.775 -27.536 1.00 79.88 404 SER A CA 1
ATOM 2961 C C . SER A 1 404 ? 26.701 7.569 -26.342 1.00 79.88 404 SER A C 1
ATOM 2963 O O . SER A 1 404 ? 25.926 8.175 -25.607 1.00 79.88 404 SER A O 1
ATOM 2965 N N . ALA A 1 405 ? 28.028 7.668 -26.168 1.00 76.31 405 ALA A N 1
ATOM 2966 C CA . ALA A 1 405 ? 28.658 8.493 -25.119 1.00 76.31 405 ALA A CA 1
ATOM 2967 C C . ALA A 1 405 ? 28.145 9.951 -25.050 1.00 76.31 405 ALA A C 1
ATOM 2969 O O . ALA A 1 405 ? 28.053 10.554 -23.973 1.00 76.31 405 ALA A O 1
ATOM 2970 N N . THR A 1 406 ? 27.777 10.538 -26.193 1.00 79.62 406 THR A N 1
ATOM 2971 C CA . THR A 1 406 ? 27.243 11.904 -26.241 1.00 79.62 406 THR A CA 1
ATOM 2972 C C . THR A 1 406 ? 25.807 11.952 -25.716 1.00 79.62 406 THR A C 1
ATOM 2974 O O . THR A 1 406 ? 25.494 12.811 -24.892 1.00 79.62 406 THR A O 1
ATOM 2977 N N . MET A 1 407 ? 24.949 11.003 -26.114 1.00 84.31 407 MET A N 1
ATOM 2978 C CA . MET A 1 407 ? 23.586 10.880 -25.567 1.00 84.31 407 MET A CA 1
ATOM 2979 C C . MET A 1 407 ? 23.628 10.485 -24.089 1.00 84.31 407 MET A C 1
ATOM 2981 O O . MET A 1 407 ? 22.849 10.982 -23.283 1.00 84.31 407 MET A O 1
ATOM 2985 N N . TRP A 1 408 ? 24.593 9.653 -23.709 1.00 79.50 408 TRP A N 1
ATOM 2986 C CA . TRP A 1 408 ? 24.834 9.228 -22.341 1.00 79.50 408 TRP A CA 1
ATOM 2987 C C . TRP A 1 408 ? 25.021 10.396 -21.380 1.00 79.50 408 TRP A C 1
ATOM 2989 O O . TRP A 1 408 ? 24.395 10.458 -20.324 1.00 79.50 408 TRP A O 1
ATOM 2999 N N . THR A 1 409 ? 25.850 11.357 -21.781 1.00 77.81 409 THR A N 1
ATOM 3000 C CA . THR A 1 409 ? 26.115 12.563 -20.994 1.00 77.81 409 THR A CA 1
ATOM 3001 C C . THR A 1 409 ? 24.842 13.406 -20.824 1.00 77.81 409 THR A C 1
ATOM 3003 O O . THR A 1 409 ? 24.603 13.955 -19.748 1.00 77.81 409 THR A O 1
ATOM 3006 N N . LEU A 1 410 ? 23.979 13.471 -21.847 1.00 84.69 410 LEU A N 1
ATOM 3007 C CA . LEU A 1 410 ? 22.675 14.140 -21.751 1.00 84.69 410 LEU A CA 1
ATOM 3008 C C . LEU A 1 410 ? 21.712 13.392 -20.817 1.00 84.69 410 LEU A C 1
ATOM 3010 O O . LEU A 1 410 ? 21.106 14.009 -19.940 1.00 84.69 410 LEU A O 1
ATOM 3014 N N . LEU A 1 411 ? 21.614 12.068 -20.961 1.00 85.50 411 LEU A N 1
ATOM 3015 C CA . LEU A 1 411 ? 20.791 11.200 -20.118 1.00 85.50 411 LEU A CA 1
ATOM 3016 C C . LEU A 1 411 ? 21.202 11.265 -18.648 1.00 85.50 411 LEU A C 1
ATOM 3018 O O . LEU A 1 411 ? 20.333 11.363 -17.790 1.00 85.50 411 LEU A O 1
ATOM 3022 N N . GLN A 1 412 ? 22.503 11.279 -18.348 1.00 77.44 412 GLN A N 1
ATOM 3023 C CA . GLN A 1 412 ? 23.020 11.437 -16.989 1.00 77.44 412 GLN A CA 1
ATOM 3024 C C . GLN A 1 412 ? 22.561 12.760 -16.358 1.00 77.44 412 GLN A C 1
ATOM 3026 O O . GLN A 1 412 ? 22.106 12.773 -15.211 1.00 77.44 412 GLN A O 1
ATOM 3031 N N . ASN A 1 413 ? 22.648 13.867 -17.103 1.00 82.31 413 ASN A N 1
ATOM 3032 C CA . ASN A 1 413 ? 22.213 15.182 -16.630 1.00 82.31 413 ASN A CA 1
ATOM 3033 C C . ASN A 1 413 ? 20.692 15.223 -16.399 1.00 82.31 413 ASN A C 1
ATOM 3035 O O . ASN A 1 413 ? 20.241 15.684 -15.351 1.00 82.31 413 ASN A O 1
ATOM 3039 N N . ALA A 1 414 ? 19.904 14.687 -17.334 1.00 87.50 414 ALA A N 1
ATOM 3040 C CA . ALA A 1 414 ? 18.447 14.647 -17.224 1.00 87.50 414 ALA A CA 1
ATOM 3041 C C . ALA A 1 414 ? 17.967 13.713 -16.093 1.00 87.50 414 ALA A C 1
ATOM 3043 O O . ALA A 1 414 ? 17.131 14.105 -15.278 1.00 87.50 414 ALA A O 1
ATOM 3044 N N . ALA A 1 415 ? 18.556 12.519 -15.962 1.00 84.88 415 ALA A N 1
ATOM 3045 C CA . ALA A 1 415 ? 18.284 11.588 -14.867 1.00 84.88 415 ALA A CA 1
ATOM 3046 C C . ALA A 1 415 ? 18.606 12.211 -13.497 1.00 84.88 415 ALA A C 1
ATOM 3048 O O . ALA A 1 415 ? 17.838 12.059 -12.547 1.00 84.88 415 ALA A O 1
ATOM 3049 N N . THR A 1 416 ? 19.698 12.977 -13.404 1.00 80.44 416 THR A N 1
ATOM 3050 C CA . THR A 1 416 ? 20.100 13.689 -12.179 1.00 80.44 416 THR A CA 1
ATOM 3051 C C . THR A 1 416 ? 19.071 14.735 -11.728 1.00 80.44 416 THR A C 1
ATOM 3053 O O . THR A 1 416 ? 18.961 14.989 -10.530 1.00 80.44 416 THR A O 1
ATOM 3056 N N . ALA A 1 417 ? 18.281 15.303 -12.644 1.00 83.56 417 ALA A N 1
ATOM 3057 C CA . ALA A 1 417 ? 17.215 16.247 -12.306 1.00 83.56 417 ALA A CA 1
ATOM 3058 C C . ALA A 1 417 ? 15.937 15.568 -11.768 1.00 83.56 417 ALA A C 1
ATOM 3060 O O . ALA A 1 417 ? 15.237 16.159 -10.948 1.00 83.56 417 ALA A O 1
ATOM 3061 N N . ILE A 1 418 ? 15.628 14.336 -12.201 1.00 84.81 4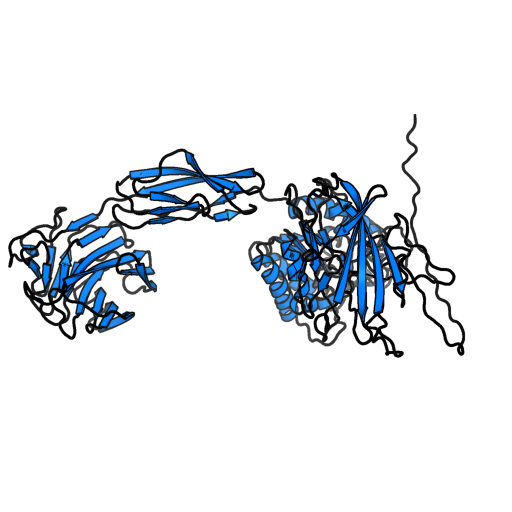18 ILE A N 1
ATOM 3062 C CA . ILE A 1 418 ? 14.378 13.637 -11.834 1.00 84.81 418 ILE A CA 1
ATOM 3063 C C . ILE A 1 418 ? 14.535 12.649 -10.669 1.00 84.81 418 ILE A C 1
ATOM 3065 O O . ILE A 1 418 ? 13.627 12.528 -9.844 1.00 84.81 418 ILE A O 1
ATOM 3069 N N . VAL A 1 419 ? 15.683 11.970 -10.555 1.00 82.06 419 VAL A N 1
ATOM 3070 C CA . VAL A 1 419 ? 15.922 10.937 -9.529 1.00 82.06 419 VAL A CA 1
ATOM 3071 C C . VAL A 1 419 ? 15.742 11.451 -8.094 1.00 82.06 419 VAL A C 1
ATOM 3073 O O . VAL A 1 419 ? 15.107 10.735 -7.322 1.00 82.06 419 VAL A O 1
ATOM 3076 N N . PRO A 1 420 ? 16.184 12.667 -7.707 1.00 78.62 420 PRO A N 1
ATOM 3077 C CA . PRO A 1 420 ? 15.967 13.164 -6.348 1.00 78.62 420 PRO A CA 1
ATOM 3078 C C . PRO A 1 420 ? 14.488 13.263 -5.946 1.00 78.62 420 PRO A C 1
ATOM 3080 O O . PRO A 1 420 ? 14.155 12.983 -4.797 1.00 78.62 420 PRO A O 1
ATOM 3083 N N . ASN A 1 421 ? 13.598 13.590 -6.890 1.00 82.19 421 ASN A N 1
ATOM 3084 C CA . ASN A 1 421 ? 12.154 13.675 -6.645 1.00 82.19 421 ASN A CA 1
ATOM 3085 C C . ASN A 1 421 ? 11.518 12.280 -6.537 1.00 82.19 421 ASN A C 1
ATOM 3087 O O . ASN A 1 421 ? 10.721 12.027 -5.636 1.00 82.19 421 ASN A O 1
ATOM 3091 N N . ILE A 1 422 ? 11.918 11.355 -7.416 1.00 85.94 422 ILE A N 1
ATOM 3092 C CA . ILE A 1 422 ? 11.511 9.938 -7.387 1.00 85.94 422 ILE A CA 1
ATOM 3093 C C . ILE A 1 422 ? 11.920 9.282 -6.055 1.00 85.94 422 ILE A C 1
ATOM 3095 O O . ILE A 1 422 ? 11.142 8.569 -5.418 1.00 85.94 422 ILE A O 1
ATOM 3099 N N . MET A 1 423 ? 13.145 9.565 -5.609 1.00 75.94 423 MET A N 1
ATOM 3100 C CA . MET A 1 423 ? 13.762 8.990 -4.415 1.00 75.94 423 MET A CA 1
ATOM 3101 C C . MET A 1 423 ? 13.502 9.790 -3.129 1.00 75.94 423 MET A C 1
ATOM 3103 O O . MET A 1 423 ? 14.043 9.443 -2.076 1.00 75.94 423 MET A O 1
ATOM 3107 N N . ALA A 1 424 ? 12.659 10.825 -3.173 1.00 72.62 424 ALA A N 1
ATOM 3108 C CA . ALA A 1 424 ? 12.278 11.583 -1.989 1.00 72.62 424 ALA A CA 1
ATOM 3109 C C . ALA A 1 424 ? 11.503 10.695 -0.997 1.00 72.62 424 ALA A C 1
ATOM 3111 O O . ALA A 1 424 ? 10.457 10.104 -1.321 1.00 72.62 424 ALA A O 1
ATOM 3112 N N . ALA A 1 425 ? 12.023 10.602 0.229 1.00 63.41 425 ALA A N 1
ATOM 3113 C CA . ALA A 1 425 ? 11.296 10.029 1.352 1.00 63.41 425 ALA A CA 1
ATOM 3114 C C . ALA A 1 425 ? 10.089 10.924 1.660 1.00 63.41 425 ALA A C 1
ATOM 3116 O O . ALA A 1 425 ? 10.224 12.141 1.788 1.00 63.41 425 ALA A O 1
ATOM 3117 N N . GLY A 1 426 ? 8.897 10.330 1.732 1.00 64.31 426 GLY A N 1
ATOM 3118 C CA . GLY A 1 426 ? 7.727 11.055 2.215 1.00 64.31 426 GLY A CA 1
ATOM 3119 C C . GLY A 1 426 ? 7.855 11.272 3.720 1.00 64.31 426 GLY A C 1
ATOM 3120 O O . GLY A 1 426 ? 8.324 10.379 4.424 1.00 64.31 426 GLY A O 1
ATOM 3121 N N . ALA A 1 427 ? 7.429 12.431 4.221 1.00 73.56 427 ALA A N 1
ATOM 3122 C CA . ALA A 1 427 ? 7.321 12.633 5.662 1.00 73.56 427 ALA A CA 1
ATOM 3123 C C . ALA A 1 427 ? 6.354 11.602 6.271 1.00 73.56 427 ALA A C 1
ATOM 3125 O O . ALA A 1 427 ? 5.383 11.194 5.619 1.00 73.56 427 ALA A O 1
ATOM 3126 N N . LEU A 1 428 ? 6.611 11.200 7.519 1.00 80.19 428 LEU A N 1
ATOM 3127 C CA . LEU A 1 428 ? 5.647 10.443 8.315 1.00 80.19 428 LEU A CA 1
ATOM 3128 C C . LEU A 1 428 ? 4.317 11.205 8.328 1.00 80.19 428 LEU A C 1
ATOM 3130 O O . LEU A 1 428 ? 4.296 12.415 8.551 1.00 80.19 428 LEU A O 1
ATOM 3134 N N . ALA A 1 429 ? 3.218 10.500 8.086 1.00 85.00 429 ALA A N 1
ATOM 3135 C CA . ALA A 1 429 ? 1.880 11.068 8.151 1.00 85.00 429 ALA A CA 1
ATOM 3136 C C . ALA A 1 429 ? 0.928 10.121 8.884 1.00 85.00 429 ALA A C 1
ATOM 3138 O O . ALA A 1 429 ? 1.070 8.897 8.825 1.00 85.00 429 ALA A O 1
ATOM 3139 N N . LEU A 1 430 ? -0.060 10.707 9.557 1.00 93.88 430 LEU A N 1
ATOM 3140 C CA . LEU A 1 430 ? -1.150 10.005 10.219 1.00 93.88 430 LEU A CA 1
ATOM 3141 C C . LEU A 1 430 ? -2.460 10.500 9.609 1.00 93.88 430 LEU A C 1
ATOM 3143 O O . LEU A 1 430 ? -2.683 11.704 9.517 1.00 93.88 430 LEU A O 1
ATOM 3147 N N . THR A 1 431 ? -3.303 9.583 9.146 1.00 91.19 431 THR A N 1
ATOM 3148 C CA . THR A 1 431 ? -4.506 9.908 8.365 1.00 91.19 431 THR A CA 1
ATOM 3149 C C . THR A 1 431 ? -5.719 9.124 8.852 1.00 91.19 431 THR A C 1
ATOM 3151 O O . THR A 1 431 ? -5.587 8.078 9.484 1.00 91.19 431 THR A O 1
ATOM 3154 N N . GLY A 1 432 ? -6.912 9.632 8.563 1.00 88.19 432 GLY A N 1
ATOM 3155 C CA . GLY A 1 432 ? -8.182 9.008 8.927 1.00 88.19 432 GLY A CA 1
ATOM 3156 C C . GLY A 1 432 ? -9.198 10.056 9.362 1.00 88.19 432 GLY A C 1
ATOM 3157 O O . GLY A 1 432 ? -8.824 11.123 9.838 1.00 88.19 432 GLY A O 1
ATOM 3158 N N . ASN A 1 433 ? -10.481 9.746 9.202 1.00 85.06 433 ASN A N 1
ATOM 3159 C CA . ASN A 1 433 ? -11.569 10.581 9.693 1.00 85.06 433 ASN A CA 1
ATOM 3160 C C . ASN A 1 433 ? -12.434 9.735 10.636 1.00 85.06 433 ASN A C 1
ATOM 3162 O O . ASN A 1 433 ? -13.025 8.759 10.164 1.00 85.06 433 ASN A O 1
ATOM 3166 N N . PRO A 1 434 ? -12.491 10.040 11.943 1.00 86.44 434 PRO A N 1
ATOM 3167 C CA . PRO A 1 434 ? -13.314 9.270 12.861 1.00 86.44 434 PRO A CA 1
ATOM 3168 C C . PRO A 1 434 ? -14.814 9.424 12.544 1.00 86.44 434 PRO A C 1
ATOM 3170 O O . PRO A 1 434 ? -15.250 10.522 12.191 1.00 86.44 434 PRO A O 1
ATOM 3173 N N . PRO A 1 435 ? -15.613 8.347 12.657 1.00 81.88 435 PRO A N 1
ATOM 3174 C CA . PRO A 1 435 ? -17.063 8.419 12.515 1.00 81.88 435 PRO A CA 1
ATOM 3175 C C . PRO A 1 435 ? -17.722 9.099 13.727 1.00 81.88 435 PRO A C 1
ATOM 3177 O O . PRO A 1 435 ? -17.087 9.355 14.753 1.00 81.88 435 PRO A O 1
ATOM 3180 N N . SER A 1 436 ? -19.027 9.353 13.627 1.00 81.56 436 SER A N 1
ATOM 3181 C CA . SER A 1 436 ? -19.865 9.639 14.793 1.00 81.56 436 SER A CA 1
ATOM 3182 C C . SER A 1 436 ? -19.984 8.415 15.712 1.00 81.56 436 SER A C 1
ATOM 3184 O O . SER A 1 436 ? -19.790 7.268 15.301 1.00 81.56 436 SER A O 1
ATOM 3186 N N . GLY A 1 437 ? -20.311 8.664 16.977 1.00 81.75 437 GLY A N 1
ATOM 3187 C CA . GLY A 1 437 ? -20.702 7.643 17.948 1.00 81.75 437 GLY A CA 1
ATOM 3188 C C . GLY A 1 437 ? -21.946 8.069 18.725 1.00 81.75 437 GLY A C 1
ATOM 3189 O O . GLY A 1 437 ? -22.475 9.160 18.520 1.00 81.75 437 GLY A O 1
ATOM 3190 N N . ALA A 1 438 ? -22.403 7.232 19.654 1.00 81.06 438 ALA A N 1
ATOM 3191 C CA . ALA A 1 438 ? -23.545 7.544 20.510 1.00 81.06 438 ALA A CA 1
ATOM 3192 C C . ALA A 1 438 ? -23.373 6.970 21.923 1.00 81.06 438 ALA A C 1
ATOM 3194 O O . ALA A 1 438 ? -22.607 6.026 22.129 1.00 81.06 438 ALA A O 1
ATOM 3195 N N . ILE A 1 439 ? -24.077 7.542 22.906 1.00 84.00 439 ILE A N 1
ATOM 3196 C CA . ILE A 1 439 ? -24.033 7.068 24.299 1.00 84.00 439 ILE A CA 1
ATOM 3197 C C . ILE A 1 439 ? -24.491 5.603 24.388 1.00 84.00 439 ILE A C 1
ATOM 3199 O O . ILE A 1 439 ? -25.583 5.260 23.944 1.00 84.00 439 ILE A O 1
ATOM 3203 N N . GLY A 1 440 ? -23.696 4.738 25.017 1.00 75.12 440 GLY A N 1
ATOM 3204 C CA . GLY A 1 440 ? -24.034 3.322 25.215 1.00 75.12 440 GLY A CA 1
ATOM 3205 C C . GLY A 1 440 ? -23.769 2.419 24.003 1.00 75.12 440 GLY A C 1
ATOM 3206 O O . GLY A 1 440 ? -23.919 1.203 24.116 1.00 75.12 440 GLY A O 1
ATOM 3207 N N . ILE A 1 441 ? -23.317 2.975 22.874 1.00 72.44 441 ILE A N 1
ATOM 3208 C CA . ILE A 1 441 ? -22.976 2.222 21.662 1.00 72.44 441 ILE A CA 1
ATOM 3209 C C . ILE A 1 441 ? -21.459 1.989 21.574 1.00 72.44 441 ILE A C 1
ATOM 3211 O O . ILE A 1 441 ? -20.705 2.961 21.514 1.00 72.44 441 ILE A O 1
ATOM 3215 N N . PRO A 1 442 ? -20.989 0.727 21.519 1.00 80.56 442 PRO A N 1
ATOM 3216 C CA . PRO A 1 442 ? -19.605 0.404 21.192 1.00 80.56 442 PRO A CA 1
ATOM 3217 C C . PRO A 1 442 ? -19.103 1.123 19.938 1.00 80.56 442 PRO A C 1
ATOM 3219 O O . PRO A 1 442 ? -19.683 1.024 18.857 1.00 80.56 442 PRO A O 1
ATOM 3222 N N . TYR A 1 443 ? -17.991 1.826 20.105 1.00 85.31 443 TYR A N 1
ATOM 3223 C CA . TYR A 1 443 ? -17.327 2.647 19.106 1.00 85.31 443 TYR A CA 1
ATOM 3224 C C . TYR A 1 443 ? -15.903 2.129 18.878 1.00 85.31 443 TYR A C 1
ATOM 3226 O O . TYR A 1 443 ? -15.227 1.697 19.816 1.00 85.31 443 TYR A O 1
ATOM 3234 N N . SER A 1 444 ? -15.426 2.214 17.635 1.00 89.62 444 SER A N 1
ATOM 3235 C CA . SER A 1 444 ? -14.039 1.920 17.273 1.00 89.62 444 SER A CA 1
ATOM 3236 C C . SER A 1 444 ? -13.605 2.746 16.061 1.00 89.62 444 SER A C 1
ATOM 3238 O O . SER A 1 444 ? -14.310 2.807 15.055 1.00 89.62 444 SER A O 1
ATOM 3240 N N . PHE A 1 445 ? -12.427 3.358 16.149 1.00 92.00 445 PHE A N 1
ATOM 3241 C CA . PHE A 1 445 ? -11.754 4.065 15.060 1.00 92.00 445 PHE A CA 1
ATOM 3242 C C . PHE A 1 445 ? -10.250 3.807 15.135 1.00 92.00 445 PHE A C 1
ATOM 3244 O O . PHE A 1 445 ? -9.669 3.926 16.208 1.00 92.00 445 PHE A O 1
ATOM 3251 N N . THR A 1 446 ? -9.604 3.502 14.008 1.00 94.31 446 THR A N 1
ATOM 3252 C CA . THR A 1 446 ? -8.144 3.323 13.933 1.00 94.31 446 THR A CA 1
ATOM 3253 C C . THR A 1 446 ? -7.580 4.185 12.799 1.00 94.31 446 THR A C 1
ATOM 3255 O O . THR A 1 446 ? -8.058 4.061 11.669 1.00 94.31 446 THR A O 1
ATOM 3258 N N . PRO A 1 447 ? -6.595 5.065 13.058 1.00 93.19 447 PRO A N 1
ATOM 3259 C CA . PRO A 1 447 ? -5.963 5.876 12.023 1.00 93.19 447 PRO A CA 1
ATOM 3260 C C . PRO A 1 447 ? -4.933 5.067 11.214 1.00 93.19 447 PRO A C 1
ATOM 3262 O O . PRO A 1 447 ? -4.375 4.079 11.686 1.00 93.19 447 PRO A O 1
ATOM 3265 N N . THR A 1 448 ? -4.643 5.514 9.994 1.00 90.19 448 THR A N 1
ATOM 3266 C CA . THR A 1 448 ? -3.662 4.902 9.085 1.00 90.19 448 THR A CA 1
ATOM 3267 C C . THR A 1 448 ? -2.345 5.676 9.103 1.00 90.19 448 THR A C 1
ATOM 3269 O O . THR A 1 448 ? -2.328 6.890 8.880 1.00 90.19 448 THR A O 1
ATOM 3272 N N . VAL A 1 449 ? -1.234 4.971 9.333 1.00 83.50 449 VAL A N 1
ATOM 3273 C CA . VAL A 1 449 ? 0.131 5.520 9.274 1.00 83.50 449 VAL A CA 1
ATOM 3274 C C . VAL A 1 449 ? 0.685 5.391 7.855 1.00 83.50 449 VAL A C 1
ATOM 3276 O O . VAL A 1 449 ? 0.585 4.331 7.243 1.00 83.50 449 VAL A O 1
ATOM 3279 N N . VAL A 1 450 ? 1.311 6.452 7.346 1.00 79.12 450 VAL A N 1
ATOM 3280 C CA . VAL A 1 450 ? 1.913 6.506 6.005 1.00 79.12 450 VAL A CA 1
ATOM 3281 C C . VAL A 1 450 ? 3.383 6.927 6.117 1.00 79.12 450 VAL A C 1
ATOM 3283 O O . VAL A 1 450 ? 3.725 7.787 6.925 1.00 79.12 450 VAL A O 1
ATOM 3286 N N . ASN A 1 451 ? 4.258 6.305 5.318 1.00 68.75 451 ASN A N 1
ATOM 3287 C CA . ASN A 1 451 ? 5.725 6.487 5.281 1.00 68.75 451 ASN A CA 1
ATOM 3288 C C . ASN A 1 451 ? 6.517 6.119 6.561 1.00 68.75 451 ASN A C 1
ATOM 3290 O O . ASN A 1 451 ? 7.746 6.170 6.543 1.00 68.75 451 ASN A O 1
ATOM 3294 N N . GLY A 1 452 ? 5.857 5.715 7.649 1.00 66.12 452 GLY A N 1
ATOM 3295 C CA . GLY A 1 452 ? 6.513 5.371 8.917 1.00 66.12 452 GLY A CA 1
ATOM 3296 C C . GLY A 1 452 ? 7.186 4.001 8.977 1.00 66.12 452 GLY A C 1
ATOM 3297 O O . GLY A 1 452 ? 6.938 3.116 8.157 1.00 66.12 452 GLY A O 1
ATOM 3298 N N . THR A 1 453 ? 8.023 3.811 9.998 1.00 63.62 453 THR A N 1
ATOM 3299 C CA . THR A 1 453 ? 8.688 2.538 10.311 1.00 63.62 453 THR A CA 1
ATOM 3300 C C . THR A 1 453 ? 8.197 1.986 11.649 1.00 63.62 453 THR A C 1
ATOM 3302 O O . THR A 1 453 ? 8.309 2.644 12.678 1.00 63.62 453 THR A O 1
ATOM 3305 N N . GLY A 1 454 ? 7.650 0.768 11.649 1.00 69.06 454 GLY A N 1
ATOM 3306 C CA . GLY A 1 454 ? 7.211 0.108 12.882 1.00 69.06 454 GLY A CA 1
ATOM 3307 C C . GLY A 1 454 ? 8.383 -0.323 13.789 1.00 69.06 454 GLY A C 1
ATOM 3308 O O . GLY A 1 454 ? 9.518 -0.412 13.309 1.00 69.06 454 GLY A O 1
ATOM 3309 N N . PRO A 1 455 ? 8.136 -0.631 15.078 1.00 83.25 455 PRO A N 1
ATOM 3310 C CA . PRO A 1 455 ? 6.864 -0.471 15.790 1.00 83.25 455 PRO A CA 1
ATOM 3311 C C . PRO A 1 455 ? 6.456 1.000 15.960 1.00 83.25 455 PRO A C 1
ATOM 3313 O O . PRO A 1 455 ? 7.300 1.886 16.050 1.00 83.25 455 PRO A O 1
ATOM 3316 N N . PHE A 1 456 ? 5.147 1.242 16.010 1.00 89.94 456 PHE A N 1
ATOM 3317 C CA . PHE A 1 456 ? 4.566 2.568 16.212 1.00 89.94 456 PHE A CA 1
ATOM 3318 C C . PHE A 1 456 ? 4.138 2.755 17.667 1.00 89.94 456 PHE A C 1
ATOM 3320 O O . PHE A 1 456 ? 3.629 1.827 18.293 1.00 89.94 456 PHE A O 1
ATOM 3327 N N . THR A 1 457 ? 4.309 3.970 18.187 1.00 96.81 457 THR A N 1
ATOM 3328 C CA . THR A 1 457 ? 3.747 4.397 19.474 1.00 96.81 457 THR A CA 1
ATOM 3329 C C . THR A 1 457 ? 2.754 5.523 19.237 1.00 96.81 457 THR A C 1
ATOM 3331 O O . THR A 1 457 ? 3.087 6.522 18.604 1.00 96.81 457 THR A O 1
ATOM 3334 N N . PHE A 1 458 ? 1.542 5.381 19.759 1.00 98.25 458 PHE A N 1
ATOM 3335 C CA . PHE A 1 458 ? 0.470 6.359 19.636 1.00 98.25 458 PHE A CA 1
ATOM 3336 C C . PHE A 1 458 ? 0.175 7.013 20.982 1.00 98.25 458 PHE A C 1
ATOM 3338 O O . PHE A 1 458 ? 0.104 6.347 22.014 1.00 98.25 458 PHE A O 1
ATOM 3345 N N . GLN A 1 459 ? -0.054 8.323 20.965 1.00 97.88 459 GLN A N 1
ATOM 3346 C CA . GLN A 1 459 ? -0.446 9.088 22.147 1.00 97.88 459 GLN A CA 1
ATOM 3347 C C . GLN A 1 459 ? -1.438 10.197 21.786 1.00 97.88 459 GLN A C 1
ATOM 3349 O O . GLN A 1 459 ? -1.433 10.707 20.667 1.00 97.88 459 GLN A O 1
ATOM 3354 N N . ARG A 1 460 ? -2.268 10.618 22.745 1.00 97.75 460 ARG A N 1
ATOM 3355 C CA . ARG A 1 460 ? -3.097 11.823 22.607 1.00 97.75 460 ARG A CA 1
ATOM 3356 C C . ARG A 1 460 ? -2.298 13.033 23.092 1.00 97.75 460 ARG A C 1
ATOM 3358 O O . ARG A 1 460 ? -1.988 13.110 24.276 1.00 97.75 460 ARG A O 1
ATOM 3365 N N . THR A 1 461 ? -1.971 13.965 22.201 1.00 97.88 461 THR A N 1
ATOM 3366 C CA . THR A 1 461 ? -1.155 15.156 22.518 1.00 97.88 461 THR A CA 1
ATOM 3367 C C . THR A 1 461 ? -1.979 16.375 22.919 1.00 97.88 461 THR A C 1
ATOM 3369 O O . THR A 1 461 ? -1.475 17.233 23.638 1.00 97.88 461 THR A O 1
ATOM 3372 N N . ALA A 1 462 ? -3.242 16.452 22.495 1.00 96.38 462 ALA A N 1
ATOM 3373 C CA . ALA A 1 462 ? -4.151 17.544 22.834 1.00 96.38 462 ALA A CA 1
ATOM 3374 C C . ALA A 1 462 ? -5.604 17.060 22.949 1.00 96.38 462 ALA A C 1
ATOM 3376 O O . ALA A 1 462 ? -5.971 16.028 22.383 1.00 96.38 462 ALA A O 1
ATOM 3377 N N . GLY A 1 463 ? -6.429 17.831 23.662 1.00 96.25 463 GLY A N 1
ATOM 3378 C CA . GLY A 1 463 ? -7.857 17.562 23.841 1.00 96.25 463 GLY A CA 1
ATOM 3379 C C . GLY A 1 463 ? -8.172 16.349 24.720 1.00 96.25 463 GLY A C 1
ATOM 3380 O O . GLY A 1 463 ? -7.313 15.818 25.435 1.00 96.25 463 GLY A O 1
ATOM 3381 N N . THR A 1 464 ? -9.427 15.908 24.670 1.00 94.38 464 THR A N 1
ATOM 3382 C CA . THR A 1 464 ? -9.956 14.772 25.439 1.00 94.38 464 THR A CA 1
ATOM 3383 C C . THR A 1 464 ? -10.646 13.772 24.516 1.00 94.38 464 THR A C 1
ATOM 3385 O O . THR A 1 464 ? -11.257 14.146 23.518 1.00 94.38 464 THR A O 1
ATOM 3388 N N . LEU A 1 465 ? -10.543 12.482 24.848 1.00 96.19 465 LEU A N 1
ATOM 3389 C CA . LEU A 1 465 ? -11.411 11.469 24.242 1.00 96.19 465 LEU A CA 1
ATOM 3390 C C . LEU A 1 465 ? -12.816 11.574 24.860 1.00 96.19 465 LEU A C 1
ATOM 3392 O O . LEU A 1 465 ? -12.925 12.026 26.007 1.00 96.19 465 LEU A O 1
ATOM 3396 N N . PRO A 1 466 ? -13.866 11.109 24.162 1.00 96.12 466 PRO A N 1
ATOM 3397 C CA . PRO A 1 466 ? -15.158 10.873 24.787 1.00 96.12 466 PRO A CA 1
ATOM 3398 C C . PRO A 1 466 ? -15.039 10.001 26.039 1.00 96.12 466 PRO A C 1
ATOM 3400 O O . PRO A 1 466 ? -14.274 9.033 26.063 1.00 96.12 466 PRO A O 1
ATOM 3403 N N . ALA A 1 467 ? -15.800 10.336 27.082 1.00 95.62 467 ALA A N 1
ATOM 3404 C CA . ALA A 1 467 ? -15.837 9.541 28.306 1.00 95.62 467 ALA A CA 1
ATOM 3405 C C . ALA A 1 467 ? -16.305 8.112 27.980 1.00 95.62 467 ALA A C 1
ATOM 3407 O O . ALA A 1 467 ? -17.286 7.946 27.260 1.00 95.62 467 ALA A O 1
ATOM 3408 N N . GLY A 1 468 ? -15.575 7.100 28.457 1.00 95.38 468 GLY A N 1
ATOM 3409 C CA . GLY A 1 468 ? -15.797 5.692 28.104 1.00 95.38 468 GLY A CA 1
ATOM 3410 C C . GLY A 1 468 ? -15.034 5.189 26.867 1.00 95.38 468 GLY A C 1
ATOM 3411 O O . GLY A 1 468 ? -15.064 3.989 26.597 1.00 95.38 468 GLY A O 1
ATOM 3412 N N . LEU A 1 469 ? -14.298 6.055 26.152 1.00 97.31 469 LEU A N 1
ATOM 3413 C CA . LEU A 1 469 ? -13.330 5.651 25.122 1.00 97.31 469 LEU A CA 1
ATOM 3414 C C . LEU A 1 469 ? -11.883 5.724 25.625 1.00 97.31 469 LEU A C 1
ATOM 3416 O O . LEU A 1 469 ? -11.514 6.579 26.431 1.00 97.31 4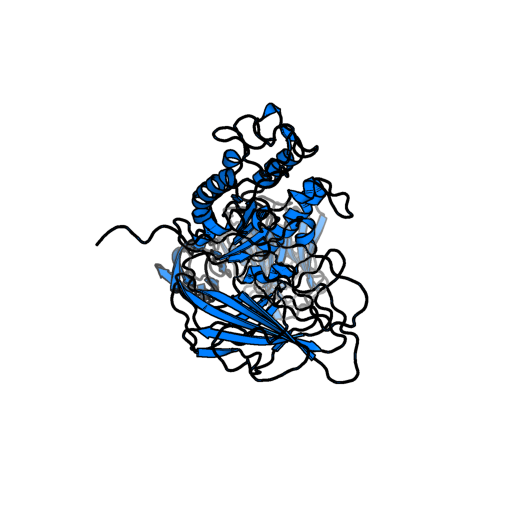69 LEU A O 1
ATOM 3420 N N . SER A 1 470 ? -11.040 4.851 25.081 1.00 97.50 470 SER A N 1
ATOM 3421 C CA . SER A 1 470 ? -9.605 4.776 25.362 1.00 97.50 470 SER A CA 1
ATOM 3422 C C . SER A 1 470 ? -8.794 4.696 24.067 1.00 97.50 470 SER A C 1
ATOM 3424 O O . SER A 1 470 ? -9.302 4.239 23.046 1.00 97.50 470 SER A O 1
ATOM 3426 N N . LEU A 1 471 ? -7.540 5.159 24.107 1.00 98.19 471 LEU A N 1
ATOM 3427 C CA . LEU A 1 471 ? -6.572 5.002 23.020 1.00 98.19 471 LEU A CA 1
ATOM 3428 C C . LEU A 1 471 ? -5.678 3.798 23.321 1.00 98.19 471 LEU A C 1
ATOM 3430 O O . LEU A 1 471 ? -5.020 3.768 24.361 1.00 98.19 471 LEU A O 1
ATOM 3434 N N . ASN A 1 472 ? -5.592 2.856 22.390 1.00 97.56 472 ASN A N 1
ATOM 3435 C CA . ASN A 1 472 ? -4.584 1.809 22.414 1.00 97.56 472 ASN A CA 1
ATOM 3436 C C . ASN A 1 472 ? -3.238 2.372 21.891 1.00 97.56 472 ASN A C 1
ATOM 3438 O O . ASN A 1 472 ? -3.165 2.783 20.728 1.00 97.56 472 ASN A O 1
ATOM 3442 N N . PRO A 1 473 ? -2.163 2.383 22.703 1.00 96.88 473 PRO A N 1
ATOM 3443 C CA . PRO A 1 473 ? -0.914 3.059 22.354 1.00 96.88 473 PRO A CA 1
ATOM 3444 C C . PRO A 1 473 ? -0.037 2.312 21.338 1.00 96.88 473 PRO A C 1
ATOM 3446 O O . PRO A 1 473 ? 0.927 2.900 20.862 1.00 96.88 473 PRO A O 1
ATOM 3449 N N . SER A 1 474 ? -0.325 1.053 20.985 1.00 92.44 474 SER A N 1
ATOM 3450 C CA . SER A 1 474 ? 0.445 0.307 19.969 1.00 92.44 474 SER A CA 1
ATOM 3451 C C . SER A 1 474 ? -0.261 0.200 18.616 1.00 92.44 474 SER A C 1
ATOM 3453 O O . SER A 1 474 ? 0.400 0.048 17.592 1.00 92.44 474 SER A O 1
ATOM 3455 N N . THR A 1 475 ? -1.593 0.306 18.590 1.00 92.81 475 THR A N 1
ATOM 3456 C CA . THR A 1 475 ? -2.398 0.224 17.353 1.00 92.81 475 THR A CA 1
ATOM 3457 C C . THR A 1 475 ? -2.996 1.559 16.916 1.00 92.81 475 THR A C 1
ATOM 3459 O O . THR A 1 475 ? -3.428 1.683 15.775 1.00 92.81 475 THR A O 1
ATOM 3462 N N . GLY A 1 476 ? -3.060 2.553 17.807 1.00 95.81 476 GLY A N 1
ATOM 3463 C CA . GLY A 1 476 ? -3.724 3.831 17.545 1.00 95.81 476 GLY A CA 1
ATOM 3464 C C . GLY A 1 476 ? -5.252 3.771 17.630 1.00 95.81 476 GLY A C 1
ATOM 3465 O O . GLY A 1 476 ? -5.903 4.800 17.452 1.00 95.81 476 GLY A O 1
ATOM 3466 N N . ALA A 1 477 ? -5.833 2.600 17.913 1.00 95.94 477 ALA A N 1
ATOM 3467 C CA . ALA A 1 477 ? -7.276 2.417 17.986 1.00 95.94 477 ALA A CA 1
ATOM 3468 C C . ALA A 1 477 ? -7.887 3.212 19.153 1.00 95.94 477 ALA A C 1
ATOM 3470 O O . ALA A 1 477 ? -7.508 3.025 20.310 1.00 95.94 477 ALA A O 1
ATOM 3471 N N . VAL A 1 478 ? -8.855 4.076 18.849 1.00 97.50 478 VAL A N 1
ATOM 3472 C CA . VAL A 1 478 ? -9.730 4.750 19.812 1.00 97.50 478 VAL A CA 1
ATOM 3473 C C . VAL A 1 478 ? -11.023 3.947 19.908 1.00 97.50 478 VAL A C 1
ATOM 3475 O O . VAL A 1 478 ? -11.815 3.947 18.965 1.00 97.50 478 VAL A O 1
ATOM 3478 N N . ALA A 1 479 ? -11.232 3.251 21.026 1.00 94.69 479 ALA A N 1
ATOM 3479 C CA . ALA A 1 479 ? -12.347 2.319 21.193 1.00 94.69 479 ALA A CA 1
ATOM 3480 C C . ALA A 1 479 ? -12.899 2.274 22.628 1.00 94.69 479 ALA A C 1
ATOM 3482 O O . ALA A 1 479 ? -12.232 2.682 23.585 1.00 94.69 479 ALA A O 1
ATOM 3483 N N . GLY A 1 480 ? -14.132 1.781 22.760 1.00 93.62 480 GLY A N 1
ATOM 3484 C CA . GLY A 1 480 ? -14.881 1.683 24.017 1.00 93.62 480 GLY A CA 1
ATOM 3485 C C . GLY A 1 480 ? -16.366 1.988 23.812 1.00 93.62 480 GLY A C 1
ATOM 3486 O O . GLY A 1 480 ? -16.862 1.899 22.692 1.00 93.62 480 GLY A O 1
ATOM 3487 N N . THR A 1 481 ? -17.061 2.400 24.872 1.00 89.06 481 THR A N 1
ATOM 3488 C CA . THR A 1 481 ? -18.490 2.749 24.827 1.00 89.06 481 THR A CA 1
ATOM 3489 C C . THR A 1 481 ? -18.685 4.155 25.401 1.00 89.06 481 THR A C 1
ATOM 3491 O O . THR A 1 481 ? -18.464 4.334 26.599 1.00 89.06 481 THR A O 1
ATOM 3494 N N . PRO A 1 482 ? -19.078 5.165 24.599 1.00 93.00 482 PRO A N 1
ATOM 3495 C CA . PRO A 1 482 ? -19.245 6.534 25.077 1.00 93.00 482 PRO A CA 1
ATOM 3496 C C . PRO A 1 482 ? -20.326 6.649 26.160 1.00 93.00 482 PRO A C 1
ATOM 3498 O O . PRO A 1 482 ? -21.388 6.042 26.044 1.00 93.00 482 PRO A O 1
ATOM 3501 N N . THR A 1 483 ? -20.100 7.473 27.184 1.00 92.75 483 THR A N 1
ATOM 3502 C CA . THR A 1 483 ? -21.056 7.696 28.291 1.00 92.75 483 THR A CA 1
ATOM 3503 C C . THR A 1 483 ? -21.661 9.101 28.311 1.00 92.75 483 THR A C 1
ATOM 3505 O O . THR A 1 483 ? -22.485 9.408 29.169 1.00 92.75 483 THR A O 1
ATOM 3508 N N . THR A 1 484 ? -21.229 9.999 27.424 1.00 90.19 484 THR A N 1
ATOM 3509 C CA . THR A 1 484 ? -21.632 11.414 27.444 1.00 90.19 484 THR A CA 1
ATOM 3510 C C . THR A 1 484 ? -21.637 11.987 26.031 1.00 90.19 484 THR A C 1
ATOM 3512 O O . THR A 1 484 ? -20.673 11.807 25.289 1.00 90.19 484 THR A O 1
ATOM 3515 N N . ALA A 1 485 ? -22.719 12.675 25.664 1.00 88.62 485 ALA A N 1
ATOM 3516 C CA . ALA A 1 485 ? -22.872 13.309 24.361 1.00 88.62 485 ALA A CA 1
ATOM 3517 C C . ALA A 1 485 ? -22.159 14.664 24.328 1.00 88.62 485 ALA A C 1
ATOM 3519 O O . ALA A 1 485 ? -22.434 15.542 25.147 1.00 88.62 485 ALA A O 1
ATOM 3520 N N . ASN A 1 486 ? -21.235 14.815 23.382 1.00 91.69 486 ASN A N 1
ATOM 3521 C CA . ASN A 1 486 ? -20.557 16.060 23.027 1.00 91.69 486 ASN A CA 1
ATOM 3522 C C . ASN A 1 486 ? -19.762 15.841 21.726 1.00 91.69 486 ASN A C 1
ATOM 3524 O O . ASN A 1 486 ? -19.527 14.697 21.331 1.00 91.69 486 ASN A O 1
ATOM 3528 N N . THR A 1 487 ? -19.267 16.909 21.103 1.00 91.44 487 THR A N 1
ATOM 3529 C CA . THR A 1 487 ? -18.223 16.805 20.073 1.00 91.44 487 THR A CA 1
ATOM 3530 C C . THR A 1 487 ? -16.851 16.896 20.728 1.00 91.44 487 THR A C 1
ATOM 3532 O O . THR A 1 487 ? -16.422 17.959 21.178 1.00 91.44 487 THR A O 1
ATOM 3535 N N . TYR A 1 488 ? -16.147 15.768 20.773 1.00 96.44 488 TYR A N 1
ATOM 3536 C CA . TYR A 1 488 ? -14.828 15.660 21.385 1.00 96.44 488 TYR A CA 1
ATOM 3537 C C . TYR A 1 488 ? -13.736 15.900 20.347 1.00 96.44 488 TYR A C 1
ATOM 3539 O O . TYR A 1 488 ? -13.564 15.113 19.417 1.00 96.44 488 TYR A O 1
ATOM 3547 N N . ASN A 1 489 ? -12.987 16.987 20.524 1.00 96.75 489 ASN A N 1
ATOM 3548 C CA . ASN A 1 489 ? -11.845 17.328 19.683 1.00 96.75 489 ASN A CA 1
ATOM 3549 C C . ASN A 1 489 ? -10.546 16.906 20.379 1.00 96.75 489 ASN A C 1
ATOM 3551 O O . ASN A 1 489 ? -10.328 17.247 21.545 1.00 96.75 489 ASN A O 1
ATOM 3555 N N . PHE A 1 490 ? -9.679 16.183 19.673 1.00 97.44 490 PHE A N 1
ATOM 3556 C CA . PHE A 1 490 ? -8.376 15.749 20.180 1.00 97.44 490 PHE A CA 1
ATOM 3557 C C . PHE A 1 490 ? -7.353 15.570 19.059 1.00 97.44 490 PHE A C 1
ATOM 3559 O O . PHE A 1 490 ? -7.711 15.394 17.898 1.00 97.44 490 PHE A O 1
ATOM 3566 N N . THR A 1 491 ? -6.071 15.565 19.417 1.00 98.19 491 THR A N 1
ATOM 3567 C CA . THR A 1 491 ? -4.977 15.271 18.481 1.00 98.19 491 THR A CA 1
ATOM 3568 C C . THR A 1 491 ? -4.337 13.943 18.851 1.00 98.19 491 THR A C 1
ATOM 3570 O O . THR A 1 491 ? -3.887 13.765 19.987 1.00 98.19 491 THR A O 1
ATOM 3573 N N . LEU A 1 492 ? -4.288 13.014 17.896 1.00 98.31 492 LEU A N 1
ATOM 3574 C CA . LEU A 1 492 ? -3.465 11.810 17.984 1.00 98.31 492 LEU A CA 1
ATOM 3575 C C . LEU A 1 492 ? -2.094 12.104 17.385 1.00 98.31 492 LEU A C 1
ATOM 3577 O O . LEU A 1 492 ? -2.014 12.660 16.295 1.00 98.31 492 LEU A O 1
ATOM 3581 N N . ARG A 1 493 ? -1.031 11.678 18.063 1.00 98.12 493 ARG A N 1
ATOM 3582 C CA . ARG A 1 493 ? 0.323 11.606 17.517 1.00 98.12 493 ARG A CA 1
ATOM 3583 C C . ARG A 1 493 ? 0.709 10.154 17.321 1.00 98.12 493 ARG A C 1
ATOM 3585 O O . ARG A 1 493 ? 0.520 9.356 18.238 1.00 98.12 493 ARG A O 1
ATOM 3592 N N . VAL A 1 494 ? 1.311 9.848 16.179 1.00 97.50 494 VAL A N 1
ATOM 3593 C CA . VAL A 1 494 ? 2.140 8.654 16.004 1.00 97.50 494 VAL A CA 1
ATOM 3594 C C . VAL A 1 494 ? 3.609 9.054 16.092 1.00 97.50 494 VAL A C 1
ATOM 3596 O O . VAL A 1 494 ? 4.019 10.055 15.505 1.00 97.50 494 VAL A O 1
ATOM 3599 N N . THR A 1 495 ? 4.382 8.260 16.822 1.00 89.50 495 THR A N 1
ATOM 3600 C CA . THR A 1 495 ? 5.844 8.242 16.798 1.00 89.50 495 THR A CA 1
ATOM 3601 C C . THR A 1 495 ? 6.272 6.912 16.190 1.00 89.50 495 THR A C 1
ATOM 3603 O O . THR A 1 495 ? 5.781 5.859 16.609 1.00 89.50 495 THR A O 1
ATOM 3606 N N . ASP A 1 496 ? 7.154 6.943 15.197 1.00 81.00 496 ASP A N 1
ATOM 3607 C CA . ASP A 1 496 ? 7.711 5.733 14.589 1.00 81.00 496 ASP A CA 1
ATOM 3608 C C . ASP A 1 496 ? 8.986 5.258 15.311 1.00 81.00 496 ASP A C 1
ATOM 3610 O O . ASP A 1 496 ? 9.511 5.943 16.194 1.00 81.00 496 ASP A O 1
ATOM 3614 N N . SER A 1 497 ? 9.489 4.071 14.966 1.00 68.62 497 SER A N 1
ATOM 3615 C CA . SER A 1 497 ? 10.657 3.477 15.636 1.00 68.62 497 SER A CA 1
ATOM 3616 C C . SER A 1 497 ? 11.966 4.248 15.437 1.00 68.62 497 SER A C 1
ATOM 3618 O O . SER A 1 497 ? 12.965 3.936 16.086 1.00 68.62 497 SER A O 1
ATOM 3620 N N . LEU A 1 498 ? 11.962 5.264 14.570 1.00 59.97 498 LEU A N 1
ATOM 3621 C CA . LEU A 1 498 ? 13.093 6.132 14.252 1.00 59.97 498 LEU A CA 1
ATOM 3622 C C . LEU A 1 498 ? 12.967 7.513 14.922 1.00 59.97 498 LEU A C 1
ATOM 3624 O O . LEU A 1 498 ? 13.830 8.369 14.739 1.00 59.97 498 LEU A O 1
ATOM 3628 N N . GLY A 1 499 ? 11.901 7.734 15.701 1.00 63.34 499 GLY A N 1
ATOM 3629 C CA . GLY A 1 499 ? 11.621 8.995 16.386 1.00 63.34 499 GLY A CA 1
ATOM 3630 C C . GLY A 1 499 ? 10.968 10.064 15.506 1.00 63.34 499 GLY A C 1
ATOM 3631 O O . GLY A 1 499 ? 10.793 11.192 15.970 1.00 63.34 499 GLY A O 1
ATOM 3632 N N . ALA A 1 500 ? 10.580 9.743 14.267 1.00 73.94 500 ALA A N 1
ATOM 3633 C CA . ALA A 1 500 ? 9.760 10.647 13.469 1.00 73.94 500 ALA A CA 1
ATOM 3634 C C . ALA A 1 500 ? 8.353 10.742 14.078 1.00 73.94 500 ALA A C 1
ATOM 3636 O O . ALA A 1 500 ? 7.838 9.763 14.622 1.00 73.94 500 ALA A O 1
ATOM 3637 N N . ILE A 1 501 ? 7.720 11.916 13.974 1.00 88.62 501 ILE A N 1
ATOM 3638 C CA . ILE A 1 501 ? 6.377 12.171 14.517 1.00 88.62 501 ILE A CA 1
ATOM 3639 C C . ILE A 1 501 ? 5.415 12.711 13.457 1.00 88.62 501 ILE A C 1
ATOM 3641 O O . ILE A 1 501 ? 5.817 13.479 12.585 1.00 88.62 501 ILE A O 1
ATOM 3645 N N . ALA A 1 502 ? 4.138 12.345 13.568 1.00 92.12 502 ALA A N 1
ATOM 3646 C CA . ALA A 1 502 ? 3.047 12.962 12.817 1.00 92.12 502 ALA A CA 1
ATOM 3647 C C . ALA A 1 502 ? 1.776 13.068 13.661 1.00 92.12 502 ALA A C 1
ATOM 3649 O O . ALA A 1 502 ? 1.480 12.179 14.460 1.00 92.12 502 ALA A O 1
ATOM 3650 N N . ASP A 1 503 ? 1.023 14.146 13.449 1.00 96.69 503 ASP A N 1
ATOM 3651 C CA . ASP A 1 503 ? -0.214 14.451 14.165 1.00 96.69 503 ASP A CA 1
ATOM 3652 C C . ASP A 1 503 ? -1.443 14.316 13.252 1.00 96.69 503 ASP A C 1
ATOM 3654 O O . ASP A 1 503 ? -1.397 14.670 12.075 1.00 96.69 503 ASP A O 1
ATOM 3658 N N . LEU A 1 504 ? -2.558 13.862 13.825 1.00 97.62 504 LEU A N 1
ATOM 3659 C CA . LEU A 1 504 ? -3.889 13.841 13.221 1.00 97.62 504 LEU A CA 1
ATOM 3660 C C . LEU A 1 504 ? -4.886 14.523 14.164 1.00 97.62 504 LEU A C 1
ATOM 3662 O O . LEU A 1 504 ? -5.144 14.037 15.270 1.00 97.62 504 LEU A O 1
ATOM 3666 N N . ALA A 1 505 ? -5.471 15.633 13.714 1.00 97.50 505 ALA A N 1
ATOM 3667 C CA . ALA A 1 505 ? -6.595 16.267 14.392 1.00 97.50 505 ALA A CA 1
ATOM 3668 C C . ALA A 1 505 ? -7.874 15.442 14.167 1.00 97.50 505 ALA A C 1
ATOM 3670 O O . ALA A 1 505 ? -8.197 15.080 13.039 1.00 97.50 505 ALA A O 1
ATOM 3671 N N . CYS A 1 506 ? -8.589 15.145 15.248 1.00 95.00 506 CYS A N 1
ATOM 3672 C CA . CYS A 1 506 ? -9.788 14.314 15.275 1.00 95.00 506 CYS A CA 1
ATOM 3673 C C . CYS A 1 506 ? -10.949 15.088 15.911 1.00 95.00 506 CYS A C 1
ATOM 3675 O O . CYS A 1 506 ? -10.764 15.746 16.936 1.00 95.00 506 CYS A O 1
ATOM 3677 N N . ALA A 1 507 ? -12.150 14.941 15.350 1.00 94.25 507 ALA A N 1
ATOM 3678 C CA . ALA A 1 507 ? -13.399 15.436 15.923 1.00 94.25 507 ALA A CA 1
ATOM 3679 C C . ALA A 1 507 ? -14.415 14.287 15.967 1.00 94.25 507 ALA A C 1
ATOM 3681 O O . ALA A 1 507 ? -14.827 13.793 14.922 1.00 94.25 507 ALA A O 1
ATOM 3682 N N . VAL A 1 508 ? -14.793 13.845 17.168 1.00 92.06 508 VAL A N 1
ATOM 3683 C CA . VAL A 1 508 ? -15.725 12.728 17.383 1.00 92.06 508 VAL A CA 1
ATOM 3684 C C . VAL A 1 508 ? -17.033 13.268 17.968 1.00 92.06 508 VAL A C 1
ATOM 3686 O O . VAL A 1 508 ? -17.079 13.552 19.170 1.00 92.06 508 VAL A O 1
ATOM 3689 N N . PRO A 1 509 ? -18.093 13.444 17.160 1.00 88.00 509 PRO A N 1
ATOM 3690 C CA . PRO A 1 509 ? -19.419 13.764 17.669 1.00 88.00 509 PRO A CA 1
ATOM 3691 C C . PRO A 1 509 ? -20.048 12.519 18.306 1.00 88.00 509 PRO A C 1
ATOM 3693 O O . PRO A 1 509 ? -20.232 11.499 17.642 1.00 88.00 509 PRO A O 1
ATOM 3696 N N . ILE A 1 510 ? -20.380 12.611 19.594 1.00 90.25 510 ILE A N 1
ATOM 3697 C CA . ILE A 1 510 ? -21.170 11.614 20.321 1.00 90.25 510 ILE A CA 1
ATOM 3698 C C . ILE A 1 510 ? -22.593 12.136 20.499 1.00 90.25 510 ILE A C 1
ATOM 3700 O O . ILE A 1 510 ? -22.800 13.148 21.170 1.00 90.25 510 ILE A O 1
ATOM 3704 N N . ALA A 1 511 ? -23.565 11.432 19.923 1.00 85.50 511 ALA A N 1
ATOM 3705 C CA . ALA A 1 511 ? -24.985 11.738 20.034 1.00 85.50 511 ALA A CA 1
ATOM 3706 C C . ALA A 1 511 ? -25.625 11.150 21.308 1.00 85.50 511 ALA A C 1
ATOM 3708 O O . ALA A 1 511 ? -25.186 10.131 21.850 1.00 85.50 511 ALA A O 1
ATOM 3709 N N . ASN A 1 512 ? -26.711 11.782 21.761 1.00 83.75 512 ASN A N 1
ATOM 3710 C CA . ASN A 1 512 ? -27.654 11.162 22.693 1.00 83.75 512 ASN A CA 1
ATOM 3711 C C . ASN A 1 512 ? -28.444 10.050 21.982 1.00 83.75 512 ASN A C 1
ATOM 3713 O O . ASN A 1 512 ? -28.574 10.058 20.758 1.00 83.75 512 ASN A O 1
ATOM 3717 N N . ALA A 1 513 ? -29.042 9.137 22.749 1.00 83.81 513 ALA A N 1
ATOM 3718 C CA . ALA A 1 513 ? -30.129 8.318 22.222 1.00 83.81 513 ALA A CA 1
ATOM 3719 C C . ALA A 1 513 ? -31.290 9.226 21.775 1.00 83.81 513 ALA A C 1
ATOM 3721 O O . ALA A 1 513 ? -31.683 10.138 22.503 1.00 83.81 513 ALA A O 1
ATOM 3722 N N . LEU A 1 514 ? -31.838 8.969 20.587 1.00 87.88 514 LEU A N 1
ATOM 3723 C CA . LEU A 1 514 ? -33.040 9.636 20.082 1.00 87.88 514 LEU A CA 1
ATOM 3724 C C . LEU A 1 514 ? -34.288 9.191 20.844 1.00 87.88 514 LEU A C 1
ATOM 3726 O O . LEU A 1 514 ? -35.211 9.983 21.011 1.00 87.88 514 LEU A O 1
ATOM 3730 N N . ALA A 1 515 ? -34.310 7.935 21.295 1.00 90.94 515 ALA A N 1
ATOM 3731 C CA . ALA A 1 515 ? -35.310 7.415 22.214 1.00 90.94 515 ALA A CA 1
ATOM 3732 C C . ALA A 1 515 ? -34.750 6.253 23.051 1.00 90.94 515 ALA A C 1
ATOM 3734 O O . ALA A 1 515 ? -33.869 5.525 22.584 1.00 90.94 515 ALA A O 1
ATOM 3735 N N . VAL A 1 516 ? -35.282 6.079 24.261 1.00 91.06 516 VAL A N 1
ATOM 3736 C CA . VAL A 1 516 ? -35.019 4.967 25.187 1.00 91.06 516 VAL A CA 1
ATOM 3737 C C . VAL A 1 516 ? -36.338 4.534 25.823 1.00 91.06 516 VAL A C 1
ATOM 3739 O O . VAL A 1 516 ? -37.170 5.376 26.168 1.00 91.06 516 VAL A O 1
ATOM 3742 N N . ASP A 1 517 ? -36.516 3.227 25.988 1.00 94.00 517 ASP A N 1
ATOM 3743 C CA . ASP A 1 517 ? -37.651 2.641 26.684 1.00 94.00 517 ASP A CA 1
ATOM 3744 C C . ASP A 1 517 ? -37.281 1.333 27.399 1.00 94.00 517 ASP A C 1
ATOM 3746 O O . ASP A 1 517 ? -36.849 0.364 26.773 1.00 94.00 517 ASP A O 1
ATOM 3750 N N . THR A 1 518 ? -37.490 1.312 28.711 1.00 93.44 518 THR A N 1
ATOM 3751 C CA . THR A 1 518 ? -37.328 0.166 29.620 1.00 93.44 518 THR A CA 1
ATOM 3752 C C . THR A 1 518 ? -38.673 -0.473 29.976 1.00 93.44 518 THR A C 1
ATOM 3754 O O . THR A 1 518 ? -38.828 -1.115 31.005 1.00 93.44 518 THR A O 1
ATOM 3757 N N . PHE A 1 519 ? -39.705 -0.236 29.157 1.00 93.25 519 PHE A N 1
ATOM 3758 C CA . PHE A 1 519 ? -41.013 -0.896 29.232 1.00 93.25 519 PHE A CA 1
ATOM 3759 C C . PHE A 1 519 ? -41.668 -0.888 30.625 1.00 93.25 519 PHE A C 1
ATOM 3761 O O . PHE A 1 519 ? -42.387 -1.811 31.008 1.00 93.25 519 PHE A O 1
ATOM 3768 N N . THR A 1 520 ? -41.460 0.197 31.372 1.00 87.94 520 THR A N 1
ATOM 3769 C CA . THR A 1 520 ? -41.989 0.382 32.726 1.00 87.94 520 THR A CA 1
ATOM 3770 C C . THR A 1 520 ? -43.521 0.383 32.750 1.00 87.94 520 THR A C 1
ATOM 3772 O O . THR A 1 520 ? -44.183 1.042 31.946 1.00 87.94 520 THR A O 1
ATOM 3775 N N . GLY A 1 521 ? -44.124 -0.344 33.693 1.00 87.19 521 GLY A N 1
ATOM 3776 C CA . GLY A 1 521 ? -45.580 -0.379 33.858 1.00 87.19 521 GLY A CA 1
ATOM 3777 C C . GLY A 1 521 ? -46.083 -1.593 34.634 1.00 87.19 521 GLY A C 1
ATOM 3778 O O . GLY A 1 521 ? -45.330 -2.508 34.951 1.00 87.19 521 GLY A O 1
ATOM 3779 N N . SER A 1 522 ? -47.379 -1.611 34.948 1.00 90.75 522 SER A N 1
ATOM 3780 C CA . SER A 1 522 ? -48.028 -2.768 35.580 1.00 90.75 522 SER A CA 1
ATOM 3781 C C . SER A 1 522 ? -48.321 -3.871 34.559 1.00 90.75 522 SER A C 1
ATOM 3783 O O . SER A 1 522 ? -48.618 -3.577 33.397 1.00 90.75 522 SER A O 1
ATOM 3785 N N . ASN A 1 523 ? -48.307 -5.134 34.998 1.00 90.56 523 ASN A N 1
ATOM 3786 C CA . ASN A 1 523 ? -48.633 -6.280 34.144 1.00 90.56 523 ASN A CA 1
ATOM 3787 C C . ASN A 1 523 ? -49.997 -6.100 33.448 1.00 90.56 523 ASN A C 1
ATOM 3789 O O . ASN A 1 523 ? -50.982 -5.729 34.086 1.00 90.56 523 ASN A O 1
ATOM 3793 N N . GLY A 1 524 ? -50.048 -6.358 32.142 1.00 88.12 524 GLY A N 1
ATOM 3794 C CA . GLY A 1 524 ? -51.243 -6.228 31.308 1.00 88.12 524 GLY A CA 1
ATOM 3795 C C . GLY A 1 524 ? -51.499 -4.819 30.762 1.00 88.12 524 GLY A C 1
ATOM 3796 O O . GLY A 1 524 ? -52.441 -4.637 29.993 1.00 88.12 524 GLY A O 1
ATOM 3797 N N . THR A 1 525 ? -50.669 -3.824 31.096 1.00 91.88 525 THR A N 1
ATOM 3798 C CA . THR A 1 525 ? -50.761 -2.477 30.501 1.00 91.88 525 THR A CA 1
ATOM 3799 C C . THR A 1 525 ? -50.449 -2.551 29.006 1.00 91.88 525 THR A C 1
ATOM 3801 O O . THR A 1 525 ? -49.408 -3.082 28.629 1.00 91.88 525 THR A O 1
ATOM 3804 N N . ASN A 1 526 ? -51.315 -2.014 28.139 1.00 91.56 526 ASN A N 1
ATOM 3805 C CA . ASN A 1 526 ? -51.028 -1.923 26.703 1.00 91.56 526 ASN A CA 1
ATOM 3806 C C . ASN A 1 526 ? -49.910 -0.905 26.452 1.00 91.56 526 ASN A C 1
ATOM 3808 O O . ASN A 1 526 ? -49.955 0.204 26.980 1.00 91.56 526 ASN A O 1
ATOM 3812 N N . LEU A 1 527 ? -48.935 -1.256 25.615 1.00 91.75 527 LEU A N 1
ATOM 3813 C CA . LEU A 1 527 ? -47.790 -0.404 25.306 1.00 91.75 527 LEU A CA 1
ATOM 3814 C C . LEU A 1 527 ? -48.188 0.967 24.714 1.00 91.75 527 LEU A C 1
ATOM 3816 O O . LEU A 1 527 ? -47.488 1.942 24.958 1.00 91.75 527 LEU A O 1
ATOM 3820 N N . THR A 1 528 ? -49.331 1.095 24.023 1.00 93.31 528 THR A N 1
ATOM 3821 C CA . THR A 1 528 ? -49.830 2.408 23.549 1.00 93.31 528 THR A CA 1
ATOM 3822 C C . THR A 1 528 ? -50.444 3.285 24.648 1.00 93.31 528 THR A C 1
ATOM 3824 O O . THR A 1 528 ? -50.784 4.434 24.383 1.00 93.31 528 THR A O 1
ATOM 3827 N N . ALA A 1 529 ? -50.657 2.764 25.862 1.00 92.31 529 ALA A N 1
ATOM 3828 C CA . ALA A 1 529 ? -51.281 3.502 26.964 1.00 92.31 529 ALA A CA 1
ATOM 3829 C C . ALA A 1 529 ? -50.289 4.378 27.755 1.00 92.31 529 ALA A C 1
ATOM 3831 O O . ALA A 1 529 ? -50.704 5.104 28.658 1.00 92.31 529 ALA A O 1
ATOM 3832 N N . ARG A 1 530 ? -48.994 4.326 27.419 1.00 92.50 530 ARG A N 1
ATOM 3833 C CA . ARG A 1 530 ? -47.936 5.171 27.988 1.00 92.50 530 ARG A CA 1
ATOM 3834 C C . ARG A 1 530 ? -46.966 5.646 26.892 1.00 92.50 530 ARG A C 1
ATOM 3836 O O . ARG A 1 530 ? -46.871 4.999 25.846 1.00 92.50 530 ARG A O 1
ATOM 3843 N N . PRO A 1 531 ? -46.221 6.740 27.112 1.00 92.88 531 PRO A N 1
ATOM 3844 C CA . PRO A 1 531 ? -45.027 7.021 26.326 1.00 92.88 531 PRO A CA 1
ATOM 3845 C C . PRO A 1 531 ? -43.885 6.054 26.692 1.00 92.88 531 PRO A C 1
ATOM 3847 O O . PRO A 1 531 ? -43.906 5.418 27.746 1.00 92.88 531 PRO A O 1
ATOM 3850 N N . ALA A 1 532 ? -42.871 5.995 25.831 1.00 93.12 532 ALA A N 1
ATOM 3851 C CA . ALA A 1 532 ? -41.527 5.549 26.185 1.00 93.12 532 ALA A CA 1
ATOM 3852 C C . ALA A 1 532 ? -40.905 6.470 27.253 1.00 93.12 532 ALA A C 1
ATOM 3854 O O . ALA A 1 532 ? -41.343 7.611 27.421 1.00 93.12 532 ALA A O 1
ATOM 3855 N N . ASP A 1 533 ? -39.842 6.022 27.924 1.00 92.19 533 ASP A N 1
ATOM 3856 C CA . ASP A 1 533 ? -39.208 6.778 29.019 1.00 92.19 533 ASP A CA 1
ATOM 3857 C C . ASP A 1 533 ? -38.657 8.150 28.567 1.00 92.19 533 ASP A C 1
ATOM 3859 O O . ASP A 1 533 ? -38.631 9.103 29.345 1.00 92.19 533 ASP A O 1
ATOM 3863 N N . THR A 1 534 ? -38.278 8.292 27.291 1.00 90.00 534 THR A N 1
ATOM 3864 C CA . THR A 1 534 ? -37.884 9.577 26.671 1.00 90.00 534 THR A CA 1
ATOM 3865 C C . THR A 1 534 ? -39.046 10.392 26.072 1.00 90.00 534 THR A C 1
ATOM 3867 O O . THR A 1 534 ? -38.811 11.418 25.435 1.00 90.00 534 THR A O 1
ATOM 3870 N N . GLY A 1 535 ? -40.300 9.978 26.282 1.00 91.38 535 GLY A N 1
ATOM 3871 C CA . GLY A 1 535 ? -41.514 10.745 25.970 1.00 91.38 535 GLY A CA 1
ATOM 3872 C C . GLY A 1 535 ? -42.195 10.449 24.625 1.00 91.38 535 GLY A C 1
ATOM 3873 O O . GLY A 1 535 ? -43.303 10.932 24.389 1.00 91.38 535 GLY A O 1
ATOM 3874 N N . GLN A 1 536 ? -41.588 9.658 23.737 1.00 95.38 536 GLN A N 1
ATOM 3875 C CA . GLN A 1 536 ? -42.181 9.295 22.442 1.00 95.38 536 GLN A CA 1
ATOM 3876 C C . GLN A 1 536 ? -43.373 8.344 22.620 1.00 95.38 536 GLN A C 1
ATOM 3878 O O . GLN A 1 536 ? -43.377 7.487 23.499 1.00 95.38 536 GLN A O 1
ATOM 3883 N N . SER A 1 537 ? -44.388 8.461 21.763 1.00 95.19 537 SER A N 1
ATOM 3884 C CA . SER A 1 537 ? -45.574 7.594 21.812 1.00 95.19 537 SER A CA 1
ATOM 3885 C C . SER A 1 537 ? -45.387 6.313 20.997 1.00 95.19 537 SER A C 1
ATOM 3887 O O . SER A 1 537 ? -44.891 6.361 19.869 1.00 95.19 537 SER A O 1
ATOM 3889 N N . TRP A 1 538 ? -45.844 5.179 21.530 1.00 95.19 538 TRP A N 1
ATOM 3890 C CA . TRP A 1 538 ? -45.965 3.932 20.773 1.00 95.19 538 TRP A CA 1
ATOM 3891 C C . TRP A 1 538 ? -47.276 3.874 19.993 1.00 95.19 538 TRP A C 1
ATOM 3893 O O . TRP A 1 538 ? -48.341 4.188 20.521 1.00 95.19 538 TRP A O 1
ATOM 3903 N N . THR A 1 539 ? -47.203 3.407 18.749 1.00 94.12 539 THR A N 1
ATOM 3904 C CA . THR A 1 539 ? -48.357 3.204 17.867 1.00 94.12 539 THR A CA 1
ATOM 3905 C C . THR A 1 539 ? -48.514 1.724 17.543 1.00 94.12 539 THR A C 1
ATOM 3907 O O . THR A 1 539 ? -47.584 1.085 17.051 1.00 94.12 539 THR A O 1
ATOM 3910 N N . ALA A 1 540 ? -49.706 1.176 17.784 1.00 92.31 540 ALA A N 1
ATOM 3911 C CA . ALA A 1 540 ? -50.074 -0.155 17.323 1.00 92.31 540 ALA A CA 1
ATOM 3912 C C . ALA A 1 540 ? -50.446 -0.094 15.834 1.00 92.31 540 ALA A C 1
ATOM 3914 O O . ALA A 1 540 ? -51.413 0.568 15.463 1.00 92.31 540 ALA A O 1
ATOM 3915 N N . ILE A 1 541 ? -49.701 -0.800 14.982 1.00 87.69 541 ILE A N 1
ATOM 3916 C CA . ILE A 1 541 ? -50.057 -0.991 13.566 1.00 87.69 541 ILE A CA 1
ATOM 3917 C C . ILE A 1 541 ? -50.879 -2.281 13.396 1.00 87.69 541 ILE A C 1
ATOM 3919 O O . ILE A 1 541 ? -51.710 -2.384 12.497 1.00 87.69 541 ILE A O 1
ATOM 3923 N N . SER A 1 542 ? -50.681 -3.273 14.271 1.00 85.88 542 SER A N 1
ATOM 3924 C CA . SER A 1 542 ? -51.543 -4.460 14.377 1.00 85.88 542 SER A CA 1
ATOM 3925 C C . SER A 1 542 ? -51.395 -5.149 15.736 1.00 85.88 542 SER A C 1
ATOM 3927 O O . SER A 1 542 ? -50.327 -5.077 16.350 1.00 85.88 542 SER A O 1
ATOM 3929 N N . GLY A 1 543 ? -52.447 -5.853 16.164 1.00 84.69 543 GLY A N 1
ATOM 3930 C CA . GLY A 1 543 ? -52.443 -6.702 17.357 1.00 84.69 543 GLY A CA 1
ATOM 3931 C C . GLY A 1 543 ? -52.231 -5.944 18.672 1.00 84.69 543 GLY A C 1
ATOM 3932 O O . GLY A 1 543 ? -52.642 -4.792 18.800 1.00 84.69 543 GLY A O 1
ATOM 3933 N N . SER A 1 544 ? -51.619 -6.603 19.659 1.00 83.75 544 SER A N 1
ATOM 3934 C CA . SER A 1 544 ? -51.436 -6.065 21.012 1.00 83.75 544 SER A CA 1
ATOM 3935 C C . SER A 1 544 ? -50.086 -6.444 21.624 1.00 83.75 544 SER A C 1
ATOM 3937 O O . SER A 1 544 ? -49.669 -7.603 21.594 1.00 83.75 544 SER A O 1
ATOM 3939 N N . VAL A 1 545 ? -49.424 -5.453 22.219 1.00 87.62 545 VAL A N 1
ATOM 3940 C CA . VAL A 1 545 ? -48.206 -5.599 23.028 1.00 87.62 545 VAL A CA 1
ATOM 3941 C C . VAL A 1 545 ? -48.508 -5.100 24.433 1.00 87.62 545 VAL A C 1
ATOM 3943 O O . VAL A 1 545 ? -49.074 -4.015 24.595 1.00 87.62 545 VAL A O 1
ATOM 3946 N N . LEU A 1 546 ? -48.152 -5.900 25.435 1.00 91.06 546 LEU A N 1
ATOM 3947 C CA . LEU A 1 546 ? -48.450 -5.651 26.842 1.00 91.06 546 LEU A CA 1
ATOM 3948 C C . LEU A 1 546 ? -47.162 -5.638 27.673 1.00 91.06 546 LEU A C 1
ATOM 3950 O O . LEU A 1 546 ? -46.194 -6.312 27.331 1.00 91.06 546 LEU A O 1
ATOM 3954 N N . ILE A 1 547 ? -47.173 -4.898 28.777 1.00 91.38 547 ILE A N 1
ATOM 3955 C CA . ILE A 1 547 ? -46.117 -4.922 29.797 1.00 91.38 547 ILE A CA 1
ATOM 3956 C C . ILE A 1 547 ? -46.309 -6.148 30.705 1.00 91.38 547 ILE A C 1
ATOM 3958 O O . ILE A 1 547 ? -47.449 -6.467 31.045 1.00 91.38 547 ILE A O 1
ATOM 3962 N N . ASP A 1 548 ? -45.237 -6.833 31.114 1.00 86.62 548 ASP A N 1
ATOM 3963 C CA . ASP A 1 548 ? -45.284 -8.001 32.021 1.00 86.62 548 ASP A CA 1
ATOM 3964 C C . ASP A 1 548 ? -45.263 -7.652 33.520 1.00 86.62 548 ASP A C 1
ATOM 3966 O O . ASP A 1 548 ? -45.624 -8.479 34.357 1.00 86.62 548 ASP A O 1
ATOM 3970 N N . GLY A 1 549 ? -44.907 -6.413 33.865 1.00 82.31 549 GLY A N 1
ATOM 3971 C CA . GLY A 1 549 ? -44.762 -5.932 35.243 1.00 82.31 549 GLY A CA 1
ATOM 3972 C C . GLY A 1 549 ? -43.343 -6.042 35.811 1.00 82.31 549 GLY A C 1
ATOM 3973 O O . GLY A 1 549 ? -43.118 -5.616 36.941 1.00 82.31 549 GLY A O 1
ATOM 3974 N N . ALA A 1 550 ? -42.398 -6.578 35.038 1.00 83.75 550 ALA A N 1
ATOM 3975 C CA . ALA A 1 550 ? -40.980 -6.718 35.357 1.00 83.75 550 ALA A CA 1
ATOM 3976 C C . ALA A 1 550 ? -40.100 -5.847 34.437 1.00 83.75 550 ALA A C 1
ATOM 3978 O O . ALA A 1 550 ? -38.952 -6.195 34.176 1.00 83.75 550 ALA A O 1
ATOM 3979 N N . ASN A 1 551 ? -40.642 -4.713 33.969 1.00 87.44 551 ASN A N 1
ATOM 3980 C CA . ASN A 1 551 ? -40.016 -3.804 33.003 1.00 87.44 551 ASN A CA 1
ATOM 3981 C C . ASN A 1 551 ? -39.726 -4.452 31.634 1.00 87.44 551 ASN A C 1
ATOM 3983 O O . ASN A 1 551 ? -38.752 -4.111 30.981 1.00 87.44 551 ASN A O 1
ATOM 3987 N N . ALA A 1 552 ? -40.573 -5.371 31.160 1.00 89.75 552 ALA A N 1
ATOM 3988 C CA . ALA A 1 552 ? -40.458 -5.880 29.797 1.00 89.75 552 ALA A CA 1
ATOM 3989 C C . ALA A 1 552 ? -41.804 -5.920 29.060 1.00 89.75 552 ALA A C 1
ATOM 3991 O O . ALA A 1 552 ? -42.886 -6.005 29.648 1.00 89.75 552 ALA A O 1
ATOM 3992 N N . ALA A 1 553 ? -41.736 -5.861 27.731 1.00 89.75 553 ALA A N 1
ATOM 3993 C CA . ALA A 1 553 ? -42.883 -5.957 26.840 1.00 89.75 553 ALA A CA 1
ATOM 3994 C C . ALA A 1 553 ? -42.965 -7.332 26.170 1.00 89.75 553 ALA A C 1
ATOM 3996 O O . ALA A 1 553 ? -42.005 -7.813 25.565 1.00 89.75 553 ALA A O 1
ATOM 3997 N N . TYR A 1 554 ? -44.150 -7.939 26.205 1.00 88.50 554 TYR A N 1
ATOM 3998 C CA . TYR A 1 554 ? -44.454 -9.198 25.534 1.00 88.50 554 TYR A CA 1
ATOM 3999 C C . TYR A 1 554 ? -45.567 -9.022 24.502 1.00 88.50 554 TYR A C 1
ATOM 4001 O O . TYR A 1 554 ? -46.480 -8.203 24.644 1.00 88.50 554 TYR A O 1
ATOM 4009 N N . ILE A 1 555 ? -45.488 -9.802 23.426 1.00 83.06 555 ILE A N 1
ATOM 4010 C CA . ILE A 1 555 ? -46.369 -9.637 22.272 1.00 83.06 555 ILE A CA 1
ATOM 4011 C C . ILE A 1 555 ? -47.518 -10.646 22.348 1.00 83.06 555 ILE A C 1
ATOM 4013 O O . ILE A 1 555 ? -47.343 -11.827 22.039 1.00 83.06 555 ILE A O 1
ATOM 4017 N N . SER A 1 556 ? -48.688 -10.170 22.782 1.00 75.69 556 SER A N 1
ATOM 4018 C CA . SER A 1 556 ? -49.816 -10.994 23.239 1.00 75.69 556 SER A CA 1
ATOM 4019 C C . SER A 1 556 ? -50.783 -11.452 22.143 1.00 75.69 556 SER A C 1
ATOM 4021 O O . SER A 1 556 ? -51.645 -12.289 22.405 1.00 75.69 556 SER A O 1
ATOM 4023 N N . ALA A 1 557 ? -50.639 -10.948 20.914 1.00 77.38 557 ALA A N 1
ATOM 4024 C CA . ALA A 1 557 ? -51.428 -11.369 19.754 1.00 77.38 557 ALA A CA 1
ATOM 4025 C C . ALA A 1 557 ? -50.546 -11.693 18.533 1.00 77.38 557 ALA A C 1
ATOM 4027 O O . ALA A 1 557 ? -49.408 -11.224 18.417 1.00 77.38 557 ALA A O 1
ATOM 4028 N N . ASN A 1 558 ? -51.084 -12.486 17.604 1.00 78.81 558 ASN A N 1
ATOM 4029 C CA . ASN A 1 558 ? -50.420 -12.883 16.363 1.00 78.81 558 ASN A CA 1
ATOM 4030 C C . ASN A 1 558 ? -51.327 -12.606 15.145 1.00 78.81 558 ASN A C 1
ATOM 4032 O O . ASN A 1 558 ? -52.437 -13.142 15.116 1.00 78.81 558 ASN A O 1
ATOM 4036 N N . PRO A 1 559 ? -50.873 -11.848 14.129 1.00 81.88 559 PRO A N 1
ATOM 4037 C CA . PRO A 1 559 ? -49.658 -11.029 14.114 1.00 81.88 559 PRO A CA 1
ATOM 4038 C C . PRO A 1 559 ? -49.833 -9.746 14.941 1.00 81.88 559 PRO A C 1
ATOM 4040 O O . PRO A 1 559 ? -50.941 -9.226 15.067 1.00 81.88 559 PRO A O 1
ATOM 4043 N N . SER A 1 560 ? -48.727 -9.201 15.454 1.00 85.62 560 SER A N 1
ATOM 4044 C CA . SER A 1 560 ? -48.709 -7.855 16.047 1.00 85.62 560 SER A CA 1
ATOM 4045 C C . SER A 1 560 ? -47.485 -7.068 15.601 1.00 85.62 560 SER A C 1
ATOM 4047 O O . SER A 1 560 ? -46.408 -7.633 15.399 1.00 85.62 560 SER A O 1
ATOM 4049 N N . MET A 1 561 ? -47.625 -5.750 15.495 1.00 90.50 561 MET A N 1
ATOM 4050 C CA . MET A 1 561 ? -46.530 -4.856 15.133 1.00 90.50 561 MET A CA 1
ATOM 4051 C C . MET A 1 561 ? -46.749 -3.476 15.745 1.00 90.50 561 MET A C 1
ATOM 4053 O O . MET A 1 561 ? -47.802 -2.870 15.539 1.00 90.50 561 MET A O 1
ATOM 4057 N N . TYR A 1 562 ? -45.756 -3.001 16.492 1.00 93.62 562 TYR A N 1
ATOM 4058 C CA . TYR A 1 562 ? -45.767 -1.720 17.193 1.00 93.62 562 TYR A CA 1
ATOM 4059 C C . TYR A 1 562 ? -44.553 -0.898 16.772 1.00 93.62 562 TYR A C 1
ATOM 4061 O O . TYR A 1 562 ? -43.456 -1.443 16.643 1.00 93.62 562 TYR A O 1
ATOM 4069 N N . THR A 1 563 ? -44.740 0.405 16.582 1.00 94.81 563 THR A N 1
ATOM 4070 C CA . THR A 1 563 ? -43.674 1.337 16.193 1.00 94.81 563 THR A CA 1
ATOM 4071 C C . THR A 1 563 ? -43.598 2.530 17.132 1.00 94.81 563 THR A C 1
ATOM 4073 O O . THR A 1 563 ? -44.601 2.954 17.709 1.00 94.81 563 THR A O 1
ATOM 4076 N N . LEU A 1 564 ? -42.388 3.057 17.306 1.00 95.69 564 LEU A N 1
ATOM 4077 C CA . LEU A 1 564 ? -42.117 4.200 18.167 1.00 95.69 564 LEU A CA 1
ATOM 4078 C C . LEU A 1 564 ? -42.133 5.495 17.349 1.00 95.69 564 LEU A C 1
ATOM 4080 O O . LEU A 1 564 ? -41.458 5.595 16.323 1.00 95.69 564 LEU A O 1
ATOM 4084 N N . GLY A 1 565 ? -42.874 6.499 17.821 1.00 92.31 565 GLY A N 1
ATOM 4085 C CA . GLY A 1 565 ? -42.955 7.835 17.226 1.00 92.31 565 GLY A CA 1
ATOM 4086 C C . GLY A 1 565 ? -41.693 8.670 17.456 1.00 92.31 565 GLY A C 1
ATOM 4087 O O . GLY A 1 565 ? -41.742 9.683 18.150 1.00 92.31 565 GLY A O 1
ATOM 4088 N N . VAL A 1 566 ? -40.560 8.232 16.902 1.00 91.94 566 VAL A N 1
ATOM 4089 C CA . VAL A 1 566 ? -39.259 8.912 16.976 1.00 91.94 566 VAL A CA 1
ATOM 4090 C C . VAL A 1 566 ? -38.905 9.565 15.637 1.00 91.94 566 VAL A C 1
ATOM 4092 O O . VAL A 1 566 ? -38.953 8.930 14.583 1.00 91.94 566 VAL A O 1
ATOM 4095 N N . THR A 1 567 ? -38.521 10.842 15.671 1.00 89.12 567 THR A N 1
ATOM 4096 C CA . THR A 1 567 ? -38.038 11.561 14.484 1.00 89.12 567 THR A CA 1
ATOM 4097 C C . THR A 1 567 ? -36.588 11.177 14.208 1.00 89.12 567 THR A C 1
ATOM 4099 O O . THR A 1 567 ? -35.691 11.532 14.970 1.00 89.12 567 THR A O 1
ATOM 4102 N N . LEU A 1 568 ? -36.354 10.463 13.108 1.00 88.25 568 LEU A N 1
ATOM 4103 C CA . LEU A 1 568 ? -35.017 10.067 12.667 1.00 88.25 568 LEU A CA 1
ATOM 4104 C C . LEU A 1 568 ? -34.410 11.164 11.771 1.00 88.25 568 LEU A C 1
ATOM 4106 O O . LEU A 1 568 ? -35.038 11.527 10.774 1.00 88.25 568 LEU A O 1
ATOM 4110 N N . PRO A 1 569 ? -33.206 11.689 12.075 1.00 80.75 569 PRO A N 1
ATOM 4111 C CA . PRO A 1 569 ? -32.599 12.783 11.314 1.00 80.75 569 PRO A CA 1
ATOM 4112 C C . PRO A 1 569 ? -32.052 12.341 9.949 1.00 80.75 569 PRO A C 1
ATOM 4114 O O . PRO A 1 569 ? -31.816 13.182 9.085 1.00 80.75 569 PRO A O 1
ATOM 4117 N N . SER A 1 570 ? -31.837 11.037 9.739 1.00 86.75 570 SER A N 1
ATOM 4118 C CA . SER A 1 570 ? -31.382 10.474 8.467 1.00 86.75 570 SER A CA 1
ATOM 4119 C C . SER A 1 570 ? -31.808 9.003 8.314 1.00 86.75 570 SER A C 1
ATOM 4121 O O . SER A 1 570 ? -32.400 8.423 9.227 1.00 86.75 570 SER A O 1
ATOM 4123 N N . ALA A 1 571 ? -31.518 8.393 7.159 1.00 85.31 571 ALA A N 1
ATOM 4124 C CA . ALA A 1 571 ? -31.688 6.952 6.939 1.00 85.31 571 ALA A CA 1
ATOM 4125 C C . ALA A 1 571 ? -30.604 6.095 7.629 1.00 85.31 571 ALA A C 1
ATOM 4127 O O . ALA A 1 571 ? -30.761 4.873 7.713 1.00 85.31 571 ALA A O 1
ATOM 4128 N N . ASP A 1 572 ? -29.538 6.728 8.118 1.00 88.44 572 ASP A N 1
ATOM 4129 C CA . ASP A 1 572 ? -28.457 6.127 8.891 1.00 88.44 572 ASP A CA 1
ATOM 4130 C C . ASP A 1 572 ? -28.793 6.286 10.374 1.00 88.44 572 ASP A C 1
ATOM 4132 O O . ASP A 1 572 ? -28.968 7.400 10.873 1.00 88.44 572 ASP A O 1
ATOM 4136 N N . TYR A 1 573 ? -28.981 5.150 11.041 1.00 88.75 573 TYR A N 1
ATOM 4137 C CA . TYR A 1 573 ? -29.394 5.051 12.437 1.00 88.75 573 TYR A CA 1
ATOM 4138 C C . TYR A 1 573 ? -29.195 3.615 12.940 1.00 88.75 573 TYR A C 1
ATOM 4140 O O . TYR A 1 573 ? -28.970 2.690 12.156 1.00 88.75 573 TYR A O 1
ATOM 4148 N N . SER A 1 574 ? -29.326 3.388 14.245 1.00 91.25 574 SER A N 1
ATOM 4149 C CA . SER A 1 574 ? -29.442 2.042 14.809 1.00 91.25 574 SER A CA 1
ATOM 4150 C C . SER A 1 574 ? -30.589 1.923 15.805 1.00 91.25 574 SER A C 1
ATOM 4152 O O . SER A 1 574 ? -30.978 2.893 16.456 1.00 91.25 574 SER A O 1
ATOM 4154 N N . VAL A 1 575 ? -31.134 0.713 15.892 1.00 94.62 575 VAL A N 1
ATOM 4155 C CA . VAL A 1 575 ? -32.131 0.296 16.877 1.00 94.62 575 VAL A CA 1
ATOM 4156 C C . VAL A 1 575 ? -31.585 -0.908 17.635 1.00 94.62 575 VAL A C 1
ATOM 4158 O O . VAL A 1 575 ? -31.058 -1.841 17.024 1.00 94.62 575 VAL A O 1
ATOM 4161 N N . GLU A 1 576 ? -31.698 -0.894 18.958 1.00 94.69 576 GLU A N 1
ATOM 4162 C CA . GLU A 1 576 ? -31.370 -2.033 19.816 1.00 94.69 576 GLU A CA 1
ATOM 4163 C C . GLU A 1 576 ? -32.482 -2.320 20.822 1.00 94.69 576 GLU A C 1
ATOM 4165 O O . GLU A 1 576 ? -33.271 -1.438 21.143 1.00 94.69 576 GLU A O 1
ATOM 4170 N N . ALA A 1 577 ? -32.530 -3.557 21.305 1.00 95.69 577 ALA A N 1
ATOM 4171 C CA . ALA A 1 577 ? -33.277 -3.972 22.486 1.00 95.69 577 ALA A CA 1
ATOM 4172 C C . ALA A 1 577 ? -32.626 -5.226 23.071 1.00 95.69 577 ALA A C 1
ATOM 4174 O O . ALA A 1 577 ? -31.967 -5.996 22.366 1.00 95.69 577 ALA A O 1
ATOM 4175 N N . GLU A 1 578 ? -32.850 -5.457 24.351 1.00 95.06 578 GLU A N 1
ATOM 4176 C CA . GLU A 1 578 ? -32.591 -6.741 24.979 1.00 95.06 578 GLU A CA 1
ATOM 4177 C C . GLU A 1 578 ? -33.800 -7.654 24.790 1.00 95.06 578 GLU A C 1
ATOM 4179 O O . GLU A 1 578 ? -34.946 -7.206 24.783 1.00 95.06 578 GLU A O 1
ATOM 4184 N N . VAL A 1 579 ? -33.542 -8.944 24.592 1.00 93.06 579 VAL A N 1
ATOM 4185 C CA . VAL A 1 579 ? -34.579 -9.966 24.483 1.00 93.06 579 VAL A CA 1
ATOM 4186 C C . VAL A 1 579 ? -34.334 -11.078 25.488 1.00 93.06 579 VAL A C 1
ATOM 4188 O O . VAL A 1 579 ? -33.251 -11.662 25.513 1.00 93.06 579 VAL A O 1
ATOM 4191 N N . THR A 1 580 ? -35.340 -11.375 26.306 1.00 92.75 580 THR A N 1
ATOM 4192 C CA . THR A 1 580 ? -35.274 -12.384 27.370 1.00 92.75 580 THR A CA 1
ATOM 4193 C C . THR A 1 580 ? -36.255 -13.514 27.090 1.00 92.75 580 THR A C 1
ATOM 4195 O O . THR A 1 580 ? -37.436 -13.283 26.827 1.00 92.75 580 THR A O 1
ATOM 4198 N N . PHE A 1 581 ? -35.773 -14.753 27.159 1.00 89.88 581 PHE A N 1
ATOM 4199 C CA . PHE A 1 581 ? -36.581 -15.956 26.958 1.00 89.88 581 PHE A CA 1
ATOM 4200 C C . PHE A 1 581 ? -37.254 -16.396 28.262 1.00 89.88 581 PHE A C 1
ATOM 4202 O O . PHE A 1 581 ? -36.696 -17.214 28.985 1.00 89.88 581 PHE A O 1
ATOM 4209 N N . GLN A 1 582 ? -38.465 -15.921 28.564 1.00 89.25 582 GLN A N 1
ATOM 4210 C CA . GLN A 1 582 ? -39.222 -16.430 29.722 1.00 89.25 582 GLN A CA 1
ATOM 4211 C C . GLN A 1 582 ? -39.515 -17.932 29.591 1.00 89.25 582 GLN A C 1
ATOM 4213 O O . GLN A 1 582 ? -39.411 -18.688 30.555 1.00 89.25 582 GLN A O 1
ATOM 4218 N N . SER A 1 583 ? -39.798 -18.400 28.370 1.00 87.69 583 SER A N 1
ATOM 4219 C CA . SER A 1 583 ? -39.810 -19.831 28.060 1.00 87.69 583 SER A CA 1
ATOM 4220 C C . SER A 1 583 ? -39.398 -20.092 26.613 1.00 87.69 583 SER A C 1
ATOM 4222 O O . SER A 1 583 ? -39.759 -19.340 25.707 1.00 87.69 583 SER A O 1
ATOM 4224 N N . VAL A 1 584 ? -38.701 -21.204 26.374 1.00 84.81 584 VAL A N 1
ATOM 4225 C CA . VAL A 1 584 ? -38.397 -21.663 25.012 1.00 84.81 584 VAL A CA 1
ATOM 4226 C C . VAL A 1 584 ? -39.654 -22.296 24.421 1.00 84.81 584 VAL A C 1
ATOM 4228 O O . VAL A 1 584 ? -40.121 -23.326 24.903 1.00 84.81 584 VAL A O 1
ATOM 4231 N N . VAL A 1 585 ? -40.211 -21.679 23.379 1.00 80.38 585 VAL A N 1
ATOM 4232 C CA . VAL A 1 585 ? -41.333 -22.232 22.605 1.00 80.38 585 VAL A CA 1
ATOM 4233 C C . VAL A 1 585 ? -40.891 -22.486 21.167 1.00 80.38 585 VAL A C 1
ATOM 4235 O O . VAL A 1 585 ? -39.992 -21.821 20.653 1.00 80.38 585 VAL A O 1
ATOM 4238 N N . THR A 1 586 ? -41.493 -23.468 20.502 1.00 80.25 586 THR A N 1
ATOM 4239 C CA . THR A 1 586 ? -41.180 -23.796 19.101 1.00 80.25 586 THR A CA 1
ATOM 4240 C C . THR A 1 586 ? -41.656 -22.699 18.148 1.00 80.25 586 THR A C 1
ATOM 4242 O O . THR A 1 586 ? -42.661 -22.047 18.424 1.00 80.25 586 THR A O 1
ATOM 4245 N N . ASN A 1 587 ? -40.996 -22.548 16.995 1.00 80.44 587 ASN A N 1
ATOM 4246 C CA . ASN A 1 587 ? -41.390 -21.631 15.919 1.00 80.44 587 ASN A CA 1
ATOM 4247 C C . ASN A 1 587 ? -41.592 -20.164 16.368 1.00 80.44 587 ASN A C 1
ATOM 4249 O O . ASN A 1 587 ? -42.599 -19.547 16.024 1.00 80.44 587 ASN A O 1
ATOM 4253 N N . GLN A 1 588 ? -40.659 -19.606 17.148 1.00 78.69 588 GLN A N 1
ATOM 4254 C CA . GLN A 1 588 ? -40.656 -18.173 17.463 1.00 78.69 588 GLN A CA 1
ATOM 4255 C C . GLN A 1 588 ? -40.252 -17.331 16.244 1.00 78.69 588 GLN A C 1
ATOM 4257 O O . GLN A 1 588 ? -39.346 -17.689 15.488 1.00 78.69 588 GLN A O 1
ATOM 4262 N N . ALA A 1 589 ? -40.934 -16.197 16.087 1.00 84.50 589 ALA A N 1
ATOM 4263 C CA . ALA A 1 589 ? -40.740 -15.212 15.027 1.00 84.50 589 ALA A CA 1
ATOM 4264 C C . ALA A 1 589 ? -41.011 -13.800 15.581 1.00 84.50 589 ALA A C 1
ATOM 4266 O O . ALA A 1 589 ? -42.025 -13.171 15.259 1.00 84.50 589 ALA A O 1
ATOM 4267 N N . GLN A 1 590 ? -40.129 -13.343 16.473 1.00 87.75 590 GLN A N 1
ATOM 4268 C CA . GLN A 1 590 ? -40.220 -12.047 17.152 1.00 87.75 590 GLN A CA 1
ATOM 4269 C C . GLN A 1 590 ? -38.971 -11.208 16.863 1.00 87.75 590 GLN A C 1
ATOM 4271 O O . GLN A 1 590 ? -37.850 -11.720 16.909 1.00 87.75 590 GLN A O 1
ATOM 4276 N N . TYR A 1 591 ? -39.175 -9.933 16.518 1.00 92.44 591 TYR A N 1
ATOM 4277 C CA . TYR A 1 591 ? -38.175 -9.119 15.823 1.00 92.44 591 TYR A CA 1
ATOM 4278 C C . TYR A 1 591 ? -38.134 -7.661 16.287 1.00 92.44 591 TYR A C 1
ATOM 4280 O O . TYR A 1 591 ? -39.180 -7.041 16.486 1.00 92.44 591 TYR A O 1
ATOM 4288 N N . LEU A 1 592 ? -36.925 -7.095 16.322 1.00 95.50 592 LEU A N 1
ATOM 4289 C CA . LEU A 1 592 ? -36.685 -5.663 16.139 1.00 95.50 592 LEU A CA 1
ATOM 4290 C C . LEU A 1 592 ? -37.019 -5.260 14.700 1.00 95.50 592 LEU A C 1
ATOM 4292 O O . LEU A 1 592 ? -36.671 -5.978 13.762 1.00 95.50 592 LEU A O 1
ATOM 4296 N N . ILE A 1 593 ? -37.632 -4.092 14.519 1.00 94.75 593 ILE A N 1
ATOM 4297 C CA . ILE A 1 593 ? -37.990 -3.538 13.209 1.00 94.75 593 ILE A CA 1
ATOM 4298 C C . ILE A 1 593 ? -37.114 -2.325 12.890 1.00 94.75 593 ILE A C 1
ATOM 4300 O O . ILE A 1 593 ? -36.907 -1.464 13.746 1.00 94.75 593 ILE A O 1
ATOM 4304 N N . GLY A 1 594 ? -36.674 -2.223 11.636 1.00 95.00 594 GLY A N 1
ATOM 4305 C CA . GLY A 1 594 ? -36.041 -1.033 11.076 1.00 95.00 594 GLY A CA 1
ATOM 4306 C C . GLY A 1 594 ? -36.484 -0.758 9.639 1.00 95.00 594 GLY A C 1
ATOM 4307 O O . GLY A 1 594 ? -36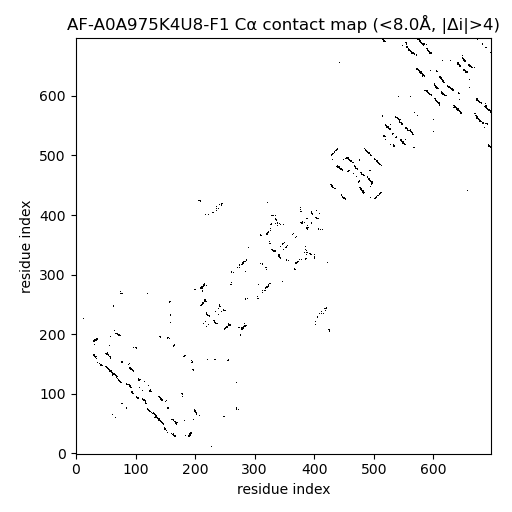.988 -1.636 8.937 1.00 95.00 594 GLY A O 1
ATOM 4308 N N . ARG A 1 595 ? -36.312 0.500 9.229 1.00 94.19 595 ARG A N 1
ATOM 4309 C CA . ARG A 1 595 ? -36.791 1.122 7.983 1.00 94.19 595 ARG A CA 1
ATOM 4310 C C . ARG A 1 595 ? -38.234 0.728 7.641 1.00 94.19 595 ARG A C 1
ATOM 4312 O O . ARG A 1 595 ? -38.548 0.377 6.508 1.00 94.19 595 ARG A O 1
ATOM 4319 N N . GLN A 1 596 ? -39.109 0.774 8.646 1.00 93.50 596 GLN A N 1
ATOM 4320 C CA . GLN A 1 596 ? -40.521 0.434 8.504 1.00 93.50 596 GLN A CA 1
ATOM 4321 C C . GLN A 1 596 ? -41.272 1.516 7.721 1.00 93.50 596 GLN A C 1
ATOM 4323 O O . GLN A 1 596 ? -41.233 2.689 8.089 1.00 93.50 596 GLN A O 1
ATOM 4328 N N . VAL A 1 597 ? -41.956 1.107 6.651 1.00 91.38 597 VAL A N 1
ATOM 4329 C CA . VAL A 1 597 ? -42.819 1.976 5.831 1.00 91.38 597 VAL A CA 1
ATOM 4330 C C . VAL A 1 597 ? -44.288 1.698 6.152 1.00 91.38 597 VAL A C 1
ATOM 4332 O O . VAL A 1 597 ? -45.032 2.597 6.529 1.00 91.38 597 VAL A O 1
ATOM 4335 N N . ASP A 1 598 ? -44.689 0.428 6.094 1.00 90.06 598 ASP A N 1
ATOM 4336 C CA . ASP A 1 598 ? -46.021 -0.058 6.476 1.00 90.06 598 ASP A CA 1
ATOM 4337 C C . ASP A 1 598 ? -45.909 -1.452 7.144 1.00 90.06 598 ASP A C 1
ATOM 4339 O O . ASP A 1 598 ? -44.823 -1.858 7.579 1.00 90.06 598 ASP A O 1
ATOM 4343 N N . ASN A 1 599 ? -47.019 -2.176 7.306 1.00 87.94 599 ASN A N 1
ATOM 4344 C CA . ASN A 1 599 ? -47.029 -3.510 7.918 1.00 87.94 599 ASN A CA 1
ATOM 4345 C C . ASN A 1 599 ? -46.435 -4.619 7.029 1.00 87.94 599 ASN A C 1
ATOM 4347 O O . ASN A 1 599 ? -46.086 -5.682 7.552 1.00 87.94 599 ASN A O 1
ATOM 4351 N N . ILE A 1 600 ? -46.284 -4.376 5.725 1.00 91.19 600 ILE A N 1
ATOM 4352 C CA . ILE A 1 600 ? -45.779 -5.314 4.717 1.00 91.19 600 ILE A CA 1
ATOM 4353 C C . ILE A 1 600 ? -44.430 -4.926 4.089 1.00 91.19 600 ILE A C 1
ATOM 4355 O O . ILE A 1 600 ? -43.878 -5.725 3.336 1.00 91.19 600 ILE A O 1
ATOM 4359 N N . ASN A 1 601 ? -43.880 -3.762 4.447 1.00 93.19 601 ASN A N 1
ATOM 4360 C CA . ASN A 1 601 ? -42.624 -3.205 3.942 1.00 93.19 601 ASN A CA 1
ATOM 4361 C C . ASN A 1 601 ? -41.706 -2.758 5.104 1.00 93.19 601 ASN A C 1
ATOM 4363 O O . ASN A 1 601 ? -41.922 -1.699 5.704 1.00 93.19 601 ASN A O 1
ATOM 4367 N N . ASN A 1 602 ? -40.730 -3.601 5.477 1.00 94.38 602 ASN A N 1
ATOM 4368 C CA . ASN A 1 602 ? -39.805 -3.384 6.607 1.00 94.38 602 ASN A CA 1
ATOM 4369 C C . ASN A 1 602 ? -38.625 -4.389 6.652 1.00 94.38 602 ASN A C 1
ATOM 4371 O O . ASN A 1 602 ? -38.713 -5.496 6.114 1.00 94.38 602 ASN A O 1
ATOM 4375 N N . TYR A 1 603 ? -37.544 -4.040 7.364 1.00 96.88 603 TYR A N 1
ATOM 4376 C CA . TYR A 1 603 ? -36.520 -4.991 7.827 1.00 96.88 603 TYR A CA 1
ATOM 4377 C C . TYR A 1 603 ? -36.814 -5.458 9.259 1.00 96.88 603 TYR A C 1
ATOM 4379 O O . TYR A 1 603 ? -37.262 -4.677 10.098 1.00 96.88 603 TYR A O 1
ATOM 4387 N N . ASN A 1 604 ? -36.542 -6.733 9.541 1.00 95.69 604 ASN A N 1
ATOM 4388 C CA . ASN A 1 604 ? -36.846 -7.406 10.803 1.00 95.69 604 ASN A CA 1
ATOM 4389 C C . ASN A 1 604 ? -35.600 -8.191 11.253 1.00 95.69 604 ASN A C 1
ATOM 4391 O O . ASN A 1 604 ? -35.114 -9.015 10.481 1.00 95.69 604 ASN A O 1
ATOM 4395 N N . PHE A 1 605 ? -35.092 -7.982 12.469 1.00 97.38 605 PHE A N 1
ATOM 4396 C CA . PHE A 1 605 ? -33.960 -8.740 13.024 1.00 97.38 605 PHE A CA 1
ATOM 4397 C C . PHE A 1 605 ? -34.318 -9.358 14.379 1.00 97.38 605 PHE A C 1
ATOM 4399 O O . PHE A 1 605 ? -34.843 -8.674 15.255 1.00 97.38 605 PHE A O 1
ATOM 4406 N N . GLY A 1 606 ? -34.082 -10.660 14.550 1.00 94.38 606 GLY A N 1
ATOM 4407 C CA . GLY A 1 606 ? -34.532 -11.399 15.734 1.00 94.38 606 GLY A CA 1
ATOM 4408 C C . GLY A 1 606 ? -34.598 -12.907 15.516 1.00 94.38 606 GLY A C 1
ATOM 4409 O O . GLY A 1 606 ? -34.061 -13.424 14.534 1.00 94.38 606 GLY A O 1
ATOM 4410 N N . LEU A 1 607 ? -35.213 -13.626 16.455 1.00 90.50 607 LEU A N 1
ATOM 4411 C CA . LEU A 1 607 ? -35.241 -15.088 16.434 1.00 90.50 607 LEU A CA 1
ATOM 4412 C C . LEU A 1 607 ? -36.214 -15.584 15.360 1.00 90.50 607 LEU A C 1
ATOM 4414 O O . LEU A 1 607 ? -37.351 -15.115 15.276 1.00 90.50 607 LEU A O 1
ATOM 4418 N N . ARG A 1 608 ? -35.783 -16.559 14.557 1.00 89.12 608 ARG A N 1
ATOM 4419 C CA . ARG A 1 608 ? -36.628 -17.275 13.595 1.00 89.12 608 ARG A CA 1
ATOM 4420 C C . ARG A 1 608 ? -36.537 -18.778 13.841 1.00 89.12 608 ARG A C 1
ATOM 4422 O O . ARG A 1 608 ? -35.462 -19.282 14.138 1.00 89.12 608 ARG A O 1
ATOM 4429 N N . GLY A 1 609 ? -37.662 -19.488 13.727 1.00 83.94 609 GLY A N 1
ATOM 4430 C CA . GLY A 1 609 ? -37.718 -20.958 13.793 1.00 83.94 609 GLY A CA 1
ATOM 4431 C C . GLY A 1 609 ? -37.390 -21.568 15.163 1.00 83.94 609 GLY A C 1
ATOM 4432 O O . GLY A 1 609 ? -37.511 -22.777 15.328 1.00 83.94 609 GLY A O 1
ATOM 4433 N N . SER A 1 610 ? -37.041 -20.732 16.145 1.00 81.31 610 SER A N 1
ATOM 4434 C CA . SER A 1 610 ? -36.420 -21.099 17.426 1.00 81.31 610 SER A CA 1
ATOM 4435 C C . SER A 1 610 ? -34.998 -21.681 17.333 1.00 81.31 610 SER A C 1
ATOM 4437 O O . SER A 1 610 ? -34.554 -22.303 18.294 1.00 81.31 610 SER A O 1
ATOM 4439 N N . ASP A 1 611 ? -34.276 -21.464 16.224 1.00 89.81 611 ASP A N 1
ATOM 4440 C CA . ASP A 1 611 ? -32.944 -22.054 15.973 1.00 89.81 611 ASP A CA 1
ATOM 4441 C C . ASP A 1 611 ? -31.870 -21.082 15.428 1.00 89.81 611 ASP A C 1
ATOM 4443 O O . ASP A 1 611 ? -30.710 -21.476 15.261 1.00 89.81 611 ASP A O 1
ATOM 4447 N N . ARG A 1 612 ? -32.218 -19.820 15.127 1.00 93.69 612 ARG A N 1
ATOM 4448 C CA . ARG A 1 612 ? -31.270 -18.828 14.584 1.00 93.69 612 ARG A CA 1
ATOM 4449 C C . ARG A 1 612 ? -31.699 -17.372 14.737 1.00 93.69 612 ARG A C 1
ATOM 4451 O O . ARG A 1 612 ? -32.878 -17.035 14.609 1.00 93.69 612 ARG A O 1
ATOM 4458 N N . TRP A 1 613 ? -30.717 -16.488 14.896 1.00 95.94 613 TRP A N 1
ATOM 4459 C CA . TRP A 1 613 ? -30.903 -15.049 14.702 1.00 95.94 613 TRP A CA 1
ATOM 4460 C C . TRP A 1 613 ? -30.906 -14.756 13.202 1.00 95.94 613 TRP A C 1
ATOM 4462 O O . TRP A 1 613 ? -29.935 -15.074 12.519 1.00 95.94 613 TRP A O 1
ATOM 4472 N N . ALA A 1 614 ? -31.982 -14.170 12.679 1.00 96.81 614 ALA A N 1
ATOM 4473 C CA . ALA A 1 614 ? -32.163 -13.925 11.251 1.00 96.81 614 ALA A CA 1
ATOM 4474 C C . ALA A 1 614 ? -32.480 -12.455 10.958 1.00 96.81 614 ALA A C 1
ATOM 4476 O O . ALA A 1 614 ? -33.288 -11.837 11.654 1.00 96.81 614 ALA A O 1
ATOM 4477 N N . LEU A 1 615 ? -31.885 -11.924 9.887 1.00 98.06 615 LEU A N 1
ATOM 4478 C CA . LEU A 1 615 ? -32.298 -10.677 9.247 1.00 98.06 615 LEU A CA 1
ATOM 4479 C C . LEU A 1 615 ? -33.268 -11.011 8.107 1.00 98.06 615 LEU A C 1
ATOM 4481 O O . LEU A 1 615 ? -32.927 -11.742 7.175 1.00 98.06 615 LEU A O 1
ATOM 4485 N N . ILE A 1 616 ? -34.483 -10.473 8.181 1.00 96.06 616 ILE A N 1
ATOM 4486 C CA . ILE A 1 616 ? -35.583 -10.754 7.260 1.00 96.06 616 ILE A CA 1
ATOM 4487 C C . ILE A 1 616 ? -36.091 -9.447 6.653 1.00 96.06 616 ILE A C 1
ATOM 4489 O O . ILE A 1 616 ? -36.519 -8.530 7.359 1.00 96.06 616 ILE A O 1
ATOM 4493 N N . ARG A 1 617 ? -36.114 -9.389 5.325 1.00 96.62 617 ARG A N 1
ATOM 4494 C CA . ARG A 1 617 ? -36.807 -8.355 4.559 1.00 96.62 617 ARG A CA 1
ATOM 4495 C C . ARG A 1 617 ? -38.255 -8.781 4.338 1.00 96.62 617 ARG A C 1
ATOM 4497 O O . ARG A 1 617 ? -38.498 -9.875 3.831 1.00 96.62 617 ARG A O 1
ATOM 4504 N N . TYR A 1 618 ? -39.206 -7.915 4.668 1.00 94.38 618 TYR A N 1
ATOM 4505 C CA . TYR A 1 618 ? -40.607 -8.066 4.281 1.00 94.38 618 TYR A CA 1
ATOM 4506 C C . TYR A 1 618 ? -40.927 -7.027 3.210 1.00 94.38 618 TYR A C 1
ATOM 4508 O O . TYR A 1 618 ? -40.697 -5.844 3.449 1.00 94.38 618 TYR A O 1
ATOM 4516 N N . VAL A 1 619 ? -41.392 -7.466 2.038 1.00 95.00 619 VAL A N 1
ATOM 4517 C CA . VAL A 1 619 ? -41.819 -6.598 0.925 1.00 95.00 619 VAL A CA 1
ATOM 4518 C C . VAL A 1 619 ? -43.133 -7.128 0.370 1.00 95.00 619 VAL A C 1
ATOM 4520 O O . VAL A 1 619 ? -43.206 -8.300 0.000 1.00 95.00 619 VAL A O 1
ATOM 4523 N N . ALA A 1 620 ? -44.155 -6.273 0.288 1.00 90.75 620 ALA A N 1
ATOM 4524 C CA . ALA A 1 620 ? -45.444 -6.559 -0.354 1.00 90.75 620 ALA A CA 1
ATOM 4525 C C . ALA A 1 620 ? -46.092 -7.917 0.031 1.00 90.75 620 ALA A C 1
ATOM 4527 O O . ALA A 1 620 ? -46.738 -8.564 -0.790 1.00 90.75 620 ALA A O 1
ATOM 4528 N N . GLY A 1 621 ? -45.909 -8.369 1.278 1.00 85.31 621 GLY A N 1
ATOM 4529 C CA . GLY A 1 621 ? -46.448 -9.643 1.775 1.00 85.31 621 GLY A CA 1
ATOM 4530 C C . GLY A 1 621 ? -45.512 -10.856 1.649 1.00 85.31 621 GLY A C 1
ATOM 4531 O O . GLY A 1 621 ? -45.890 -11.950 2.062 1.00 85.31 621 GLY A O 1
ATOM 4532 N N . SER A 1 622 ? -44.284 -10.687 1.146 1.00 92.94 622 SER A N 1
ATOM 4533 C CA . SER A 1 622 ? -43.280 -11.754 1.013 1.00 92.94 622 SER A CA 1
ATOM 4534 C C . SER A 1 622 ? -42.109 -11.587 1.990 1.00 92.94 622 SER A C 1
ATOM 4536 O O . SER A 1 622 ? -41.425 -10.561 1.986 1.00 92.94 622 SER A O 1
ATOM 4538 N N . LEU A 1 623 ? -41.870 -12.599 2.838 1.00 92.81 623 LEU A N 1
ATOM 4539 C CA . LEU A 1 623 ? -40.756 -12.654 3.799 1.00 92.81 623 LEU A CA 1
ATOM 4540 C C . LEU A 1 623 ? -39.530 -13.325 3.162 1.00 92.81 623 LEU A C 1
ATOM 4542 O O . LEU A 1 623 ? -39.545 -14.525 2.899 1.00 92.81 623 LEU A O 1
ATOM 4546 N N . THR A 1 624 ? -38.448 -12.569 2.976 1.00 96.62 624 THR A N 1
ATOM 4547 C CA . THR A 1 624 ? -37.147 -13.070 2.506 1.00 96.62 624 THR A CA 1
ATOM 4548 C C . THR A 1 624 ? -36.130 -13.037 3.647 1.00 96.62 624 THR A C 1
ATOM 4550 O O . THR A 1 624 ? -35.805 -11.962 4.145 1.00 96.62 624 THR A O 1
ATOM 4553 N N . GLU A 1 625 ? -35.600 -14.191 4.055 1.00 96.50 625 GLU A N 1
ATOM 4554 C CA . GLU A 1 625 ? -34.427 -14.252 4.941 1.00 96.50 625 GLU A CA 1
ATOM 4555 C C . GLU A 1 625 ? -33.185 -13.847 4.133 1.00 96.50 625 GLU A C 1
ATOM 4557 O O . GLU A 1 625 ? -32.897 -14.465 3.111 1.00 96.50 625 GLU A O 1
ATOM 4562 N N . LEU A 1 626 ? -32.497 -12.780 4.550 1.00 97.88 626 LEU A N 1
ATOM 4563 C CA . LEU A 1 626 ? -31.308 -12.260 3.862 1.00 97.88 626 LEU A CA 1
ATOM 4564 C C . LEU A 1 626 ? -30.026 -12.931 4.368 1.00 97.88 626 LEU A C 1
ATOM 4566 O O . LEU A 1 626 ? -29.135 -13.243 3.584 1.00 97.88 626 LEU A O 1
ATOM 4570 N N . ALA A 1 627 ? -29.941 -13.136 5.683 1.00 98.00 627 ALA A N 1
ATOM 4571 C CA . ALA A 1 627 ? -28.843 -13.812 6.365 1.00 98.00 627 ALA A CA 1
ATOM 4572 C C . ALA A 1 627 ? -29.291 -14.271 7.760 1.00 98.00 627 ALA A C 1
ATOM 4574 O O . ALA A 1 627 ? -30.240 -13.723 8.331 1.00 98.00 627 ALA A O 1
ATOM 4575 N N . SER A 1 628 ? -28.585 -15.248 8.325 1.00 97.50 628 SER A N 1
ATOM 4576 C CA . SER A 1 628 ? -28.826 -15.744 9.679 1.00 97.50 628 SER A CA 1
ATOM 4577 C C . SER A 1 628 ? -27.577 -16.369 10.303 1.00 97.50 628 SER A C 1
ATOM 4579 O O . SER A 1 628 ? -26.640 -16.742 9.598 1.00 97.50 628 SER A O 1
ATOM 4581 N N . VAL A 1 629 ? -27.569 -16.484 11.635 1.00 96.94 629 VAL A N 1
ATOM 4582 C CA . VAL A 1 629 ? -26.568 -17.242 12.403 1.00 96.94 629 VAL A CA 1
ATOM 4583 C C . VAL A 1 629 ? -27.256 -18.214 13.374 1.00 96.94 629 VAL A C 1
ATOM 4585 O O . VAL A 1 629 ? -28.234 -17.814 14.015 1.00 96.94 629 VAL A O 1
ATOM 4588 N N . PRO A 1 630 ? -26.783 -19.470 13.511 1.00 96.31 630 PRO A N 1
ATOM 4589 C CA . PRO A 1 630 ? -27.377 -20.446 14.427 1.00 96.31 630 PRO A CA 1
ATOM 4590 C C . PRO A 1 630 ? -27.402 -19.961 15.879 1.00 96.31 630 PRO A C 1
ATOM 4592 O O . PRO A 1 630 ? -26.463 -19.314 16.345 1.00 96.31 630 PRO A O 1
ATOM 4595 N N . TYR A 1 631 ? -28.463 -20.302 16.606 1.00 93.06 631 TYR A N 1
ATOM 4596 C CA . TYR A 1 631 ? -28.624 -19.968 18.016 1.00 93.06 631 TYR A CA 1
ATOM 4597 C C . TYR A 1 631 ? -29.569 -20.948 18.718 1.00 93.06 631 TYR A C 1
ATOM 4599 O O . TYR A 1 631 ? -30.635 -21.267 18.201 1.00 93.06 631 TYR A O 1
ATOM 4607 N N . THR A 1 632 ? -29.210 -21.373 19.929 1.00 91.50 632 THR A N 1
ATOM 4608 C CA . THR A 1 632 ? -30.050 -22.239 20.766 1.00 91.50 632 THR A CA 1
ATOM 4609 C C . THR A 1 632 ? -30.622 -21.416 21.923 1.00 91.50 632 THR A C 1
ATOM 4611 O O . THR A 1 632 ? -29.851 -21.040 22.809 1.00 91.50 632 THR A O 1
ATOM 4614 N N . PRO A 1 633 ? -31.937 -21.128 21.951 1.00 88.50 633 PRO A N 1
ATOM 4615 C CA . PRO A 1 633 ? -32.558 -20.401 23.054 1.00 88.50 633 PRO A CA 1
ATOM 4616 C C . PRO A 1 633 ? -32.482 -21.170 24.376 1.00 88.50 633 PRO A C 1
ATOM 4618 O O . PRO A 1 633 ? -32.708 -22.381 24.415 1.00 88.50 633 PRO A O 1
ATOM 4621 N N . VAL A 1 634 ? -32.234 -20.452 25.471 1.00 91.50 634 VAL A N 1
ATOM 4622 C CA . VAL A 1 634 ? -32.237 -20.989 26.840 1.00 91.50 634 VAL A CA 1
ATOM 4623 C C . VAL A 1 634 ? -33.185 -20.150 27.694 1.00 91.50 634 VAL A C 1
ATOM 4625 O O . VAL A 1 634 ? -33.122 -18.924 27.664 1.00 91.50 634 VAL A O 1
ATOM 4628 N N . ALA A 1 635 ? -34.072 -20.794 28.456 1.00 91.19 635 ALA A N 1
ATOM 4629 C CA . ALA A 1 635 ? -35.002 -20.082 29.333 1.00 91.19 635 ALA A CA 1
ATOM 4630 C C . ALA A 1 635 ? -34.247 -19.285 30.417 1.00 91.19 635 ALA A C 1
ATOM 4632 O O . ALA A 1 635 ? -33.256 -19.760 30.969 1.00 91.19 635 ALA A O 1
ATOM 4633 N N . GLY A 1 636 ? -34.706 -18.067 30.697 1.00 89.88 636 GLY A N 1
ATOM 4634 C CA . GLY A 1 636 ? -34.040 -17.086 31.553 1.00 89.88 636 GLY A CA 1
ATOM 4635 C C . GLY A 1 636 ? -32.849 -16.363 30.909 1.00 89.88 636 GLY A C 1
ATOM 4636 O O . GLY A 1 636 ? -32.312 -15.446 31.523 1.00 89.88 636 GLY A O 1
ATOM 4637 N N . GLN A 1 637 ? -32.418 -16.728 29.694 1.00 92.94 637 GLN A N 1
ATOM 4638 C CA . GLN A 1 637 ? -31.314 -16.038 29.024 1.00 92.94 637 GLN A CA 1
ATOM 4639 C C . GLN A 1 637 ? -31.785 -14.724 28.390 1.00 92.94 637 GLN A C 1
ATOM 4641 O O . GLN A 1 637 ? -32.769 -14.703 27.647 1.00 92.94 637 GLN A O 1
ATOM 4646 N N . THR A 1 638 ? -31.016 -13.659 28.616 1.00 94.12 638 THR A N 1
ATOM 4647 C CA . THR A 1 638 ? -31.117 -12.382 27.899 1.00 94.12 638 THR A CA 1
ATOM 4648 C C . THR A 1 638 ? -30.069 -12.310 26.785 1.00 94.12 638 THR A C 1
ATOM 4650 O O . THR A 1 638 ? -28.954 -12.816 26.926 1.00 94.12 638 THR A O 1
ATOM 4653 N N . SER A 1 639 ? -30.410 -11.692 25.656 1.00 94.00 639 SER A N 1
ATOM 4654 C CA . SER A 1 639 ? -29.473 -11.331 24.585 1.00 94.00 639 SER A CA 1
ATOM 4655 C C . SER A 1 639 ? -29.741 -9.911 24.103 1.00 94.00 639 SER A C 1
ATOM 4657 O O . SER A 1 639 ? -30.886 -9.545 23.863 1.00 94.00 639 SER A O 1
ATOM 4659 N N . LYS A 1 640 ? -28.693 -9.109 23.917 1.00 94.81 640 LYS A N 1
ATOM 4660 C CA . LYS A 1 640 ? -28.800 -7.763 23.345 1.00 94.81 640 LYS A CA 1
ATOM 4661 C C . LYS A 1 640 ? -28.779 -7.852 21.822 1.00 94.81 640 LYS A C 1
ATOM 4663 O O . LYS A 1 640 ? -27.778 -8.284 21.252 1.00 94.81 640 LYS A O 1
ATOM 4668 N N . LEU A 1 641 ? -29.850 -7.434 21.158 1.00 96.56 641 LEU A N 1
ATOM 4669 C CA . LEU A 1 641 ? -29.940 -7.355 19.701 1.00 96.56 641 LEU A CA 1
ATOM 4670 C C . LEU A 1 641 ? -29.765 -5.907 19.247 1.00 96.56 641 LEU A C 1
ATOM 4672 O O . LEU A 1 641 ? -30.384 -5.009 19.810 1.00 96.56 641 LEU A O 1
ATOM 4676 N N . ARG A 1 642 ? -28.987 -5.675 18.186 1.00 95.44 642 ARG A N 1
ATOM 4677 C CA . ARG A 1 642 ? -28.900 -4.365 17.518 1.00 95.44 642 ARG A CA 1
ATOM 4678 C C . ARG A 1 642 ? -28.920 -4.522 16.007 1.00 95.44 642 ARG A C 1
ATOM 4680 O O . ARG A 1 642 ? -28.245 -5.393 15.470 1.00 95.44 642 ARG A O 1
ATOM 4687 N N . MET A 1 643 ? -29.628 -3.633 15.321 1.00 96.25 643 MET A N 1
ATOM 4688 C CA . MET A 1 643 ? -29.604 -3.479 13.869 1.00 96.25 643 MET A CA 1
ATOM 4689 C C . MET A 1 643 ? -29.211 -2.038 13.532 1.00 96.25 643 MET A C 1
ATOM 4691 O O . MET A 1 643 ? -29.852 -1.095 13.991 1.00 96.25 643 MET A O 1
ATOM 4695 N N . ALA A 1 644 ? -28.137 -1.873 12.764 1.00 93.38 644 ALA A N 1
ATOM 4696 C CA . ALA A 1 644 ? -27.569 -0.589 12.374 1.00 93.38 644 ALA A CA 1
ATOM 4697 C C . ALA A 1 644 ? -27.567 -0.436 10.850 1.00 93.38 644 ALA A C 1
ATOM 4699 O O . ALA A 1 644 ? -27.208 -1.363 10.122 1.00 93.38 644 ALA A O 1
ATOM 4700 N N . PHE A 1 645 ? -27.940 0.751 10.388 1.00 92.19 645 PHE A N 1
ATOM 4701 C CA . PHE A 1 645 ? -28.053 1.118 8.986 1.00 92.19 645 PHE A CA 1
ATOM 4702 C C . PHE A 1 645 ? -27.023 2.192 8.639 1.00 92.19 645 PHE A C 1
ATOM 4704 O O . PHE A 1 645 ? -26.904 3.177 9.365 1.00 92.19 645 PHE A O 1
ATOM 4711 N N . SER A 1 646 ? -26.316 2.030 7.518 1.00 88.44 646 SER A N 1
ATOM 4712 C CA . SER A 1 646 ? -25.570 3.130 6.900 1.00 88.44 646 SER A CA 1
ATOM 4713 C C . SER A 1 646 ? -25.610 3.046 5.376 1.00 88.44 646 SER A C 1
ATOM 4715 O O . SER A 1 646 ? -25.123 2.084 4.782 1.00 88.44 646 SER A O 1
ATOM 4717 N N . GLY A 1 647 ? -26.260 4.009 4.723 1.00 87.06 647 GLY A N 1
ATOM 4718 C CA . GLY A 1 647 ? -26.580 3.950 3.298 1.00 87.06 647 GLY A CA 1
ATOM 4719 C C . GLY A 1 647 ? -27.392 2.695 2.956 1.00 87.06 647 GLY A C 1
ATOM 4720 O O . GLY A 1 647 ? -28.507 2.506 3.448 1.00 87.06 647 GLY A O 1
ATOM 4721 N N . SER A 1 648 ? -26.836 1.819 2.117 1.00 89.81 648 SER A N 1
ATOM 4722 C CA . SER A 1 648 ? -27.394 0.490 1.811 1.00 89.81 648 SER A CA 1
ATOM 4723 C C . SER A 1 648 ? -26.897 -0.629 2.734 1.00 89.81 648 SER A C 1
ATOM 4725 O O . SER A 1 648 ? -27.376 -1.754 2.619 1.00 89.81 648 SER A O 1
ATOM 4727 N N . ASN A 1 649 ? -25.911 -0.367 3.594 1.00 94.00 649 ASN A N 1
ATOM 4728 C CA . ASN A 1 649 ? -25.310 -1.363 4.473 1.00 94.00 649 ASN A CA 1
ATOM 4729 C C . ASN A 1 649 ? -26.173 -1.587 5.722 1.00 94.00 649 ASN A C 1
ATOM 4731 O O . ASN A 1 649 ? -26.622 -0.633 6.362 1.00 94.00 649 ASN A O 1
ATOM 4735 N N . ILE A 1 650 ? -26.382 -2.856 6.065 1.00 95.56 650 ILE A N 1
ATOM 4736 C CA . ILE A 1 650 ? -27.138 -3.311 7.230 1.00 95.56 650 ILE A CA 1
ATOM 4737 C C . ILE A 1 650 ? -26.228 -4.228 8.040 1.00 95.56 650 ILE A C 1
ATOM 4739 O O . ILE A 1 650 ? -25.761 -5.255 7.539 1.00 95.56 650 ILE A O 1
ATOM 4743 N N . ARG A 1 651 ? -25.992 -3.858 9.299 1.00 96.00 651 ARG A N 1
ATOM 4744 C CA . ARG A 1 651 ? -25.188 -4.628 10.251 1.00 96.00 651 ARG A CA 1
ATOM 4745 C C . ARG A 1 651 ? -26.034 -5.029 11.447 1.00 96.00 651 ARG A C 1
ATOM 4747 O O . ARG A 1 651 ? -26.660 -4.175 12.077 1.00 96.00 651 ARG A O 1
ATOM 4754 N N . CYS A 1 652 ? -26.048 -6.316 11.769 1.00 97.19 652 CYS A N 1
ATOM 4755 C CA . CYS A 1 652 ? -26.750 -6.845 12.933 1.00 97.19 652 CYS A CA 1
ATOM 4756 C C . CYS A 1 652 ? -25.753 -7.390 13.952 1.00 97.19 652 CYS A C 1
ATOM 4758 O O . CYS A 1 652 ? -24.767 -8.036 13.590 1.00 97.19 652 CYS A O 1
ATOM 4760 N N . TYR A 1 653 ? -26.040 -7.147 15.227 1.00 96.25 653 TYR A N 1
ATOM 4761 C CA . TYR A 1 653 ? -25.198 -7.522 16.354 1.00 96.25 653 TYR A CA 1
ATOM 4762 C C . TYR A 1 653 ? -25.999 -8.320 17.378 1.00 96.25 653 TYR A C 1
ATOM 4764 O O . TYR A 1 653 ? -27.170 -8.016 17.625 1.00 96.25 653 TYR A O 1
ATOM 4772 N N . VAL A 1 654 ? -25.341 -9.295 18.002 1.00 95.50 654 VAL A N 1
ATOM 4773 C CA . VAL A 1 654 ? -25.844 -10.039 19.163 1.00 95.50 654 VAL A CA 1
ATOM 4774 C C . VAL A 1 654 ? -24.803 -9.913 20.267 1.00 95.50 654 VAL A C 1
ATOM 4776 O O . VAL A 1 654 ? -23.641 -10.249 20.055 1.00 95.50 654 VAL A O 1
ATOM 4779 N N . ASN A 1 655 ? -25.201 -9.402 21.433 1.00 92.81 655 ASN A N 1
ATOM 4780 C CA . ASN A 1 655 ? -24.305 -9.103 22.558 1.00 92.81 655 ASN A CA 1
ATOM 4781 C C . ASN A 1 655 ? -23.097 -8.249 22.122 1.00 92.81 655 ASN A C 1
ATOM 4783 O O . ASN A 1 655 ? -21.949 -8.553 22.430 1.00 92.81 655 ASN A O 1
ATOM 4787 N N . ASP A 1 656 ? -23.389 -7.209 21.330 1.00 86.00 656 ASP A N 1
ATOM 4788 C CA . ASP A 1 656 ? -22.442 -6.280 20.692 1.00 86.00 656 ASP A CA 1
ATOM 4789 C C . ASP A 1 656 ? -21.415 -6.899 19.707 1.00 86.00 656 ASP A C 1
ATOM 4791 O O . ASP A 1 656 ? -20.655 -6.160 19.080 1.00 86.00 656 ASP A O 1
ATOM 4795 N N . VAL A 1 657 ? -21.451 -8.216 19.461 1.00 87.69 657 VAL A N 1
ATOM 4796 C CA . VAL A 1 657 ? -20.672 -8.901 18.411 1.00 87.69 657 VAL A CA 1
ATOM 4797 C C . VAL A 1 657 ? -21.397 -8.805 17.068 1.00 87.69 657 VAL A C 1
ATOM 4799 O O . VAL A 1 657 ? -22.586 -9.108 16.991 1.00 87.69 657 VAL A O 1
ATOM 4802 N N . GLU A 1 658 ? -20.701 -8.400 15.999 1.00 94.88 658 GLU A N 1
ATOM 4803 C CA . GLU A 1 658 ? -21.264 -8.361 14.639 1.00 94.88 658 GLU A CA 1
ATOM 4804 C C . GLU A 1 658 ? -21.503 -9.786 14.123 1.00 94.88 658 GLU A C 1
ATOM 4806 O O . GLU A 1 658 ? -20.576 -10.592 14.071 1.00 94.88 658 GLU A O 1
ATOM 4811 N N . VAL A 1 659 ? -22.748 -10.099 13.751 1.00 95.94 659 VAL A N 1
ATOM 4812 C CA . VAL A 1 659 ? -23.153 -11.434 13.272 1.00 95.94 659 VAL A CA 1
ATOM 4813 C C . VAL A 1 659 ? -23.621 -11.443 11.818 1.00 95.94 659 VAL A C 1
ATOM 4815 O O . VAL A 1 659 ? -23.571 -12.480 11.164 1.00 95.94 659 VAL A O 1
ATOM 4818 N N . ILE A 1 660 ? -24.086 -10.302 11.302 1.00 97.62 660 ILE A N 1
ATOM 4819 C CA . ILE A 1 660 ? -24.533 -10.130 9.915 1.00 97.62 660 ILE A CA 1
ATOM 4820 C C . ILE A 1 660 ? -24.037 -8.769 9.430 1.00 97.62 660 ILE A C 1
ATOM 4822 O O . ILE A 1 660 ? -24.199 -7.772 10.132 1.00 97.62 660 ILE A O 1
ATOM 4826 N N . ASN A 1 661 ? -23.488 -8.725 8.219 1.00 96.75 661 ASN A N 1
ATOM 4827 C CA . ASN A 1 661 ? -23.087 -7.503 7.528 1.00 96.75 661 ASN A CA 1
ATOM 4828 C C . ASN A 1 661 ? -23.323 -7.699 6.025 1.00 96.75 661 ASN A C 1
ATOM 4830 O O . ASN A 1 661 ? -22.690 -8.555 5.406 1.00 96.75 661 ASN A O 1
ATOM 4834 N N . LEU A 1 662 ? -24.282 -6.969 5.455 1.00 97.25 662 LEU A N 1
ATOM 4835 C CA . LEU A 1 662 ? -24.648 -7.067 4.039 1.00 97.25 662 LEU A CA 1
ATOM 4836 C C . LEU A 1 662 ? -25.171 -5.735 3.497 1.00 97.25 662 LEU A C 1
ATOM 4838 O O . LEU A 1 662 ? -25.435 -4.806 4.255 1.00 97.25 662 LEU A O 1
ATOM 4842 N N . ASN A 1 663 ? -25.351 -5.653 2.179 1.00 95.06 663 ASN A N 1
ATOM 4843 C CA . ASN A 1 663 ? -25.968 -4.502 1.523 1.00 95.06 663 ASN A CA 1
ATOM 4844 C C . ASN A 1 663 ? -27.335 -4.890 0.940 1.00 95.06 663 ASN A C 1
ATOM 4846 O O . ASN A 1 663 ? -27.414 -5.852 0.178 1.00 95.06 663 ASN A O 1
ATOM 4850 N N . ASP A 1 664 ? -28.385 -4.125 1.246 1.00 95.12 664 ASP A N 1
ATOM 4851 C CA . ASP A 1 664 ? -29.714 -4.256 0.631 1.00 95.12 664 ASP A CA 1
ATOM 4852 C C . ASP A 1 664 ? -30.350 -2.867 0.436 1.00 95.12 664 ASP A C 1
ATOM 4854 O O . ASP A 1 664 ? -30.402 -2.038 1.347 1.00 95.12 664 ASP A O 1
ATOM 4858 N N . THR A 1 665 ? -30.815 -2.596 -0.784 1.00 93.62 665 THR A N 1
ATOM 4859 C CA . THR A 1 665 ? -31.336 -1.295 -1.228 1.00 93.62 665 THR A CA 1
ATOM 4860 C C . THR A 1 665 ? -32.863 -1.191 -1.203 1.00 93.62 665 THR A C 1
ATOM 4862 O O . THR A 1 665 ? -33.398 -0.161 -1.607 1.00 93.62 665 THR A O 1
ATOM 4865 N N . SER A 1 666 ? -33.578 -2.213 -0.717 1.00 92.44 666 SER A N 1
ATOM 4866 C CA . SER A 1 666 ? -35.051 -2.284 -0.775 1.00 92.44 666 SER A CA 1
ATOM 4867 C C . SER A 1 666 ? -35.749 -1.137 -0.037 1.00 92.44 666 SER A C 1
ATOM 4869 O O . SER A 1 666 ? -36.799 -0.672 -0.472 1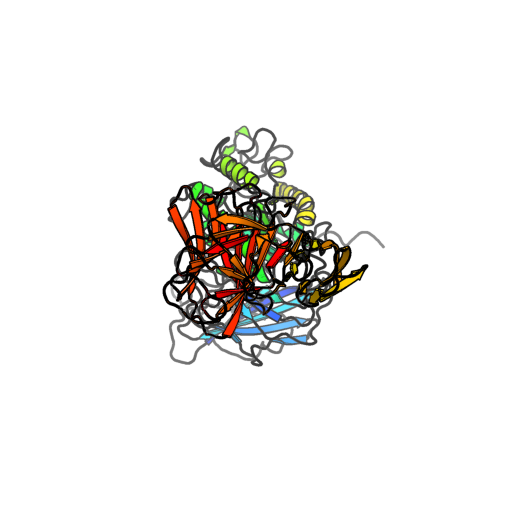.00 92.44 666 SER A O 1
ATOM 4871 N N . PHE A 1 667 ? -35.145 -0.652 1.052 1.00 89.56 667 PHE A N 1
ATOM 4872 C CA . PHE A 1 667 ? -35.607 0.516 1.803 1.00 89.56 667 PHE A CA 1
ATOM 4873 C C . PHE A 1 667 ? -34.444 1.496 1.986 1.00 89.56 667 PHE A C 1
ATOM 4875 O O . PHE A 1 667 ? -33.516 1.220 2.748 1.00 89.56 667 PHE A O 1
ATOM 4882 N N . ALA A 1 668 ? -34.484 2.625 1.270 1.00 71.69 668 ALA A N 1
ATOM 4883 C CA . ALA A 1 668 ? -33.413 3.631 1.246 1.00 71.69 668 ALA A CA 1
ATOM 4884 C C . ALA A 1 668 ? -33.718 4.907 2.060 1.00 71.69 668 ALA A C 1
ATOM 4886 O O . ALA A 1 668 ? -32.797 5.641 2.408 1.00 71.69 668 ALA A O 1
ATOM 4887 N N . ALA A 1 669 ? -34.989 5.176 2.368 1.00 78.94 669 ALA A N 1
ATOM 4888 C CA . ALA A 1 669 ? -35.400 6.293 3.219 1.00 78.94 669 ALA A CA 1
ATOM 4889 C C . ALA A 1 669 ? -35.328 5.928 4.713 1.00 78.94 669 ALA A C 1
ATOM 4891 O O . ALA A 1 669 ? -35.286 4.748 5.078 1.00 78.94 669 ALA A O 1
ATOM 4892 N N . SER A 1 670 ? -35.379 6.936 5.588 1.00 74.50 670 SER A N 1
ATOM 4893 C CA . SER A 1 670 ? -35.717 6.708 6.990 1.00 74.50 670 SER A CA 1
ATOM 4894 C C . SER A 1 670 ? -37.157 6.194 7.085 1.00 74.50 670 SER A C 1
ATOM 4896 O O . SER A 1 670 ? -38.100 6.821 6.610 1.00 74.50 670 SER A O 1
ATOM 4898 N N . GLY A 1 671 ? -37.312 5.020 7.688 1.00 86.31 671 GLY A N 1
ATOM 4899 C CA . GLY A 1 671 ? -38.598 4.453 8.093 1.00 86.31 671 GLY A CA 1
ATOM 4900 C C . GLY A 1 671 ? -38.579 4.177 9.592 1.00 86.31 671 GLY A C 1
ATOM 4901 O O . GLY A 1 671 ? -37.499 4.172 10.191 1.00 86.31 671 GLY A O 1
ATOM 4902 N N . ALA A 1 672 ? -39.742 3.951 10.196 1.00 92.38 672 ALA A N 1
ATOM 4903 C CA . ALA A 1 672 ? -39.859 3.832 11.645 1.00 92.38 672 ALA A CA 1
ATOM 4904 C C . ALA A 1 672 ? -39.158 2.580 12.208 1.00 92.38 672 ALA A C 1
ATOM 4906 O O . ALA A 1 672 ? -38.718 1.678 11.483 1.00 92.38 672 ALA A O 1
ATOM 4907 N N . VAL A 1 673 ? -39.077 2.546 13.535 1.00 95.88 673 VAL A N 1
ATOM 4908 C CA . VAL A 1 673 ? -38.473 1.478 14.338 1.00 95.88 673 VAL A CA 1
ATOM 4909 C C . VAL A 1 673 ? -39.485 0.937 15.339 1.00 95.88 673 VAL A C 1
ATOM 4911 O O . VAL A 1 673 ? -40.445 1.625 15.689 1.00 95.88 673 VAL A O 1
ATOM 4914 N N . GLY A 1 674 ? -39.283 -0.292 15.810 1.00 95.19 674 GLY A N 1
ATOM 4915 C CA . GLY A 1 674 ? -40.180 -0.891 16.794 1.00 95.19 674 GLY A CA 1
ATOM 4916 C C . GLY A 1 674 ? -39.985 -2.389 16.980 1.00 95.19 674 GLY A C 1
ATOM 4917 O O . GLY A 1 674 ? -38.888 -2.903 16.765 1.00 95.19 674 GLY A O 1
ATOM 4918 N N . ILE A 1 675 ? -41.060 -3.078 17.367 1.00 94.19 675 ILE A N 1
ATOM 4919 C CA . ILE A 1 675 ? -41.069 -4.509 17.706 1.00 94.19 675 ILE A CA 1
ATOM 4920 C C . ILE A 1 675 ? -42.252 -5.247 17.066 1.00 94.19 675 ILE A C 1
ATOM 4922 O O . ILE A 1 675 ? -43.347 -4.698 16.896 1.00 94.19 675 ILE A O 1
ATOM 4926 N N . ARG A 1 676 ? -42.028 -6.509 16.688 1.00 90.38 676 ARG A N 1
ATOM 4927 C CA . ARG A 1 676 ? -42.971 -7.320 15.905 1.00 90.38 676 ARG A CA 1
ATOM 4928 C C . ARG A 1 676 ? -43.062 -8.762 16.383 1.00 90.38 676 ARG A C 1
ATOM 4930 O O . ARG A 1 676 ? -42.050 -9.353 16.746 1.00 90.38 676 ARG A O 1
ATOM 4937 N N . ASN A 1 677 ? -44.248 -9.355 16.241 1.00 87.38 677 ASN A N 1
ATOM 4938 C CA . ASN A 1 677 ? -44.453 -10.802 16.233 1.00 87.38 677 ASN A CA 1
ATOM 4939 C C . ASN A 1 677 ? -45.165 -11.254 14.947 1.00 87.38 677 ASN A C 1
ATOM 4941 O O . ASN A 1 677 ? -46.150 -10.647 14.522 1.00 87.38 677 ASN A O 1
ATOM 4945 N N . LEU A 1 678 ? -44.659 -12.332 14.350 1.00 85.06 678 LEU A N 1
ATOM 4946 C CA . LEU A 1 678 ? -45.196 -13.008 13.162 1.00 85.06 678 LEU A CA 1
ATOM 4947 C C . LEU A 1 678 ? -45.668 -14.449 13.443 1.00 85.06 678 LEU A C 1
ATOM 4949 O O . LEU A 1 678 ? -46.050 -15.163 12.517 1.00 85.06 678 LEU A O 1
ATOM 4953 N N . SER A 1 679 ? -45.592 -14.906 14.693 1.00 78.69 679 SER A N 1
ATOM 4954 C CA . SER A 1 679 ? -45.917 -16.280 15.095 1.00 78.69 679 SER A CA 1
ATOM 4955 C C . SER A 1 679 ? -46.482 -16.318 16.524 1.00 78.69 679 SER A C 1
ATOM 4957 O O . SER A 1 679 ? -47.071 -15.345 16.983 1.00 78.69 679 SER A O 1
ATOM 4959 N N . ASN A 1 680 ? -46.327 -17.451 17.214 1.00 74.44 680 ASN A N 1
ATOM 4960 C CA . ASN A 1 680 ? -46.838 -17.752 18.551 1.00 74.44 680 ASN A CA 1
ATOM 4961 C C . ASN A 1 680 ? -46.860 -16.555 19.516 1.00 74.44 680 ASN A C 1
ATOM 4963 O O . ASN A 1 680 ? -45.893 -15.799 19.627 1.00 74.44 680 ASN A O 1
ATOM 4967 N N . VAL A 1 681 ? -47.980 -16.403 20.223 1.00 74.50 681 VAL A N 1
ATOM 4968 C CA . VAL A 1 681 ? -48.163 -15.353 21.230 1.00 74.50 681 VAL A CA 1
ATOM 4969 C C . VAL A 1 681 ? -47.232 -15.580 22.422 1.00 74.50 681 VAL A C 1
ATOM 4971 O O . VAL A 1 681 ? -47.098 -16.707 22.901 1.00 74.50 681 VAL A O 1
ATOM 4974 N N . SER A 1 682 ? -46.606 -14.507 22.906 1.00 75.62 682 SER A N 1
ATOM 4975 C CA . SER A 1 682 ? -46.027 -14.489 24.251 1.00 75.62 682 SER A CA 1
ATOM 4976 C C . SER A 1 682 ? -47.140 -14.202 25.265 1.00 75.62 682 SER A C 1
ATOM 4978 O O . SER A 1 682 ? -48.167 -13.601 24.947 1.00 75.62 682 SER A O 1
ATOM 4980 N N . GLY A 1 683 ? -46.914 -14.596 26.509 1.00 77.62 683 GLY A N 1
ATOM 4981 C CA . GLY A 1 683 ? -47.743 -14.262 27.668 1.00 77.62 683 GLY A CA 1
ATOM 4982 C C . GLY A 1 683 ? -46.825 -13.812 28.798 1.00 77.62 683 GLY A C 1
ATOM 4983 O O . GLY A 1 683 ? -45.633 -14.073 28.716 1.00 77.62 683 GLY A O 1
ATOM 4984 N N . ALA A 1 684 ? -47.347 -13.199 29.863 1.00 76.50 684 ALA A N 1
ATOM 4985 C CA . ALA A 1 684 ? -46.519 -12.572 30.907 1.00 76.50 684 ALA A CA 1
ATOM 4986 C C . ALA A 1 684 ? -45.438 -13.473 31.561 1.00 76.50 684 ALA A C 1
ATOM 4988 O O . ALA A 1 684 ? -44.530 -12.947 32.189 1.00 76.50 684 ALA A O 1
ATOM 4989 N N . ASN A 1 685 ? -45.517 -14.803 31.412 1.00 81.00 685 ASN A N 1
ATOM 4990 C CA . ASN A 1 685 ? -44.521 -15.768 31.899 1.00 81.00 685 ASN A CA 1
ATOM 4991 C C . ASN A 1 685 ? -44.001 -16.725 30.797 1.00 81.00 685 ASN A C 1
ATOM 4993 O O . ASN A 1 685 ? -43.484 -17.794 31.112 1.00 81.00 685 ASN A O 1
ATOM 4997 N N . THR A 1 686 ? -44.209 -16.427 29.507 1.00 83.50 686 THR A N 1
ATOM 4998 C CA . THR A 1 686 ? -43.956 -17.382 28.408 1.00 83.50 686 THR A CA 1
ATOM 4999 C C . THR A 1 686 ? -43.548 -16.710 27.101 1.00 83.50 686 THR A C 1
ATOM 5001 O O . THR A 1 686 ? -44.183 -15.750 26.667 1.00 83.50 686 THR A O 1
ATOM 5004 N N . GLY A 1 687 ? -42.589 -17.309 26.395 1.00 84.75 687 GLY A N 1
ATOM 5005 C CA . GLY A 1 687 ? -42.079 -16.822 25.114 1.00 84.75 687 GLY A CA 1
ATOM 5006 C C . GLY A 1 687 ? -40.890 -15.877 25.282 1.00 84.75 687 GLY A C 1
ATOM 5007 O O . GLY A 1 687 ? -40.111 -16.016 26.224 1.00 84.75 687 GLY A O 1
ATOM 5008 N N . LEU A 1 688 ? -40.729 -14.947 24.338 1.00 87.88 688 LEU A N 1
ATOM 5009 C CA . LEU A 1 688 ? -39.686 -13.919 24.355 1.00 87.88 688 LEU A CA 1
ATOM 5010 C C . LEU A 1 688 ? -40.309 -12.561 24.714 1.00 87.88 688 LEU A C 1
ATOM 5012 O O . LEU A 1 688 ? -41.443 -12.255 24.326 1.00 87.88 688 LEU A O 1
ATOM 5016 N N . HIS A 1 689 ? -39.576 -11.803 25.526 1.00 91.50 689 HIS A N 1
ATOM 5017 C CA . HIS A 1 689 ? -39.915 -10.477 26.044 1.00 91.50 689 HIS A CA 1
ATOM 5018 C C . HIS A 1 689 ? -38.832 -9.479 25.610 1.00 91.50 689 HIS A C 1
ATOM 5020 O O . HIS A 1 689 ? -37.664 -9.856 25.543 1.00 91.50 689 HIS A O 1
ATOM 5026 N N . PHE A 1 690 ? -39.207 -8.229 25.334 1.00 93.94 690 PHE A N 1
ATOM 5027 C CA . PHE A 1 690 ? -38.296 -7.134 24.983 1.00 93.94 690 PHE A CA 1
ATOM 5028 C C . PHE A 1 690 ? -38.082 -6.195 26.177 1.00 93.94 690 PHE A C 1
ATOM 5030 O O . PHE A 1 690 ? -39.059 -5.797 26.806 1.00 93.94 690 PHE A O 1
ATOM 5037 N N . ASP A 1 691 ? -36.836 -5.800 26.432 1.00 94.25 691 ASP A N 1
ATOM 5038 C CA . ASP A 1 691 ? -36.450 -4.737 27.374 1.00 94.25 691 ASP A CA 1
ATOM 5039 C C . ASP A 1 691 ? -35.429 -3.777 26.711 1.00 94.25 691 ASP A C 1
ATOM 5041 O O . ASP A 1 691 ? -34.918 -4.052 25.622 1.00 94.25 691 ASP A O 1
ATOM 5045 N N . ASN A 1 692 ? -35.125 -2.640 27.339 1.00 93.06 692 ASN A N 1
ATOM 5046 C CA . ASN A 1 692 ? -34.011 -1.745 27.036 1.00 93.06 692 ASN A CA 1
ATOM 5047 C C . ASN A 1 692 ? -33.942 -1.317 25.560 1.00 93.06 692 ASN A C 1
ATOM 5049 O O . ASN A 1 692 ? -32.854 -1.272 24.971 1.00 93.06 692 ASN A O 1
ATOM 5053 N N . PHE A 1 693 ? -35.101 -0.995 24.973 1.00 95.19 693 PHE A N 1
ATOM 5054 C CA . PHE A 1 693 ? -35.240 -0.549 23.589 1.00 95.19 693 PHE A CA 1
ATOM 5055 C C . PHE A 1 693 ? -34.635 0.846 23.418 1.00 95.19 693 PHE A C 1
ATOM 5057 O O . PHE A 1 693 ? -34.979 1.771 24.152 1.00 95.19 693 PHE A O 1
ATOM 5064 N N . LYS A 1 694 ? -33.735 1.028 22.448 1.00 92.81 694 LYS A N 1
ATOM 5065 C CA . LYS A 1 694 ? -33.063 2.312 22.195 1.00 92.81 694 LYS A CA 1
ATOM 5066 C C . LYS A 1 694 ? -32.916 2.594 20.710 1.00 92.81 694 LYS A C 1
ATOM 5068 O O . LYS A 1 694 ? -32.812 1.682 19.889 1.00 92.81 694 LYS A O 1
ATOM 5073 N N . VAL A 1 695 ? -32.864 3.881 20.383 1.00 92.56 695 VAL A N 1
ATOM 5074 C CA . VAL A 1 695 ? -32.731 4.398 19.018 1.00 92.56 695 VAL A CA 1
ATOM 5075 C C . VAL A 1 695 ? -31.630 5.451 18.984 1.00 92.56 695 VAL A C 1
ATOM 5077 O O . VAL A 1 695 ? -31.593 6.332 19.840 1.00 92.56 695 VAL A O 1
ATOM 5080 N N . TYR A 1 696 ? -30.761 5.392 17.980 1.00 86.38 696 TYR A N 1
ATOM 5081 C CA . TYR A 1 696 ? -29.593 6.264 17.815 1.00 86.38 696 TYR A CA 1
ATOM 5082 C C . TYR A 1 696 ? -29.430 6.673 16.354 1.00 86.38 696 TYR A C 1
ATOM 5084 O O . TYR A 1 696 ? -29.724 5.851 15.493 1.00 86.38 696 TYR A O 1
ATOM 5092 N N . ALA A 1 697 ? -28.901 7.863 16.066 1.00 77.06 697 ALA A N 1
ATOM 5093 C CA . ALA A 1 697 ? -28.483 8.286 14.723 1.00 77.06 697 ALA A CA 1
ATOM 5094 C C . ALA A 1 697 ? -27.193 9.116 14.783 1.00 77.06 697 ALA A C 1
ATOM 5096 O O . ALA A 1 697 ? -26.966 9.728 15.851 1.00 77.06 697 ALA A O 1
#

InterPro domains:
  IPR013783 Immunoglobulin-like fold [G3DSA:2.60.40.10] (421-508)
  IPR015919 Cadherin-like superfamily [SSF49313] (437-503)
  IPR036514 SGNH hydrolase superfamily [G3DSA:3.40.50.1110] (194-419)

Solvent-accessible surface area (backbone atoms only — not comparable to full-atom values): 38017 Å² total; per-residue (Å²): 141,76,100,79,84,88,78,86,84,84,71,70,88,85,87,85,86,86,88,84,83,92,88,77,96,75,86,88,48,48,22,32,87,50,32,51,50,77,79,72,58,74,43,78,78,69,93,67,97,48,40,41,39,39,37,33,38,34,64,44,68,36,47,80,80,28,44,42,34,45,21,38,32,50,54,37,55,44,66,66,97,91,56,78,50,47,86,47,66,39,35,36,36,41,31,46,32,48,99,77,44,75,45,77,46,34,28,92,85,31,65,62,32,72,44,57,50,62,56,42,63,44,67,42,44,62,40,76,86,45,70,45,56,52,60,36,72,36,32,44,36,39,37,37,47,37,50,60,70,42,59,71,65,59,41,80,56,46,62,72,71,61,41,45,25,47,65,44,74,61,89,73,74,83,69,79,86,64,76,74,79,88,76,78,59,93,86,50,51,77,43,38,34,39,65,81,73,60,45,74,48,49,82,71,75,77,86,60,38,25,33,34,34,43,22,13,36,67,50,12,21,80,74,66,77,86,72,73,83,64,80,74,50,58,11,50,58,53,58,18,36,54,70,19,94,72,46,61,46,57,68,48,83,63,17,21,60,82,35,37,33,62,55,55,47,72,47,63,30,58,62,54,54,49,77,79,31,43,31,41,40,35,41,55,46,66,47,46,66,66,68,90,74,99,68,90,64,45,72,66,54,53,52,51,19,45,51,49,43,40,48,61,39,48,76,71,72,34,45,35,30,43,37,60,64,74,42,34,30,52,54,83,62,67,36,45,45,63,87,47,41,44,45,40,89,42,24,35,84,91,22,57,40,50,56,48,36,55,53,56,61,73,28,48,79,72,72,26,70,40,65,51,77,55,59,80,76,50,22,44,92,97,38,80,23,39,58,28,34,87,94,42,58,34,28,35,38,103,74,28,66,48,66,16,78,72,36,44,57,51,45,33,56,56,35,29,70,49,43,48,68,74,44,52,61,64,70,51,41,42,44,73,79,61,63,74,43,32,46,76,39,81,42,77,42,64,56,47,79,39,73,64,48,77,68,47,42,32,47,78,79,41,74,48,73,48,51,56,44,47,74,40,43,70,69,45,33,40,36,40,38,28,73,52,61,47,73,29,47,28,27,42,32,43,33,29,64,79,71,51,65,25,65,32,79,41,62,34,43,26,27,58,61,75,37,43,26,49,41,76,52,55,58,71,38,49,51,63,80,44,57,36,80,69,63,38,45,39,43,73,80,36,62,42,45,25,16,44,48,80,33,22,35,25,40,58,28,66,57,18,33,36,36,47,62,64,90,70,96,47,49,40,32,36,41,34,31,32,38,32,22,57,28,79,55,81,50,35,36,42,27,44,35,37,43,28,77,57,100,38,33,29,37,34,40,32,44,36,68,48,46,22,45,30,38,31,42,31,50,88,78,45,81,43,77,78,50,70,43,82,41,81,78,49,62,74,41,71,46,39,39,35,45,36,36,48,79,45,36,43,38,32,26,53,70,85,41,80,70,45,78,50,75,56,69,91,62,67,60,65,35,44,37,38,45,36,30,73,31,74,56,18,49,82,74,32,27,57,31,40,26,59,32,35,32,37,94

Secondary structure (DSSP, 8-state):
--S--SS--------------S-------B--SS--PPS-------SS--EEEEEEEEEEE--TT-EES-EEE------STT--S-SS-EEEEEEEEETTEEEEPPBTTBSSEEEPTT-S--BPPP-TT-EE-TT-EEEEEEEEEEETT---------S---EEEEEESS--GGGSS--S--PPPTT-B------PPPEEE-S---SSPPEEEEESHHHH-TTGGGS--S--S--TTHHHHHHSTT-PPPEEE---TT--HHHHHH-GGGGGHHHH-SEEEEE-STTTTT--SS----HHHHHHHHHHHHHHHHHTT-EEEEEPPPP-EEESSTTSSSTTEEE-TTTSTTSHHHHHHHHHHTTBTTTBSEEE--HHHHS-TT-TTS---TT-S--B-TTSSSBPHHHHHHHHHHHHHHHHHHTPPPPPEEE--PPPEETTS-EEE-PEEES--SSPEEEEEEE-PPTTEEE-TTT--EEE---S-EEEEEEEEEE-TTS-EEEEEEEEEEEPPSEEE---S-TT-BGGGSB-TTSPBEEEEES-EEE-SSS-EEE-SSSEEEEE----SSS-EEEEEEEEESS--SS-EEEEEEEE-SSSSEEEEEEETTTEEEEEEEETTEEEEEEEEE----TT-EEEEEEEEETTEEEEEETTEEEEEEE--S--S--EEEEEESSS--BTTBSEEEEEEEEE-

Nearest PDB structures (foldseek):
  4b1m-assembly3_C  TM=8.478E-01  e=7.911E-09  Bacillus subtilis
  4m02-assembly1_A  TM=8.299E-01  e=8.364E-06  Staphylococcus aureus subsp. aureus NCTC 8325
  4m03-assembly1_A-2  TM=8.131E-01  e=4.524E-05  Staphylococcus aureus subsp. aureus NCTC 8325
  3flp-assembly1_A  TM=6.306E-01  e=4.372E-04  Limulus polyphemus
  4m00-assembly1_A  TM=2.000E-01  e=1.252E-06  Staphylococcus aureus subsp. aureus NCTC 8325

Organism: NCBI:txid1592790

Sequence (697 aa):
MTRSALRNRNIRNAYAYGSGPAGAVAVARIASTRGQAMNASSLVGGGGSNYTRFEARILCKAGPDGISSPKFHFNGFFYNVGQQNQPSNLQVELWIERNGVSTQVTFGGNLLGTIPAGATDYASDAMAGITIPPNAEYYQRVGFLVASGQQLMPGGNRDANIGETFVGSTAAVSQLGGTGALSIPAGGAIQSAAIMAAFVETTRIKTKNTALLLGDSLFSAASYDNVGDGHGNIGYIKPALYAGSGGPYPFADYSRSSSQAYLYATQTGWQAALDYCDVLLCNLGTNDLTQASGGNYTLAAIQANLLTIWAAAKAKGKKVYQALIWPRTTSTDSWATAANQTPLARFTVGGDKETLNTWILARVGTEIDGVIDLLSTVVDAGTPSVWKVTGAANYATADGTHPSATMWTLLQNAATAIVPNIMAAGALALTGNPPSGAIGIPYSFTPTVVNGTGPFTFQRTAGTLPAGLSLNPSTGAVAGTPTTANTYNFTLRVTDSLGAIADLACAVPIANALAVDTFTGSNGTNLTARPADTGQSWTAISGSVLIDGANAAYISANPSMYTLGVTLPSADYSVEAEVTFQSVVTNQAQYLIGRQVDNINNYNFGLRGSDRWALIRYVAGSLTELASVPYTPVAGQTSKLRMAFSGSNIRCYVNDVEVINLNDTSFAASGAVGIRNLSNVSGANTGLHFDNFKVYA

Foldseek 3Di:
DDPPDPDDPFDADDDDDDDDDDDDDDDAFAKDPFAFADPWDQQDDDDDFWKKKKKKKFKDWAAQAWFAQWKWKFFDQDDDPPDAFFQAKKKKWKWKFDPFDIDTWAAVNHRIDIHGTRDLMGITGGNHPDIGHGGHMIIMMMMIIATRRGTDRAHGQDDDGRIMIGMDGDCPPPPPGGDDHPDRPPPHHHDHHHDTGIDIDHPDPPPWFEEEEEAACLQQVPPARPPRPRPPGGHLLQLLCDPFPLHHHHYDYPYYHLDALVRCLPDPSCLVVLLVGAEYEYHHDQSLLVDDDDDPSDLVNSVVSVLSNLVSNVVSVHAYAYEQHAAAWAAPPLQQDLVRTHTDPQLDDVHSSVVSNVVVQVCPPPSHVYYPDPQVLQDPPPRSRAGDNPPHGNQDGNRRRYGHPVSSVSSNVSSSVCVCVSTDQDAKEKDDAAEEAEAQAKGKDFIDIDSAADQKFKDWPDWDDAPQWDADGRGRMTIGGHHDFDWTWTKMWIAGPSRGIYIDIYTYGYYYFLFKALQADQWFAWQQVAAGPRRWGKDWLDATWTRLNPSWIFGADAWTWIFTRGDDPWLWKKKKWKKAALDQDFAWDKFKWFLDDHPQATWTWQDGRQFWTFIWGGHPRDIDTPDIDTDHDDHGDMWMWMWTDDQQWIWIDINSHTDDIDGDDSRRTGHTIGMTTNDDGAHSRHGMIIGTITMTD

pLDDT: mean 75.32, std 21.6, range [18.58, 98.31]

Radius of gyration: 36.23 Å; Cα contacts (8 Å, |Δi|>4): 1700; chains: 1; bounding box: 104×67×79 Å

=== Feature glossary ===
A reading guide for the features in this record.

Start from the sequence.

  · Sequence gives the chain of amino acids in standard one-letter code (A=alanine, C=cysteine, …, Y=tyrosine), read N→C. It is the only feature that is directly encoded by the gene; all structural features are derived from the folded form of this sequence.

Fold it, and you get atomic coordinates and the backbone conformation that goes with them.

  · Structure coordinates are given as an mmCIF _atom_site loop: one row per atom with element, residue name, chain id, sequence number, and x/y/z position in Å. Only the four main-chain atoms per residue are included here; side chains are omitted to keep the record compact.

  · Backbone dihedral angles. Every residue except chain termini has a φ (preceding-C → N → Cα → C) and a ψ (N → Cα → C → next-N). They are reported in degrees following the IUPAC sign convention. Secondary structure is essentially a statement about which (φ, ψ) basin each residue occupies.

  · Eight-state secondary structure (DSSP): H is the canonical α-helix, G the tighter 3₁₀-helix, I the wider π-helix; E/B are β-structure, T and S are turns and bends, and '-' is everything else. DSSP derives these from the pattern of main-chain N–H···O=C hydrogen bonds, not from the sequence.

  · SS3 is a coarse helix/strand/coil call (letters a/b/c) made by the P-SEA algorithm from inter-Cα distances and dihedrals. It is less detailed than DSSP but needs only Cα positions.

Summarize the fold with a handful of shape descriptors and a per-residue structural alphabet.

  · Radius of gyration (Rg) is the root-mean-square distance of Cα atoms from their centroid — a single number for overall size and compactness. A globular domain of N residues has Rg ≈ 2.2·N^0.38 Å; an extended or disordered chain has a much larger Rg. The Cα contact count is the number of residue pairs whose Cα atoms are within 8 Å and are more than four positions apart in sequence — a standard proxy for tertiary packing density. The bounding box is the smallest axis-aligned box enclosing all Cα atoms.

  · 3Di is Foldseek's structural alphabet. Each residue is assigned one of twenty discrete states based on how its Cα sits relative to its spatial (not sequential) neighbors. Aligning 3Di strings finds structural homologs roughly as well as full 3D superposition, but orders of magnitude faster.

  · Solvent-accessible surface area (SASA) is the area in Å² traced out by the centre of a 1.4 Å probe sphere (a water molecule) rolled over the protein's van der Waals surface (Shrake–Rupley / Lee–Richards construction). Buried residues have near-zero SASA; fully exposed residues can exceed 200 Å². The total SASA scales roughly with the number of surface residues.

Ask how reliable the model is.

  · For AlphaFold models, the B-factor field carries pLDDT — the model's own estimate of local accuracy on a 0–100 scale. Regions with pLDDT<50 should be treated as essentially unmodeled; they often correspond to intrinsically disordered segments.

  · For experimental (PDB) structures, the B-factor (temperature factor) quantifies the positional spread of each atom in the crystal — a combination of thermal vibration and static disorder — in units of Å². High B-factors mark flexible loops or poorly resolved regions; low B-factors mark the rigid, well-ordered core.

  · Predicted Aligned Error (PAE) is an AlphaFold confidence matrix: entry (i, j) is the expected error in the position of residue j, in ångströms, when the prediction is superimposed on the true structure at residue i. Low PAE within a block of residues means that block is internally rigid and well-predicted; high PAE between two blocks means their relative placement is uncertain even if each block individually is confident.

Place it in context: what it resembles, what it is annotated as, and how it looks.

  · Structural nearest neighbors (via Foldseek easy-search vs the PDB). Reported per hit: target PDB id, E-value, and alignment TM-score. A TM-score above ~0.5 is the conventional threshold for 'same fold'.

  · Functional annotations link the protein to curated databases. InterPro entries identify conserved domains and families by matching the sequence against member-database signatures (Pfam, PROSITE, CDD, …). Gene Ontology (GO) terms describe molecular function, biological process, and cellular component in a controlled vocabulary. CATH places the structure in a hierarchical fold classification (Class/Architecture/Topology/Homologous-superfamily). The organism is the source species.

  · The contact map is a binary N×N matrix image: pixel (i, j) is dark where Cα_i and Cα_j are within 8 Å and |i−j|>4. Because the |i−j|>4 filter removes local helical contacts, off-diagonal stripes parallel to the main diagonal indicate parallel β-sheets; stripes perpendicular to it indicate antiparallel β-sheets. The Ramachandran plot scatters every residue's (φ, ψ) pair against the sterically allowed regions. The PAE heatmap renders the predicted-aligned-error matrix.

  · Six rendered views show the 3D structure from the faces of a cube — i.e. along ±x, ±y, ±z. Rendering representation is drawn randomly per protein from cartoon (secondary-structure ribbons), sticks (backbone bonds), or molecular surface; coloring is either N→C rainbow (blue at the N-terminus through red at the C-terminus) or one color per chain.